Protein AF-D9XQ01-F1 (afdb_monomer)

Organism: NCBI:txid467200

Sequence (404 aa):
MRVVRGYDAGIEAALTDKVTAERDEELRVFLSEMRLVKDDFEIGELQKAVDSTVRGFEDVVKVLDKAEATSERYIEGTFFLRARVEGNDVGYGSICAAGPHACTLHWVRNDGPVRSGELLLLDAGVETHTYYTADVTRTLPIDGTYNALQKKIYDAVYDAQEAGIAAVKPGAKYRDFHDAAQRVLAERLVEWGLVEGPVERVLELGLQRRWTLHGTGHMLGMDVHDCAVARTETYVDGTLEPGMVLTVEPGLYFQTDDLTVPEEYRGIGVRIEDDLLHRGRQPEPVRRAAPPVRRGRGVDGRPEGLTRRTRAGYARVPGPRYTATSGASSRHLRILSKLTTAPPRPGLLPMWTWSASSRMSHRPRPCSASDGTTRAGGRERFPAVPGKPGPASATSMRHFSPSR

pLDDT: mean 75.19, std 30.61, range [21.0, 98.88]

Radius of gyration: 29.05 Å; Cα contacts (8 Å, |Δi|>4): 610; chains: 1; bounding box: 97×79×76 Å

Structure (mmCIF, N/CA/C/O backbone):
data_AF-D9XQ01-F1
#
_entry.id   AF-D9XQ01-F1
#
loop_
_atom_site.group_PDB
_atom_site.id
_atom_site.type_symbol
_atom_site.label_atom_id
_atom_site.label_alt_id
_atom_site.label_comp_id
_atom_site.label_asym_id
_atom_site.label_entity_id
_atom_site.label_seq_id
_atom_site.pdbx_PDB_ins_code
_atom_site.Cartn_x
_atom_site.Cartn_y
_atom_site.Cartn_z
_atom_site.occupancy
_atom_site.B_iso_or_equiv
_atom_site.auth_seq_id
_atom_site.auth_comp_id
_atom_site.auth_asym_id
_atom_site.auth_atom_id
_atom_site.pdbx_PDB_model_num
ATOM 1 N N . MET A 1 1 ? 27.319 1.134 -27.369 1.00 86.62 1 MET A N 1
ATOM 2 C CA . MET A 1 1 ? 26.898 0.081 -26.421 1.00 86.62 1 MET A CA 1
ATOM 3 C C . MET A 1 1 ? 25.980 0.719 -25.382 1.00 86.62 1 MET A C 1
ATOM 5 O O . MET A 1 1 ? 25.816 1.935 -25.446 1.00 86.62 1 MET A O 1
ATOM 9 N N . ARG A 1 2 ? 25.366 -0.065 -24.491 1.00 89.81 2 ARG A N 1
ATOM 10 C CA . ARG A 1 2 ? 24.601 0.405 -23.321 1.00 89.81 2 ARG A CA 1
ATOM 11 C C . ARG A 1 2 ? 24.914 -0.521 -22.143 1.00 89.81 2 ARG A C 1
ATOM 13 O O . ARG A 1 2 ? 25.125 -1.708 -22.396 1.00 89.81 2 ARG A O 1
ATOM 20 N N . VAL A 1 3 ? 24.960 -0.015 -20.915 1.00 90.62 3 VAL A N 1
ATOM 21 C 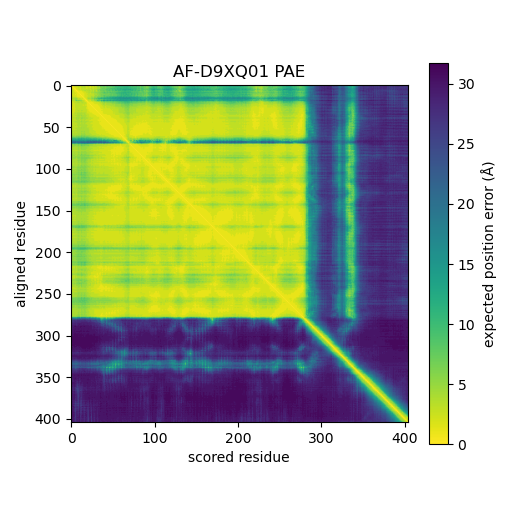CA . VAL A 1 3 ? 25.212 -0.828 -19.712 1.00 90.62 3 VAL A CA 1
ATOM 22 C C . VAL A 1 3 ? 24.429 -0.300 -18.509 1.00 90.62 3 VAL A C 1
ATOM 24 O O . VAL A 1 3 ? 24.205 0.900 -18.386 1.00 90.62 3 VAL A O 1
ATOM 27 N N . VAL A 1 4 ? 24.034 -1.190 -17.596 1.00 87.88 4 VAL A N 1
ATOM 28 C CA . VAL A 1 4 ? 23.539 -0.798 -16.270 1.00 87.88 4 VAL A CA 1
ATOM 29 C C . VAL A 1 4 ? 24.723 -0.792 -15.302 1.00 87.88 4 VAL A C 1
ATOM 31 O O . VAL A 1 4 ? 25.324 -1.834 -15.047 1.00 87.88 4 VAL A O 1
ATOM 34 N N . ARG A 1 5 ? 25.083 0.391 -14.796 1.00 87.50 5 ARG A N 1
ATOM 35 C CA . ARG A 1 5 ? 26.244 0.590 -13.911 1.00 87.50 5 ARG A CA 1
ATOM 36 C C . ARG A 1 5 ? 25.957 0.167 -12.470 1.00 87.50 5 ARG A C 1
ATOM 38 O O . ARG A 1 5 ? 24.811 0.208 -12.033 1.00 87.50 5 ARG A O 1
ATOM 45 N N . GLY A 1 6 ? 27.011 -0.153 -11.726 1.00 88.12 6 GLY A N 1
ATOM 46 C CA . GLY A 1 6 ? 26.992 -0.547 -10.318 1.00 88.12 6 GLY A CA 1
ATOM 47 C C . GLY A 1 6 ? 26.885 -2.054 -10.074 1.00 88.12 6 GLY A C 1
ATOM 48 O O . GLY A 1 6 ? 26.846 -2.457 -8.915 1.00 88.12 6 GLY A O 1
ATOM 49 N N . TYR A 1 7 ? 26.848 -2.877 -11.128 1.00 87.88 7 TYR A N 1
ATOM 50 C CA . TYR A 1 7 ? 26.586 -4.320 -11.014 1.00 87.88 7 TYR A CA 1
ATOM 51 C C . TYR A 1 7 ? 27.768 -5.199 -11.441 1.00 87.88 7 TYR A C 1
ATOM 53 O O . TYR A 1 7 ? 28.010 -6.224 -10.809 1.00 87.88 7 TYR A O 1
ATOM 61 N N . ASP A 1 8 ? 28.526 -4.809 -12.473 1.00 92.19 8 ASP A N 1
ATOM 62 C CA . ASP A 1 8 ? 29.678 -5.581 -12.957 1.00 92.19 8 ASP A CA 1
ATOM 63 C C . ASP A 1 8 ? 30.840 -4.658 -13.351 1.00 92.19 8 ASP A C 1
ATOM 65 O O . ASP A 1 8 ? 30.854 -4.030 -14.414 1.00 92.19 8 ASP A O 1
ATOM 69 N N . ALA A 1 9 ? 31.857 -4.613 -12.489 1.00 92.81 9 ALA A N 1
ATOM 70 C CA . ALA A 1 9 ? 33.037 -3.778 -12.687 1.00 92.81 9 ALA A CA 1
ATOM 71 C C . ALA A 1 9 ? 33.864 -4.171 -13.928 1.00 92.81 9 ALA A C 1
ATOM 73 O O . ALA A 1 9 ? 34.543 -3.323 -14.507 1.00 92.81 9 ALA A O 1
ATOM 74 N N . GLY A 1 10 ? 33.824 -5.441 -14.348 1.00 94.06 10 GLY A N 1
ATOM 75 C CA . GLY A 1 10 ? 34.546 -5.928 -15.522 1.00 94.06 10 GLY A CA 1
ATOM 76 C C . GLY A 1 10 ? 33.895 -5.465 -16.823 1.00 94.06 10 GLY A C 1
ATOM 77 O O . GLY A 1 10 ? 34.588 -4.980 -17.723 1.00 94.06 10 GLY A O 1
ATOM 78 N N . ILE A 1 11 ? 32.565 -5.557 -16.906 1.00 91.12 11 ILE A N 1
ATOM 79 C CA . ILE A 1 11 ? 31.788 -5.036 -18.038 1.00 91.12 11 ILE A CA 1
ATOM 80 C C . ILE A 1 11 ? 31.943 -3.517 -18.125 1.00 91.12 11 ILE A C 1
ATOM 82 O O . ILE A 1 11 ? 32.201 -2.994 -19.211 1.00 91.12 11 ILE A O 1
ATOM 86 N N . GLU A 1 12 ? 31.836 -2.808 -17.000 1.00 90.94 12 GLU A N 1
ATOM 87 C CA . GLU A 1 12 ? 32.005 -1.353 -16.968 1.00 90.94 12 GLU A CA 1
ATOM 88 C C . GLU A 1 12 ? 33.391 -0.932 -17.462 1.00 90.94 12 GLU A C 1
ATOM 90 O O . GLU A 1 12 ? 33.483 -0.100 -18.365 1.00 90.94 12 GLU A O 1
ATOM 95 N N . ALA A 1 13 ? 34.459 -1.571 -16.971 1.00 91.62 13 ALA A N 1
ATOM 96 C CA . ALA A 1 13 ? 35.822 -1.286 -17.413 1.00 91.62 13 ALA A CA 1
ATOM 97 C C . ALA A 1 13 ? 36.022 -1.542 -18.919 1.00 91.62 13 ALA A C 1
ATOM 99 O O . ALA A 1 13 ? 36.682 -0.755 -19.601 1.00 91.62 13 ALA A O 1
ATOM 100 N N . ALA A 1 14 ? 35.427 -2.609 -19.464 1.00 91.50 14 ALA A N 1
ATOM 101 C CA . ALA A 1 14 ? 35.513 -2.945 -20.888 1.00 91.50 14 ALA A CA 1
ATOM 102 C C . ALA A 1 14 ? 34.749 -1.964 -21.805 1.00 91.50 14 ALA A C 1
ATOM 104 O O . ALA A 1 14 ? 35.000 -1.914 -23.024 1.00 91.50 14 ALA A O 1
ATOM 105 N N . LEU A 1 15 ? 33.809 -1.206 -21.231 1.00 89.75 15 LEU A N 1
ATOM 106 C CA . LEU A 1 15 ? 32.890 -0.314 -21.930 1.00 89.75 15 LEU A CA 1
ATOM 107 C C . LEU A 1 15 ? 33.098 1.177 -21.633 1.00 89.75 15 LEU A C 1
ATOM 109 O O . LEU A 1 15 ? 32.425 1.968 -22.287 1.00 89.75 15 LEU A O 1
ATOM 113 N N . THR A 1 16 ? 34.022 1.565 -20.745 1.00 84.94 16 THR A N 1
ATOM 114 C CA . THR A 1 16 ? 34.241 2.946 -20.255 1.00 84.94 16 THR A CA 1
ATOM 115 C C . THR A 1 16 ? 34.106 4.035 -21.327 1.00 84.94 16 THR A C 1
ATOM 117 O O . THR A 1 16 ? 33.336 4.971 -21.137 1.00 84.94 16 THR A O 1
ATOM 120 N N . ASP A 1 17 ? 34.756 3.875 -22.486 1.00 87.19 17 ASP A N 1
ATOM 121 C CA . ASP A 1 17 ? 34.752 4.870 -23.578 1.00 87.19 17 ASP A CA 1
ATOM 122 C C . ASP A 1 17 ? 33.804 4.513 -24.744 1.00 87.19 17 ASP A C 1
ATOM 124 O O . ASP A 1 17 ? 33.862 5.089 -25.830 1.00 87.19 17 ASP A O 1
ATOM 128 N N . LYS A 1 18 ? 32.947 3.501 -24.561 1.00 88.56 18 LYS A N 1
ATOM 129 C CA . LYS A 1 18 ? 32.047 2.931 -25.587 1.00 88.56 18 LYS A CA 1
ATOM 130 C C . LYS A 1 18 ? 30.559 3.127 -25.269 1.00 88.56 18 LYS A C 1
ATOM 132 O O . LYS A 1 18 ? 29.693 2.680 -26.044 1.00 88.56 18 LYS A O 1
ATOM 137 N N . VAL A 1 19 ? 30.258 3.753 -24.134 1.00 88.69 19 VAL A N 1
ATOM 138 C CA . VAL A 1 19 ? 28.911 4.065 -23.636 1.00 88.69 19 VAL A CA 1
ATOM 139 C C . VAL A 1 19 ? 28.821 5.540 -23.248 1.00 88.69 19 VAL A C 1
ATOM 141 O O . VAL A 1 19 ? 29.833 6.194 -23.018 1.00 88.69 19 VAL A O 1
ATOM 144 N N . THR A 1 20 ? 27.603 6.064 -23.169 1.00 88.94 20 THR A N 1
ATOM 145 C CA . THR A 1 20 ? 27.324 7.403 -22.638 1.00 88.94 20 THR A CA 1
ATOM 146 C C . THR A 1 20 ? 26.259 7.279 -21.558 1.00 88.94 20 THR A C 1
ATOM 148 O O . THR A 1 20 ? 25.431 6.372 -21.623 1.00 88.94 20 THR A O 1
ATOM 151 N N . ALA A 1 21 ? 26.256 8.192 -20.583 1.00 88.31 21 ALA A N 1
ATOM 152 C CA . ALA A 1 21 ? 25.255 8.188 -19.513 1.00 88.31 21 ALA A CA 1
ATOM 153 C C . ALA A 1 21 ? 23.818 8.247 -20.063 1.00 88.31 21 ALA A C 1
ATOM 155 O O . ALA A 1 21 ? 22.953 7.526 -19.591 1.00 88.31 21 ALA A O 1
ATOM 156 N N . GLU A 1 22 ? 23.594 9.036 -21.117 1.00 92.19 22 GLU A N 1
ATOM 157 C CA . GLU A 1 22 ? 22.311 9.115 -21.826 1.00 92.19 22 GLU A CA 1
ATOM 158 C C . GLU A 1 22 ? 21.863 7.752 -22.370 1.00 92.19 22 GLU A C 1
ATOM 160 O O . GLU A 1 22 ? 20.730 7.335 -22.163 1.00 92.19 22 GLU A O 1
ATOM 165 N N . ARG A 1 23 ? 22.766 7.005 -23.012 1.00 92.06 23 ARG A N 1
ATOM 166 C CA . ARG A 1 23 ? 22.448 5.688 -23.578 1.00 92.06 23 ARG A CA 1
ATOM 167 C C . ARG A 1 23 ? 22.279 4.604 -22.515 1.00 92.06 23 ARG A C 1
ATOM 169 O O . ARG A 1 23 ? 21.552 3.641 -22.752 1.00 92.06 23 ARG A O 1
ATOM 176 N N . ASP A 1 24 ? 22.972 4.728 -21.389 1.00 92.75 24 ASP A N 1
ATOM 177 C CA . ASP A 1 24 ? 22.779 3.855 -20.229 1.00 92.75 24 ASP A CA 1
ATOM 178 C C . ASP A 1 24 ? 21.395 4.112 -19.609 1.00 92.75 24 ASP A C 1
ATOM 180 O O . ASP A 1 24 ? 20.674 3.164 -19.308 1.00 92.75 24 ASP A O 1
ATOM 184 N N . GLU A 1 25 ? 20.976 5.377 -19.518 1.00 92.12 25 GLU A N 1
ATOM 185 C CA . GLU A 1 25 ? 19.639 5.752 -19.049 1.00 92.12 25 GLU A CA 1
ATOM 186 C C . GLU A 1 25 ? 18.534 5.281 -20.004 1.00 92.12 25 GLU A C 1
ATOM 188 O O . GLU A 1 25 ? 17.566 4.671 -19.556 1.00 92.12 25 GLU A O 1
ATOM 193 N N . GLU A 1 26 ? 18.715 5.429 -21.323 1.00 93.75 26 GLU A N 1
ATOM 194 C CA . GLU A 1 26 ? 17.806 4.839 -22.320 1.00 93.75 26 GLU A CA 1
ATOM 195 C C . GLU A 1 26 ? 17.595 3.335 -22.088 1.00 93.75 26 GLU A C 1
ATOM 197 O O . GLU A 1 26 ? 16.481 2.839 -22.246 1.00 93.75 26 GLU A O 1
ATOM 202 N N . LEU A 1 27 ? 18.654 2.593 -21.728 1.00 94.19 27 LEU A N 1
ATOM 203 C CA . LEU A 1 27 ? 18.539 1.166 -21.422 1.00 94.19 27 LEU A CA 1
ATOM 204 C C . LEU A 1 27 ? 17.732 0.930 -20.144 1.00 94.19 27 LEU A C 1
ATOM 206 O O . LEU A 1 27 ? 16.910 0.019 -20.131 1.00 94.19 27 LEU A O 1
ATOM 210 N N . ARG A 1 28 ? 17.946 1.720 -19.084 1.00 93.31 28 ARG A N 1
ATOM 211 C CA . ARG A 1 28 ? 17.190 1.581 -17.827 1.00 93.31 28 ARG A CA 1
ATOM 212 C C . ARG A 1 28 ? 15.701 1.831 -18.046 1.00 93.31 28 ARG A C 1
ATOM 214 O O . ARG A 1 28 ? 14.896 0.998 -17.638 1.00 93.31 28 ARG A O 1
ATOM 221 N N . VAL A 1 29 ? 15.357 2.911 -18.748 1.00 95.69 29 VAL A N 1
ATOM 222 C CA . VAL A 1 29 ? 13.975 3.238 -19.132 1.00 95.69 29 VAL A CA 1
ATOM 223 C C . VAL A 1 29 ? 13.369 2.106 -19.963 1.00 95.69 29 VAL A C 1
ATOM 225 O O . VAL A 1 29 ? 12.290 1.614 -19.645 1.00 95.69 29 VAL A O 1
ATOM 228 N N . PHE A 1 30 ? 14.090 1.628 -20.981 1.00 95.56 30 PHE A N 1
ATOM 229 C CA . PHE A 1 30 ? 13.620 0.541 -21.839 1.00 95.56 30 PHE A CA 1
ATOM 230 C C . PHE A 1 30 ? 13.359 -0.758 -21.061 1.00 95.56 30 PHE A C 1
ATOM 232 O O . PHE A 1 30 ? 12.313 -1.377 -21.237 1.00 95.56 30 PHE A O 1
ATOM 239 N N . LEU A 1 31 ? 14.275 -1.164 -20.174 1.00 94.56 31 LEU A N 1
ATOM 240 C CA . LEU A 1 31 ? 14.104 -2.359 -19.338 1.00 94.56 31 LEU A CA 1
ATOM 241 C C . LEU A 1 31 ? 12.934 -2.216 -18.357 1.00 94.56 31 LEU A C 1
ATOM 243 O O . LEU A 1 31 ? 12.211 -3.178 -18.122 1.00 94.56 31 LEU A O 1
ATOM 247 N N . SER A 1 32 ? 12.739 -1.020 -17.806 1.00 95.56 32 SER A N 1
ATOM 248 C CA . SER A 1 32 ? 11.611 -0.705 -16.929 1.00 95.56 32 SER A CA 1
ATOM 249 C C . SER A 1 32 ? 10.275 -0.817 -17.659 1.00 95.56 32 SER A C 1
ATOM 251 O O . SER A 1 32 ? 9.331 -1.391 -17.134 1.00 95.56 32 SER A O 1
ATOM 253 N N . GLU A 1 33 ? 10.189 -0.326 -18.894 1.00 96.50 33 GLU A N 1
ATOM 254 C CA . GLU A 1 33 ? 8.972 -0.433 -19.705 1.00 96.50 33 GLU A CA 1
ATOM 255 C C . GLU A 1 33 ? 8.699 -1.863 -20.171 1.00 96.50 33 GLU A C 1
ATOM 257 O O . GLU A 1 33 ? 7.548 -2.292 -20.185 1.00 96.50 33 GLU A O 1
ATOM 262 N N . MET A 1 34 ? 9.744 -2.631 -20.497 1.00 96.12 34 MET A N 1
ATOM 263 C CA . MET A 1 34 ? 9.601 -4.045 -20.859 1.00 96.12 34 MET A CA 1
ATOM 264 C C . MET A 1 34 ? 8.963 -4.889 -19.748 1.00 96.12 34 MET A C 1
ATOM 266 O O . MET A 1 34 ? 8.290 -5.864 -20.060 1.00 96.12 34 MET A O 1
ATOM 270 N N . ARG A 1 35 ? 9.169 -4.522 -18.477 1.00 96.69 35 ARG A N 1
ATOM 271 C CA . ARG A 1 35 ? 8.652 -5.235 -17.294 1.00 96.69 35 ARG A CA 1
ATOM 272 C C . ARG A 1 35 ? 7.214 -4.859 -16.915 1.00 96.69 35 ARG A C 1
ATOM 274 O O . ARG A 1 35 ? 6.633 -5.477 -16.023 1.00 96.69 35 ARG A O 1
ATOM 281 N N . LEU A 1 36 ? 6.618 -3.849 -17.561 1.00 95.62 36 LEU A N 1
ATOM 282 C CA . LEU A 1 36 ? 5.274 -3.372 -17.211 1.00 95.62 36 LEU A CA 1
ATOM 283 C C . LEU A 1 36 ? 4.215 -4.465 -17.380 1.00 95.62 36 LEU A C 1
ATOM 285 O O . LEU A 1 36 ? 3.367 -4.639 -16.498 1.00 95.62 36 LEU A O 1
ATOM 289 N N . VAL A 1 37 ? 4.277 -5.184 -18.504 1.00 95.75 37 VAL A N 1
ATOM 290 C CA . VAL A 1 37 ? 3.341 -6.245 -18.889 1.00 95.75 37 VAL A CA 1
ATOM 291 C C . VAL A 1 37 ? 3.981 -7.597 -18.607 1.00 95.75 37 VAL A C 1
ATOM 293 O O . VAL A 1 37 ? 4.939 -7.976 -19.273 1.00 95.75 37 VAL A O 1
ATOM 296 N N . LYS A 1 38 ? 3.426 -8.312 -17.629 1.00 94.62 38 LYS A N 1
ATOM 297 C CA . LYS A 1 38 ? 3.970 -9.570 -17.129 1.00 94.62 38 LYS A CA 1
ATOM 298 C C . LYS A 1 38 ? 3.531 -10.721 -18.020 1.00 94.62 38 LYS A C 1
ATOM 300 O O . LYS A 1 38 ? 2.360 -10.787 -18.415 1.00 94.62 38 LYS A O 1
ATOM 305 N N . ASP A 1 39 ? 4.449 -11.633 -18.308 1.00 95.12 39 ASP A N 1
ATOM 306 C CA . ASP A 1 39 ? 4.117 -12.891 -18.972 1.00 95.12 39 ASP A CA 1
ATOM 307 C C . ASP A 1 39 ? 3.506 -13.931 -18.002 1.00 95.12 39 ASP A C 1
ATOM 309 O O . ASP A 1 39 ? 3.356 -13.701 -16.798 1.00 95.12 39 ASP A O 1
ATOM 313 N N . ASP A 1 40 ? 3.110 -15.094 -18.530 1.00 94.44 40 ASP A N 1
ATOM 314 C CA . ASP A 1 40 ? 2.473 -16.156 -17.738 1.00 94.44 40 ASP A CA 1
ATOM 315 C C . ASP A 1 40 ? 3.390 -16.737 -16.645 1.00 94.44 40 ASP A C 1
ATOM 317 O O . ASP A 1 40 ? 2.899 -17.177 -15.600 1.00 94.44 40 ASP A O 1
ATOM 321 N N . PHE A 1 41 ? 4.707 -16.768 -16.874 1.00 95.94 41 PHE A N 1
ATOM 322 C CA . PHE A 1 41 ? 5.677 -17.222 -15.880 1.00 95.94 41 PHE A CA 1
ATOM 323 C C . PHE A 1 41 ? 5.779 -16.204 -14.743 1.00 95.94 41 PHE A C 1
ATOM 325 O O . PHE A 1 41 ? 5.641 -16.580 -13.580 1.00 95.94 41 PHE A O 1
ATOM 332 N N . GLU A 1 42 ? 5.928 -14.922 -15.074 1.00 97.25 42 GLU A N 1
ATOM 333 C CA . GLU A 1 42 ? 6.024 -13.830 -14.100 1.00 97.25 42 GLU A CA 1
ATOM 334 C C . GLU A 1 42 ? 4.767 -13.730 -13.225 1.00 97.25 42 GLU A C 1
ATOM 336 O O . GLU A 1 42 ? 4.853 -13.626 -12.001 1.00 97.25 42 GLU A O 1
ATOM 341 N N . ILE A 1 43 ? 3.581 -13.849 -13.833 1.00 95.19 43 ILE A N 1
ATOM 342 C CA . ILE A 1 43 ? 2.302 -13.910 -13.107 1.00 95.19 43 ILE A CA 1
ATOM 343 C C . ILE A 1 43 ? 2.263 -15.125 -12.168 1.00 95.19 43 ILE A C 1
ATOM 345 O O . ILE A 1 43 ? 1.748 -15.035 -11.051 1.00 95.19 43 ILE A O 1
ATOM 349 N N . GLY A 1 44 ? 2.802 -16.265 -12.608 1.00 93.69 44 GLY A N 1
ATOM 350 C CA . GLY A 1 44 ? 2.923 -17.468 -11.792 1.00 93.69 44 GLY A CA 1
ATOM 351 C C . GLY A 1 44 ? 3.812 -17.268 -10.563 1.00 93.69 44 GLY A C 1
ATOM 352 O O . GLY A 1 44 ? 3.442 -17.712 -9.475 1.00 93.69 44 GLY A O 1
ATOM 353 N N . GLU A 1 45 ? 4.950 -16.584 -10.704 1.00 97.06 45 GLU A N 1
ATOM 354 C CA . GLU A 1 45 ? 5.830 -16.259 -9.573 1.00 97.06 45 GLU A CA 1
ATOM 355 C C . GLU A 1 45 ? 5.188 -15.240 -8.621 1.00 97.06 45 GLU A C 1
ATOM 357 O O . GLU A 1 45 ? 5.213 -15.446 -7.407 1.00 97.06 45 GLU A O 1
ATOM 362 N N . LEU A 1 46 ? 4.508 -14.213 -9.141 1.00 95.88 46 LEU A N 1
ATOM 363 C CA . LEU A 1 46 ? 3.748 -13.263 -8.318 1.00 95.88 46 LEU A CA 1
ATOM 364 C C . LEU A 1 46 ? 2.629 -13.946 -7.522 1.00 95.88 46 LEU A C 1
ATOM 366 O O . LEU A 1 46 ? 2.460 -13.678 -6.335 1.00 95.88 46 LEU A O 1
ATOM 370 N N . GLN A 1 47 ? 1.901 -14.897 -8.119 1.00 96.06 47 GLN A N 1
ATOM 371 C CA . GLN A 1 47 ? 0.897 -15.671 -7.380 1.00 96.06 47 GLN A CA 1
ATOM 372 C C . GLN A 1 47 ? 1.527 -16.467 -6.227 1.00 96.06 47 GLN A C 1
ATOM 374 O O . GLN A 1 47 ? 0.949 -16.511 -5.143 1.00 96.06 47 GLN A O 1
ATOM 379 N N . LYS A 1 48 ? 2.715 -17.060 -6.415 1.00 96.00 48 LYS A N 1
ATOM 380 C CA . LYS A 1 48 ? 3.424 -17.751 -5.323 1.00 96.00 48 LYS A CA 1
ATOM 381 C C . LYS A 1 48 ? 3.841 -16.783 -4.218 1.00 96.00 48 LYS A C 1
ATOM 383 O O . LYS A 1 48 ? 3.690 -17.125 -3.046 1.00 96.00 48 LYS A O 1
ATOM 388 N N . ALA A 1 49 ? 4.339 -15.597 -4.582 1.00 97.06 49 ALA A N 1
ATOM 389 C CA . ALA A 1 49 ? 4.697 -14.541 -3.635 1.00 97.06 49 ALA A CA 1
ATOM 390 C C . ALA A 1 49 ? 3.495 -14.177 -2.755 1.00 97.06 49 ALA A C 1
ATOM 392 O O . ALA A 1 49 ? 3.585 -14.162 -1.523 1.00 97.06 49 ALA A O 1
ATOM 393 N N . VAL A 1 50 ? 2.333 -13.990 -3.385 1.00 96.69 50 VAL A N 1
ATOM 394 C CA . VAL A 1 50 ? 1.086 -13.688 -2.685 1.00 96.69 50 VAL A CA 1
ATOM 395 C C . VAL A 1 50 ? 0.631 -14.852 -1.814 1.00 96.69 50 VAL A C 1
ATOM 397 O O . VAL A 1 50 ? 0.299 -14.642 -0.651 1.00 96.69 50 VAL A O 1
ATOM 400 N N . ASP A 1 51 ? 0.661 -16.086 -2.313 1.00 95.44 51 ASP A N 1
ATOM 401 C CA . ASP A 1 51 ? 0.248 -17.258 -1.539 1.00 95.44 51 ASP A CA 1
ATOM 402 C C . ASP A 1 51 ? 1.089 -17.421 -0.258 1.00 95.44 51 ASP A C 1
ATOM 404 O O . ASP A 1 51 ? 0.548 -17.730 0.809 1.00 95.44 51 ASP A O 1
ATOM 408 N N . SER A 1 52 ? 2.407 -17.207 -0.343 1.00 96.88 52 SER A N 1
ATOM 409 C CA . SER A 1 52 ? 3.313 -17.216 0.816 1.00 96.88 52 SER A CA 1
ATOM 410 C C . SER A 1 52 ? 3.048 -16.045 1.762 1.00 96.88 52 SER A C 1
ATOM 412 O O . SER A 1 52 ? 2.997 -16.235 2.978 1.00 96.88 52 SER A O 1
ATOM 414 N N . THR A 1 53 ? 2.796 -14.856 1.215 1.00 97.50 53 THR A N 1
ATOM 415 C CA . THR A 1 53 ? 2.439 -13.651 1.979 1.00 97.50 53 THR A CA 1
ATOM 416 C C . THR A 1 53 ? 1.153 -13.859 2.771 1.00 97.50 53 THR A C 1
ATOM 418 O O . THR A 1 53 ? 1.141 -13.650 3.982 1.00 97.50 53 THR A O 1
ATOM 421 N N . VAL A 1 54 ? 0.101 -14.400 2.147 1.00 95.50 54 VAL A N 1
ATOM 422 C CA . VAL A 1 54 ? -1.165 -14.759 2.810 1.00 95.50 54 VAL A CA 1
ATOM 423 C C . VAL A 1 54 ? -0.920 -15.679 4.002 1.00 95.50 54 VAL A C 1
ATOM 425 O O . VAL A 1 54 ? -1.399 -15.409 5.104 1.00 95.50 54 VAL A O 1
ATOM 428 N N . ARG A 1 55 ? -0.122 -16.737 3.818 1.00 97.12 55 ARG A N 1
ATOM 429 C CA . ARG A 1 55 ? 0.243 -17.651 4.910 1.00 97.12 55 ARG A CA 1
ATOM 430 C C . ARG A 1 55 ? 1.062 -16.969 6.011 1.00 97.12 55 ARG A C 1
ATOM 432 O O . ARG A 1 55 ? 0.996 -17.413 7.158 1.00 97.12 55 ARG A O 1
ATOM 439 N N . GLY A 1 56 ? 1.831 -15.930 5.686 1.00 97.25 56 GLY A N 1
ATOM 440 C CA . GLY A 1 56 ? 2.551 -15.085 6.645 1.00 97.25 56 GLY A CA 1
ATOM 441 C C . GLY A 1 56 ? 1.607 -14.224 7.483 1.00 97.25 56 GLY A C 1
ATOM 442 O O . GLY A 1 56 ? 1.699 -14.229 8.710 1.00 97.25 56 GLY A O 1
ATOM 443 N N . PHE A 1 57 ? 0.627 -13.575 6.850 1.00 97.19 57 PHE A N 1
ATOM 444 C CA . PHE A 1 57 ? -0.449 -12.864 7.552 1.00 97.19 57 PHE A CA 1
ATOM 445 C C . PHE A 1 57 ? -1.245 -13.801 8.469 1.00 97.19 57 PHE A C 1
ATOM 447 O O . PHE A 1 57 ? -1.519 -13.462 9.621 1.00 97.19 57 PHE A O 1
ATOM 454 N N . GLU A 1 58 ? -1.581 -15.007 8.001 1.00 95.88 58 GLU A N 1
ATOM 455 C CA . GLU A 1 58 ? -2.253 -16.016 8.827 1.00 95.88 58 GLU A CA 1
ATOM 456 C C . GLU A 1 58 ? -1.427 -16.431 10.050 1.00 95.88 58 GLU A C 1
ATOM 458 O O . GLU A 1 58 ? -1.999 -16.708 11.106 1.00 95.88 58 GLU A O 1
ATOM 463 N N . ASP A 1 59 ? -0.100 -16.502 9.935 1.00 95.88 59 ASP A N 1
ATOM 464 C CA . ASP A 1 59 ? 0.773 -16.802 11.073 1.00 95.88 59 ASP A CA 1
ATOM 465 C C . ASP A 1 59 ? 0.789 -15.679 12.091 1.00 95.88 59 ASP A C 1
ATOM 467 O O . ASP A 1 59 ? 0.635 -15.947 13.283 1.00 95.88 59 ASP A O 1
ATOM 471 N N . VAL A 1 60 ? 0.909 -14.436 11.623 1.00 94.94 60 VAL A N 1
ATOM 472 C CA . VAL A 1 60 ? 0.839 -13.255 12.482 1.00 94.94 60 VAL A CA 1
ATOM 473 C C . VAL A 1 60 ? -0.474 -13.247 13.264 1.00 94.94 60 VAL A C 1
ATOM 475 O O . VAL A 1 60 ? -0.463 -13.142 14.489 1.00 94.94 60 VAL A O 1
ATOM 478 N N . VAL A 1 61 ? -1.611 -13.451 12.593 1.00 92.38 61 VAL A N 1
ATOM 479 C CA . VAL A 1 61 ? -2.937 -13.456 13.238 1.00 92.38 61 VAL A CA 1
ATOM 480 C C . VAL A 1 61 ? -3.044 -14.510 14.344 1.00 92.38 61 VAL A C 1
ATOM 482 O O . VAL A 1 61 ? -3.657 -14.251 15.377 1.00 92.38 61 VAL A O 1
ATOM 485 N N . LYS A 1 62 ? -2.415 -15.683 14.185 1.00 91.38 62 LYS A N 1
ATOM 486 C CA . LYS A 1 62 ? -2.411 -16.749 15.209 1.00 91.38 62 LYS A CA 1
ATOM 487 C C . LYS A 1 62 ? -1.592 -16.403 16.457 1.00 91.38 62 LYS A C 1
ATOM 489 O O . LYS A 1 62 ? -1.673 -17.144 17.439 1.00 91.38 62 LYS A O 1
ATOM 494 N N . VAL A 1 63 ? -0.763 -15.360 16.407 1.00 89.31 63 VAL A N 1
ATOM 495 C CA . VAL A 1 63 ? 0.122 -14.962 17.511 1.00 89.31 63 VAL A CA 1
ATOM 496 C C . VAL A 1 63 ? -0.136 -13.542 18.017 1.00 89.31 63 VAL A C 1
ATOM 498 O O . VAL A 1 63 ? 0.581 -13.086 18.907 1.00 89.31 63 VAL A O 1
ATOM 501 N N . LEU A 1 64 ? -1.149 -12.846 17.488 1.00 85.62 64 LEU A N 1
ATOM 502 C CA . LEU A 1 64 ? -1.444 -11.456 17.846 1.00 85.62 64 LEU A CA 1
ATOM 503 C C . LEU A 1 64 ? -1.781 -11.283 19.341 1.00 85.62 64 LEU A C 1
ATOM 505 O O . LEU A 1 64 ? -1.336 -10.312 19.944 1.00 85.62 64 LEU A O 1
ATOM 509 N N . ASP A 1 65 ? -2.460 -12.253 19.973 1.00 80.50 65 ASP A N 1
ATOM 510 C CA . ASP A 1 65 ? -2.677 -12.275 21.437 1.00 80.50 65 ASP A CA 1
ATOM 511 C C . ASP A 1 65 ? -1.374 -12.308 22.241 1.00 80.50 65 ASP A C 1
ATOM 513 O O . ASP A 1 65 ? -1.303 -11.783 23.350 1.00 80.50 65 ASP A O 1
ATOM 517 N N . LYS A 1 66 ? -0.338 -12.960 21.712 1.00 78.50 66 LYS A N 1
ATOM 518 C CA . LYS A 1 66 ? 0.964 -13.081 22.380 1.00 78.50 66 LYS A CA 1
ATOM 519 C C . LYS A 1 66 ? 1.830 -11.842 22.170 1.00 78.50 66 LYS A C 1
ATOM 521 O O . LYS A 1 66 ? 2.723 -11.596 22.979 1.00 78.50 66 LYS A O 1
ATOM 526 N N . ALA A 1 67 ? 1.571 -11.075 21.110 1.00 75.12 67 ALA A N 1
ATOM 527 C CA . ALA A 1 67 ? 2.338 -9.884 20.768 1.00 75.12 67 ALA A CA 1
ATOM 528 C C . ALA A 1 67 ? 2.152 -8.747 21.788 1.00 75.12 67 ALA A C 1
ATOM 530 O O . ALA A 1 67 ? 3.106 -8.010 22.034 1.00 75.12 67 ALA A O 1
ATOM 531 N N . GLU A 1 68 ? 0.983 -8.657 22.435 1.00 69.31 68 GLU A N 1
ATOM 532 C CA . GLU A 1 68 ? 0.618 -7.611 23.410 1.00 69.31 68 GLU A CA 1
ATOM 533 C C . GLU A 1 68 ? 1.620 -7.467 24.577 1.00 69.31 68 GLU A C 1
ATOM 535 O O . GLU A 1 68 ? 1.805 -6.391 25.138 1.00 69.31 68 GLU A O 1
ATOM 540 N N . ALA A 1 69 ? 2.327 -8.544 24.933 1.00 62.88 69 ALA A N 1
ATOM 541 C CA . ALA A 1 69 ? 3.328 -8.537 26.002 1.00 62.88 69 ALA A CA 1
ATOM 542 C C . ALA A 1 69 ? 4.768 -8.287 25.511 1.00 62.88 69 ALA A C 1
ATOM 544 O O . ALA A 1 69 ? 5.717 -8.438 26.285 1.00 62.88 69 ALA A O 1
ATOM 545 N N . THR A 1 70 ? 4.951 -7.969 24.228 1.00 79.75 70 THR A N 1
ATOM 546 C CA . THR A 1 70 ? 6.267 -7.872 23.586 1.00 79.75 70 THR A CA 1
ATOM 547 C C . THR A 1 70 ? 6.445 -6.530 22.869 1.00 79.75 70 THR A C 1
ATOM 549 O O . THR A 1 70 ? 6.411 -5.478 23.501 1.00 79.75 70 THR A O 1
ATOM 552 N N . SER A 1 71 ? 6.677 -6.563 21.562 1.00 90.75 71 SER A N 1
ATOM 553 C CA . SER A 1 71 ? 6.909 -5.417 20.694 1.00 90.75 71 SER A CA 1
ATOM 554 C C . SER A 1 71 ? 6.482 -5.777 19.280 1.00 90.75 71 SER A C 1
ATOM 556 O O . SER A 1 71 ? 6.400 -6.960 18.941 1.00 90.75 71 SER A O 1
ATOM 558 N N . GLU A 1 72 ? 6.345 -4.774 18.430 1.00 96.88 72 GLU A N 1
ATOM 559 C CA . GLU A 1 72 ? 6.124 -4.933 16.992 1.00 96.88 72 GLU A CA 1
ATOM 560 C C . GLU A 1 72 ? 7.134 -5.904 16.333 1.00 96.88 72 GLU A C 1
ATOM 562 O O . GLU A 1 72 ? 6.745 -6.691 15.472 1.00 96.88 72 GLU A O 1
ATOM 567 N N . ARG A 1 73 ? 8.385 -5.990 16.824 1.00 95.75 73 ARG A N 1
ATOM 568 C CA . ARG A 1 73 ? 9.392 -6.980 16.365 1.00 95.75 73 ARG A CA 1
ATOM 569 C C . ARG A 1 73 ? 8.961 -8.442 16.477 1.00 95.75 73 ARG A C 1
ATOM 571 O O . ARG A 1 73 ? 9.472 -9.295 15.758 1.00 95.75 73 ARG A O 1
ATOM 578 N N . TYR A 1 74 ? 8.065 -8.775 17.406 1.00 95.88 74 TYR A N 1
ATOM 579 C CA . TYR A 1 74 ? 7.553 -10.143 17.525 1.00 95.88 74 TYR A CA 1
ATOM 580 C C . TYR A 1 74 ? 6.651 -10.500 16.335 1.00 95.88 74 TYR A C 1
ATOM 582 O O . TYR A 1 74 ? 6.688 -11.625 15.833 1.00 95.88 74 TYR A O 1
ATOM 590 N N . ILE A 1 75 ? 5.881 -9.521 15.855 1.00 96.69 75 ILE A N 1
ATOM 591 C CA . ILE A 1 75 ? 5.046 -9.636 14.658 1.00 96.69 75 ILE A CA 1
ATOM 592 C C . ILE A 1 75 ? 5.941 -9.710 13.417 1.00 96.69 75 ILE A C 1
ATOM 594 O O . ILE A 1 75 ? 5.814 -10.656 12.640 1.00 96.69 75 ILE A O 1
ATOM 598 N N . GLU A 1 76 ? 6.902 -8.788 13.302 1.00 97.81 76 GLU A N 1
ATOM 599 C CA . GLU A 1 76 ? 7.913 -8.768 12.235 1.00 97.81 76 GLU A CA 1
ATOM 600 C C . GLU A 1 76 ? 8.628 -10.119 12.123 1.00 97.81 76 GLU A C 1
ATOM 602 O O . GLU A 1 76 ? 8.625 -10.737 11.064 1.00 97.81 76 GLU A O 1
ATOM 607 N N . GLY A 1 77 ? 9.170 -10.640 13.230 1.00 97.88 77 GLY A N 1
ATOM 608 C CA . GLY A 1 77 ? 9.872 -11.923 13.252 1.00 97.88 77 GLY A CA 1
ATOM 609 C C . GLY A 1 77 ? 8.986 -13.119 12.884 1.00 97.88 77 GLY A C 1
ATOM 610 O O . GLY A 1 77 ? 9.472 -14.086 12.295 1.00 97.88 77 GLY A O 1
ATOM 611 N N . THR A 1 78 ? 7.687 -13.055 13.192 1.00 97.38 78 THR A N 1
ATOM 612 C CA . THR A 1 78 ? 6.724 -14.099 12.813 1.00 97.38 78 THR A CA 1
ATOM 613 C C . THR A 1 78 ? 6.505 -14.120 11.303 1.00 97.38 78 THR A C 1
ATOM 615 O O . THR A 1 78 ? 6.587 -15.188 10.694 1.00 97.38 78 THR A O 1
ATOM 618 N N . PHE A 1 79 ? 6.278 -12.956 10.686 1.00 98.31 79 PHE A N 1
ATOM 619 C CA . PHE A 1 79 ? 6.155 -12.860 9.231 1.00 98.31 79 PHE A CA 1
ATOM 620 C C . PHE A 1 79 ? 7.481 -13.205 8.536 1.00 98.31 79 PHE A C 1
ATOM 622 O O . PHE A 1 79 ? 7.510 -13.989 7.588 1.00 98.31 79 PHE A O 1
ATOM 629 N N . PHE A 1 80 ? 8.600 -12.696 9.053 1.00 98.50 80 PHE A N 1
ATOM 630 C CA . PHE A 1 80 ? 9.935 -12.940 8.512 1.00 98.50 80 PHE A CA 1
ATOM 631 C C . PHE A 1 80 ? 10.295 -14.429 8.480 1.00 98.50 80 PHE A C 1
ATOM 633 O O . PHE A 1 80 ? 10.879 -14.902 7.508 1.00 98.50 80 PHE A O 1
ATOM 640 N N . LEU A 1 81 ? 9.899 -15.208 9.495 1.00 98.38 81 LEU A N 1
ATOM 641 C CA . LEU A 1 81 ? 10.087 -16.660 9.475 1.00 98.38 81 LEU A CA 1
ATOM 642 C C . LEU A 1 81 ? 9.424 -17.301 8.246 1.00 98.38 81 LEU A C 1
ATOM 644 O O . LEU A 1 81 ? 10.053 -18.131 7.590 1.00 98.38 81 LEU A O 1
ATOM 648 N N . ARG A 1 82 ? 8.186 -16.907 7.912 1.00 97.44 82 ARG A N 1
ATOM 649 C CA . ARG A 1 82 ? 7.495 -17.372 6.697 1.00 97.44 82 ARG A CA 1
ATOM 650 C C . ARG A 1 82 ? 8.295 -16.994 5.454 1.00 97.44 82 ARG A C 1
ATOM 652 O O . ARG A 1 82 ? 8.578 -17.868 4.636 1.00 97.44 82 ARG A O 1
ATOM 659 N N . ALA A 1 83 ? 8.685 -15.725 5.353 1.00 98.06 83 ALA A N 1
ATOM 660 C CA . ALA A 1 83 ? 9.424 -15.194 4.213 1.00 98.06 83 ALA A CA 1
ATOM 661 C C . ALA A 1 83 ? 10.741 -15.951 3.971 1.00 98.06 83 ALA A C 1
ATOM 663 O O . ALA A 1 83 ? 11.031 -16.351 2.851 1.00 98.06 83 ALA A O 1
ATOM 664 N N . ARG A 1 84 ? 11.495 -16.252 5.035 1.00 98.12 84 ARG A N 1
ATOM 665 C CA . ARG A 1 84 ? 12.772 -16.981 4.951 1.00 98.12 84 ARG A CA 1
ATOM 666 C C . ARG A 1 84 ? 12.638 -18.477 4.669 1.00 98.12 84 ARG A C 1
ATOM 668 O O . ARG A 1 84 ? 13.605 -19.083 4.213 1.00 98.12 84 ARG A O 1
ATOM 675 N N . VAL A 1 85 ? 11.504 -19.090 5.011 1.00 97.88 85 VAL A N 1
ATOM 676 C CA . VAL A 1 85 ? 11.273 -20.533 4.817 1.00 97.88 85 VAL A CA 1
ATOM 677 C C . VAL A 1 85 ? 10.682 -20.830 3.441 1.00 97.88 85 VAL A C 1
ATOM 679 O O . VAL A 1 85 ? 10.996 -21.867 2.861 1.00 97.88 85 VAL A O 1
ATOM 682 N N . GLU A 1 86 ? 9.827 -19.948 2.924 1.00 97.44 86 GLU A N 1
ATOM 683 C CA . GLU A 1 86 ? 9.105 -20.155 1.660 1.00 97.44 86 GLU A CA 1
ATOM 684 C C . GLU A 1 86 ? 9.608 -19.279 0.502 1.00 97.44 86 GLU A C 1
ATOM 686 O O . GLU A 1 86 ? 9.157 -19.451 -0.631 1.00 97.44 86 GLU A O 1
ATOM 691 N N . GLY A 1 87 ? 10.524 -18.351 0.778 1.00 96.75 87 GLY A N 1
ATOM 692 C CA . GLY A 1 87 ? 11.091 -17.412 -0.182 1.00 96.75 87 GLY A CA 1
ATOM 693 C C . GLY A 1 87 ? 12.557 -17.086 0.107 1.00 96.75 87 GLY A C 1
ATOM 694 O O . GLY A 1 87 ? 13.225 -17.750 0.906 1.00 96.75 87 GLY A O 1
ATOM 695 N N . ASN A 1 88 ? 13.080 -16.080 -0.590 1.00 96.94 88 ASN A N 1
ATOM 696 C CA . ASN A 1 88 ? 14.430 -15.574 -0.361 1.00 96.94 88 ASN A CA 1
ATOM 697 C C . ASN A 1 88 ? 14.483 -14.709 0.894 1.00 96.94 88 ASN A C 1
ATOM 699 O O . ASN A 1 88 ? 15.348 -14.928 1.739 1.00 96.94 88 ASN A O 1
ATOM 703 N N . ASP A 1 89 ? 13.581 -13.736 0.993 1.00 98.06 89 ASP A N 1
ATOM 704 C CA . ASP A 1 89 ? 13.491 -12.746 2.061 1.00 98.06 89 ASP A CA 1
ATOM 705 C C . ASP A 1 89 ? 12.094 -12.088 2.050 1.00 98.06 89 ASP A C 1
ATOM 707 O O . ASP A 1 89 ? 11.190 -12.540 1.344 1.00 98.06 89 ASP A O 1
ATOM 711 N N . VAL A 1 90 ? 11.889 -11.041 2.843 1.00 98.25 90 VAL A N 1
ATOM 712 C CA . VAL A 1 90 ? 10.820 -10.065 2.600 1.00 98.25 90 VAL A CA 1
ATOM 713 C C . VAL A 1 90 ? 11.189 -9.197 1.391 1.00 98.25 90 VAL A C 1
ATOM 715 O O . VAL A 1 90 ? 12.359 -8.864 1.215 1.00 98.25 90 VAL A O 1
ATOM 718 N N . GLY A 1 91 ? 10.218 -8.808 0.560 1.00 97.25 91 GLY A N 1
ATOM 719 C CA . GLY A 1 91 ? 10.492 -7.949 -0.608 1.00 97.25 91 GLY A CA 1
ATOM 720 C C . GLY A 1 91 ? 10.856 -6.509 -0.254 1.00 97.25 91 GLY A C 1
ATOM 721 O O . GLY A 1 91 ? 11.444 -5.782 -1.050 1.00 97.25 91 GLY A O 1
ATOM 722 N N . TYR A 1 92 ? 10.511 -6.095 0.960 1.00 98.31 92 TYR A N 1
ATOM 723 C CA . TYR A 1 92 ? 10.805 -4.798 1.550 1.00 98.31 92 TYR A CA 1
ATOM 724 C C . TYR A 1 92 ? 10.719 -4.926 3.073 1.00 98.31 92 TYR A C 1
ATOM 726 O O . TYR A 1 92 ? 10.163 -5.893 3.600 1.00 98.31 92 TYR A O 1
ATOM 734 N N . GLY A 1 93 ? 11.303 -3.974 3.805 1.00 97.75 93 GLY A N 1
ATOM 735 C CA . GLY A 1 93 ? 11.271 -4.003 5.268 1.00 97.75 93 GLY A CA 1
ATOM 736 C C . GLY A 1 93 ? 9.832 -3.976 5.777 1.00 97.75 93 GLY A C 1
ATOM 737 O O . GLY A 1 93 ? 9.136 -2.988 5.553 1.00 97.75 93 GLY A O 1
ATOM 738 N N . SER A 1 94 ? 9.400 -5.043 6.456 1.00 98.31 94 SER A N 1
ATOM 739 C CA . SER A 1 94 ? 8.033 -5.154 6.967 1.00 98.31 94 SER A CA 1
ATOM 740 C C . SER A 1 94 ? 7.702 -3.992 7.899 1.00 98.31 94 SER A C 1
ATOM 742 O O . SER A 1 94 ? 8.498 -3.628 8.764 1.00 98.31 94 SER A O 1
ATOM 744 N N . ILE A 1 95 ? 6.506 -3.437 7.763 1.00 98.81 95 ILE A N 1
ATOM 745 C CA . ILE A 1 95 ? 5.985 -2.382 8.628 1.00 98.81 95 ILE A CA 1
ATOM 746 C C . ILE A 1 95 ? 4.997 -3.042 9.577 1.00 98.81 95 ILE A C 1
ATOM 748 O O . ILE A 1 95 ? 3.940 -3.512 9.165 1.00 98.81 95 ILE A O 1
ATOM 752 N N . CYS A 1 96 ? 5.346 -3.100 10.857 1.00 98.12 96 CYS A N 1
ATOM 753 C CA . CYS A 1 96 ? 4.500 -3.651 11.910 1.00 98.12 96 CYS A CA 1
ATOM 754 C C . CYS A 1 96 ? 4.110 -2.506 12.842 1.00 98.12 96 CYS A C 1
ATOM 756 O O . CYS A 1 96 ? 4.689 -2.359 13.907 1.00 98.12 96 CYS A O 1
ATOM 758 N N . ALA A 1 97 ? 3.183 -1.650 12.428 1.00 98.25 97 ALA A N 1
ATOM 759 C CA . ALA A 1 97 ? 2.933 -0.377 13.092 1.00 98.25 97 ALA A CA 1
ATOM 760 C C . ALA A 1 97 ? 1.713 -0.446 14.028 1.00 98.25 97 ALA A C 1
ATOM 762 O O . ALA A 1 97 ? 0.566 -0.467 13.576 1.00 98.25 97 ALA A O 1
ATOM 763 N N . ALA A 1 98 ? 1.955 -0.485 15.338 1.00 97.12 98 ALA A N 1
ATOM 764 C CA . ALA A 1 98 ? 0.924 -0.491 16.370 1.00 97.12 98 ALA A CA 1
ATOM 765 C C . ALA A 1 98 ? 0.530 0.934 16.794 1.00 97.12 98 ALA A C 1
ATOM 767 O O . ALA A 1 98 ? 1.368 1.825 16.963 1.00 97.12 98 ALA A O 1
ATOM 768 N N . GLY A 1 99 ? -0.774 1.149 16.975 1.00 97.06 99 GLY A N 1
ATOM 769 C CA . GLY A 1 99 ? -1.342 2.408 17.444 1.00 97.06 99 GLY A CA 1
ATOM 770 C C . GLY A 1 99 ? -0.892 3.606 16.589 1.00 97.06 99 GLY A C 1
ATOM 771 O O . GLY A 1 99 ? -0.948 3.534 15.358 1.00 97.06 99 GLY A O 1
ATOM 772 N N . PRO A 1 100 ? -0.407 4.698 17.212 1.00 97.62 100 PRO A N 1
ATOM 773 C CA . PRO A 1 100 ? 0.073 5.890 16.511 1.00 97.62 100 PRO A CA 1
ATOM 774 C C . PRO A 1 100 ? 1.166 5.672 15.464 1.00 97.62 100 PRO A C 1
ATOM 776 O O . PRO A 1 100 ? 1.310 6.503 14.566 1.00 97.62 100 PRO A O 1
ATOM 779 N N . HIS A 1 101 ? 1.943 4.587 15.547 1.00 98.25 101 HIS A N 1
ATOM 780 C CA . HIS A 1 101 ? 2.978 4.310 14.550 1.00 98.25 101 HIS A CA 1
ATOM 781 C C . HIS A 1 101 ? 2.384 4.075 13.161 1.00 98.25 101 HIS A C 1
ATOM 783 O O . HIS A 1 101 ? 3.046 4.373 12.169 1.00 98.25 101 HIS A O 1
ATOM 789 N N . ALA A 1 102 ? 1.120 3.639 13.074 1.00 97.88 102 ALA A N 1
ATOM 790 C CA . ALA A 1 102 ? 0.411 3.476 11.808 1.00 97.88 102 ALA A CA 1
ATOM 791 C C . ALA A 1 102 ? 0.289 4.793 11.016 1.00 97.88 102 ALA A C 1
ATOM 793 O O . ALA A 1 102 ? 0.070 4.759 9.810 1.00 97.88 102 ALA A O 1
ATOM 794 N N . CYS A 1 103 ? 0.465 5.956 11.660 1.00 97.94 103 CYS A N 1
ATOM 795 C CA . CYS A 1 103 ? 0.493 7.268 11.005 1.00 97.94 103 CYS A CA 1
ATOM 796 C C . CYS A 1 103 ? 1.865 7.639 10.401 1.00 97.94 103 CYS A C 1
ATOM 798 O O . CYS A 1 103 ? 1.997 8.702 9.790 1.00 97.94 103 CYS A O 1
ATOM 800 N N . THR A 1 104 ? 2.882 6.782 10.546 1.00 97.69 104 THR A N 1
ATOM 801 C CA . THR A 1 104 ? 4.181 6.887 9.864 1.00 97.69 104 THR A CA 1
ATOM 802 C C . THR A 1 104 ? 4.242 5.862 8.736 1.00 97.69 104 THR A C 1
ATOM 804 O O . THR A 1 104 ? 4.336 4.668 8.998 1.00 97.69 104 THR A O 1
ATOM 807 N N . LEU A 1 105 ? 4.223 6.327 7.480 1.00 96.25 105 LEU A N 1
ATOM 808 C CA . LEU A 1 105 ? 4.019 5.458 6.309 1.00 96.25 105 LEU A CA 1
ATOM 809 C C . LEU A 1 105 ? 4.975 4.259 6.242 1.00 96.25 105 LEU A C 1
ATOM 811 O O . LEU A 1 105 ? 4.509 3.146 6.037 1.00 96.25 105 LEU A O 1
ATOM 815 N N . HIS A 1 106 ? 6.276 4.481 6.468 1.00 97.31 106 HIS A N 1
ATOM 816 C CA . HIS A 1 106 ? 7.312 3.438 6.466 1.00 97.31 106 HIS A CA 1
ATOM 817 C C . HIS A 1 106 ? 7.919 3.248 7.863 1.00 97.31 106 HIS A C 1
ATOM 819 O O . HIS A 1 106 ? 9.115 3.466 8.090 1.00 97.31 106 HIS A O 1
ATOM 825 N N . TRP A 1 107 ? 7.083 2.882 8.834 1.00 97.75 107 TRP A N 1
ATOM 826 C CA . TRP A 1 107 ? 7.539 2.513 10.173 1.00 97.75 107 TRP A CA 1
ATOM 827 C C . TRP A 1 107 ? 8.216 1.132 10.167 1.00 97.75 107 TRP A C 1
ATOM 829 O O . TRP A 1 107 ? 7.600 0.122 10.471 1.00 97.75 107 TRP A O 1
ATOM 839 N N . VAL A 1 108 ? 9.505 1.093 9.824 1.00 97.25 108 VAL A N 1
ATOM 840 C CA . VAL A 1 108 ? 10.309 -0.151 9.764 1.00 97.25 108 VAL A CA 1
ATOM 841 C C . VAL A 1 108 ? 11.183 -0.374 11.002 1.00 97.25 108 VAL A C 1
ATOM 843 O O . VAL A 1 108 ? 11.942 -1.332 11.085 1.00 97.25 108 VAL A O 1
ATOM 846 N N . ARG A 1 109 ? 11.137 0.545 11.976 1.00 96.38 109 ARG A N 1
ATOM 847 C CA . ARG A 1 109 ? 11.877 0.384 13.241 1.00 96.38 109 ARG A CA 1
ATOM 848 C C . ARG A 1 109 ? 11.296 -0.737 14.094 1.00 96.38 109 ARG A C 1
ATOM 850 O O . ARG A 1 109 ? 12.057 -1.403 14.807 1.00 96.38 109 ARG A O 1
ATOM 857 N N . ASN A 1 110 ? 9.971 -0.898 14.007 1.00 97.25 110 ASN A N 1
ATOM 858 C CA . ASN A 1 110 ? 9.190 -1.960 14.630 1.00 97.25 110 ASN A CA 1
ATOM 859 C C . ASN A 1 110 ? 9.521 -2.154 16.115 1.00 97.25 110 ASN A C 1
ATOM 861 O O . ASN A 1 110 ? 9.513 -3.273 16.613 1.00 97.25 110 ASN A O 1
ATOM 865 N N . ASP A 1 111 ? 9.885 -1.096 16.838 1.00 95.38 111 ASP A N 1
ATOM 866 C CA . ASP A 1 111 ? 10.329 -1.170 18.233 1.00 95.38 111 ASP A CA 1
ATOM 867 C C . ASP A 1 111 ? 9.279 -0.678 19.233 1.00 95.38 111 ASP A C 1
ATOM 869 O O . ASP A 1 111 ? 9.549 -0.593 20.435 1.00 95.38 111 ASP A O 1
ATOM 873 N N . GLY A 1 112 ? 8.070 -0.412 18.743 1.00 94.56 112 GLY A N 1
ATOM 874 C CA . GLY A 1 112 ? 6.933 0.031 19.519 1.00 94.56 112 GLY A CA 1
ATOM 875 C C . GLY A 1 112 ? 6.303 -1.056 20.388 1.00 94.56 112 GLY A C 1
ATOM 876 O O . GLY A 1 112 ? 6.384 -2.251 20.076 1.00 94.56 112 GLY A O 1
ATOM 877 N N . PRO A 1 113 ? 5.643 -0.656 21.490 1.00 94.88 113 PRO A N 1
ATOM 878 C CA . PRO A 1 113 ? 4.801 -1.554 22.263 1.00 94.88 113 PRO A CA 1
ATOM 879 C C . PRO A 1 113 ? 3.528 -1.898 21.480 1.00 94.88 113 PRO A C 1
ATOM 881 O O . PRO A 1 113 ? 2.945 -1.041 20.827 1.00 94.88 113 PRO A O 1
ATOM 884 N N . VAL A 1 114 ? 3.058 -3.133 21.621 1.00 95.06 114 VAL A N 1
ATOM 885 C CA . VAL A 1 114 ? 1.774 -3.596 21.075 1.00 95.06 114 VAL A CA 1
ATOM 886 C C . VAL A 1 114 ? 0.767 -3.609 22.222 1.00 95.06 114 VAL A C 1
ATOM 888 O O . VAL A 1 114 ? 1.042 -4.234 23.243 1.00 95.06 114 VAL A O 1
ATOM 891 N N . ARG A 1 115 ? -0.372 -2.915 22.110 1.00 93.25 115 ARG A N 1
ATOM 892 C CA . ARG A 1 115 ? -1.332 -2.776 23.223 1.00 93.25 115 ARG A CA 1
ATOM 893 C C . ARG A 1 115 ? -2.745 -3.197 22.821 1.00 93.25 115 ARG A C 1
ATOM 895 O O . ARG A 1 115 ? -3.200 -2.889 21.722 1.00 93.25 115 ARG A O 1
ATOM 902 N N . SER A 1 116 ? -3.472 -3.852 23.729 1.00 93.00 116 SER A N 1
ATOM 903 C CA . SER A 1 116 ? -4.912 -4.096 23.555 1.00 93.00 116 SER A CA 1
ATOM 904 C C . SER A 1 116 ? -5.664 -2.778 23.348 1.00 93.00 116 SER A C 1
ATOM 906 O O . SER A 1 116 ? -5.346 -1.758 23.960 1.00 93.00 116 SER A O 1
ATOM 908 N N . GLY A 1 117 ? -6.694 -2.815 22.501 1.00 92.38 117 GLY A N 1
ATOM 909 C CA . GLY A 1 117 ? -7.502 -1.655 22.128 1.00 92.38 117 GLY A CA 1
ATOM 910 C C . GLY A 1 117 ? -6.927 -0.809 20.989 1.00 92.38 117 GLY A C 1
ATOM 911 O O . GLY A 1 117 ? -7.663 0.004 20.428 1.00 92.38 117 GLY A O 1
ATOM 912 N N . GLU A 1 118 ? -5.662 -0.998 20.604 1.00 95.25 118 GLU A N 1
ATOM 913 C CA . GLU A 1 118 ? -5.041 -0.324 19.458 1.00 95.25 118 GLU A CA 1
ATOM 914 C C . GLU A 1 118 ? -5.196 -1.135 18.157 1.00 95.25 118 GLU A C 1
ATOM 916 O O . GLU A 1 118 ? -5.531 -2.325 18.161 1.00 95.25 118 GLU A O 1
ATOM 921 N N . LEU A 1 119 ? -4.958 -0.472 17.023 1.00 97.31 119 LEU A N 1
ATOM 922 C CA . LEU A 1 119 ? -4.832 -1.129 15.723 1.00 97.31 119 LEU A CA 1
ATOM 923 C C . LEU A 1 119 ? -3.370 -1.495 15.452 1.00 97.31 119 LEU A C 1
ATOM 925 O O . LEU A 1 119 ? -2.462 -0.793 15.880 1.00 97.31 119 LEU A O 1
ATOM 929 N N . LEU A 1 120 ? -3.163 -2.561 14.693 1.00 97.81 120 LEU A N 1
ATOM 930 C CA . LEU A 1 120 ? -1.920 -2.922 14.028 1.00 97.81 120 LEU A CA 1
ATOM 931 C C . LEU A 1 120 ? -2.116 -2.708 12.530 1.00 97.81 120 LEU A C 1
ATOM 933 O O . LEU A 1 120 ? -2.950 -3.388 11.934 1.00 97.81 120 LEU A O 1
ATOM 937 N N . LEU A 1 121 ? -1.336 -1.824 11.920 1.00 98.69 121 LEU A N 1
ATOM 938 C CA . LEU A 1 121 ? -1.146 -1.781 10.474 1.00 98.69 121 LEU A CA 1
ATOM 939 C C . LEU A 1 121 ? 0.068 -2.654 10.147 1.00 98.69 121 LEU A C 1
ATOM 941 O O . LEU A 1 121 ? 1.192 -2.314 10.510 1.00 98.69 121 LEU A O 1
ATOM 945 N N . LEU A 1 122 ? -0.178 -3.800 9.514 1.00 98.56 122 LEU A N 1
ATOM 946 C CA . LEU A 1 122 ? 0.855 -4.702 9.018 1.00 98.56 122 LEU A CA 1
ATOM 947 C C . LEU A 1 122 ? 0.927 -4.594 7.501 1.00 98.56 122 LEU A C 1
ATOM 949 O O . LEU A 1 122 ? -0.038 -4.958 6.832 1.00 98.56 122 LEU A O 1
ATOM 953 N N . ASP A 1 123 ? 2.068 -4.149 7.001 1.00 98.81 123 ASP A N 1
ATOM 954 C CA . ASP A 1 123 ? 2.403 -4.095 5.583 1.00 98.81 123 ASP A CA 1
ATOM 955 C C . ASP A 1 123 ? 3.676 -4.915 5.346 1.00 98.81 123 ASP A C 1
ATOM 957 O O . ASP A 1 123 ? 4.732 -4.641 5.930 1.00 98.81 123 ASP A O 1
ATOM 961 N N . ALA A 1 124 ? 3.527 -6.010 4.600 1.00 98.38 124 ALA A N 1
ATOM 962 C CA . ALA A 1 124 ? 4.596 -6.966 4.368 1.00 98.38 124 ALA A CA 1
ATOM 963 C C . ALA A 1 124 ? 4.333 -7.865 3.151 1.00 98.38 124 ALA A C 1
ATOM 965 O O . ALA A 1 124 ? 3.221 -8.346 2.934 1.00 98.38 124 ALA A O 1
ATOM 966 N N . GLY A 1 125 ? 5.408 -8.213 2.446 1.00 98.00 125 GLY A N 1
ATOM 967 C CA . GLY A 1 125 ? 5.385 -9.120 1.305 1.00 98.00 125 GLY A CA 1
ATOM 968 C C . GLY A 1 125 ? 6.563 -10.087 1.309 1.00 98.00 125 GLY A C 1
ATOM 969 O O . GLY A 1 125 ? 7.672 -9.744 1.722 1.00 98.00 125 GLY A O 1
ATOM 970 N N . VAL A 1 126 ? 6.323 -11.325 0.877 1.00 98.50 126 VAL A N 1
ATOM 971 C CA . VAL A 1 126 ? 7.368 -12.340 0.681 1.00 98.50 126 VAL A CA 1
ATOM 972 C C . VAL A 1 126 ? 7.988 -12.180 -0.705 1.00 98.50 126 VAL A C 1
ATOM 974 O O . VAL A 1 126 ? 7.269 -12.206 -1.703 1.00 98.50 126 VAL A O 1
ATOM 977 N N . GLU A 1 127 ? 9.319 -12.117 -0.766 1.00 98.38 127 GLU A N 1
ATOM 978 C CA . GLU A 1 127 ? 10.087 -12.252 -2.003 1.00 98.38 127 GLU A CA 1
ATOM 979 C C . GLU A 1 127 ? 10.336 -13.736 -2.300 1.00 98.38 127 GLU A C 1
ATOM 981 O O . GLU A 1 127 ? 10.899 -14.486 -1.497 1.00 98.38 127 GLU A O 1
ATOM 986 N N . THR A 1 128 ? 9.927 -14.181 -3.480 1.00 97.44 128 THR A N 1
ATOM 987 C CA . THR A 1 128 ? 10.151 -15.548 -3.964 1.00 97.44 128 THR A CA 1
ATOM 988 C C . THR A 1 128 ? 11.616 -15.807 -4.317 1.00 97.44 128 THR A C 1
ATOM 990 O O . THR A 1 128 ? 12.419 -14.895 -4.483 1.00 97.44 128 THR A O 1
ATOM 993 N N . HIS A 1 129 ? 11.974 -17.079 -4.520 1.00 97.12 129 HIS A N 1
ATOM 994 C CA . HIS A 1 129 ? 13.325 -17.463 -4.953 1.00 97.12 129 HIS A CA 1
ATOM 995 C C . HIS A 1 129 ? 13.741 -16.914 -6.326 1.00 97.12 129 HIS A C 1
ATOM 997 O O . HIS A 1 129 ? 14.926 -16.907 -6.654 1.00 97.12 129 HIS A O 1
ATOM 1003 N N . THR A 1 130 ? 12.774 -16.460 -7.118 1.00 97.12 130 THR A N 1
ATOM 1004 C CA . THR A 1 130 ? 12.954 -15.822 -8.426 1.00 97.12 130 THR A CA 1
ATOM 1005 C C . THR A 1 130 ? 12.861 -14.296 -8.354 1.00 97.12 130 THR A C 1
ATOM 1007 O O . THR A 1 130 ? 12.747 -13.660 -9.396 1.00 97.12 130 THR A O 1
ATOM 1010 N N . TYR A 1 131 ? 12.930 -13.718 -7.149 1.00 97.19 131 TYR A N 1
ATOM 1011 C CA . TYR A 1 131 ? 12.936 -12.277 -6.874 1.00 97.19 131 TYR A CA 1
ATOM 1012 C C . TYR A 1 131 ? 11.625 -11.530 -7.155 1.00 97.19 131 TYR A C 1
ATOM 1014 O O . TYR A 1 131 ? 11.619 -10.313 -7.112 1.00 97.19 131 TYR A O 1
ATOM 1022 N N . TYR A 1 132 ? 10.504 -12.213 -7.411 1.00 98.06 132 TYR A N 1
ATOM 1023 C CA . TYR A 1 132 ? 9.188 -11.554 -7.454 1.00 98.06 132 TYR A CA 1
ATOM 1024 C C . TYR A 1 132 ? 8.628 -11.417 -6.043 1.00 98.06 132 TYR A C 1
ATOM 1026 O O . TYR A 1 132 ? 8.698 -12.382 -5.274 1.00 98.06 132 TYR A O 1
ATOM 1034 N N . THR A 1 133 ? 8.037 -10.266 -5.728 1.00 98.06 133 THR A N 1
ATOM 1035 C CA . THR A 1 133 ? 7.451 -9.984 -4.413 1.00 98.06 133 THR A CA 1
ATOM 1036 C C . THR A 1 133 ? 5.962 -9.668 -4.496 1.00 98.06 133 THR A C 1
ATOM 1038 O O . THR A 1 133 ? 5.468 -9.187 -5.512 1.00 98.06 133 THR A O 1
ATOM 1041 N N . ALA A 1 134 ? 5.254 -9.960 -3.409 1.00 97.00 134 ALA A N 1
ATOM 1042 C CA . ALA A 1 134 ? 3.921 -9.428 -3.142 1.00 97.00 134 ALA A CA 1
ATOM 1043 C C . ALA A 1 134 ? 4.020 -8.114 -2.359 1.00 97.00 134 ALA A C 1
ATOM 1045 O O . ALA A 1 134 ? 5.081 -7.831 -1.794 1.00 97.00 134 ALA A O 1
ATOM 1046 N N . ASP A 1 135 ? 2.915 -7.381 -2.283 1.00 98.25 135 ASP A N 1
ATOM 1047 C CA . ASP A 1 135 ? 2.778 -6.189 -1.450 1.00 98.25 135 ASP A CA 1
ATOM 1048 C C . ASP A 1 135 ? 1.367 -6.140 -0.850 1.00 98.25 135 ASP A C 1
ATOM 1050 O O . ASP A 1 135 ? 0.351 -6.052 -1.539 1.00 98.25 135 ASP A O 1
ATOM 1054 N N . VAL A 1 136 ? 1.271 -6.362 0.457 1.00 97.94 136 VAL A N 1
ATOM 1055 C CA . VAL A 1 136 ? -0.024 -6.518 1.117 1.00 97.94 136 VAL A CA 1
ATOM 1056 C C . VAL A 1 136 ? 0.004 -5.788 2.439 1.00 97.94 136 VAL A C 1
ATOM 1058 O O . VAL A 1 136 ? 0.782 -6.115 3.330 1.00 97.94 136 VAL A O 1
ATOM 1061 N N . THR A 1 137 ? -0.977 -4.912 2.619 1.00 98.62 137 THR A N 1
ATOM 1062 C CA . THR A 1 137 ? -1.268 -4.240 3.882 1.00 98.62 137 THR A CA 1
ATOM 1063 C C . THR A 1 137 ? -2.614 -4.672 4.462 1.00 98.62 137 THR A C 1
ATOM 1065 O O . THR A 1 137 ? -3.653 -4.662 3.789 1.00 98.62 137 THR A O 1
ATOM 1068 N N . ARG A 1 138 ? -2.652 -4.987 5.761 1.00 98.25 138 ARG A N 1
ATOM 1069 C CA . ARG A 1 138 ? -3.886 -5.123 6.549 1.00 98.25 138 ARG A CA 1
ATOM 1070 C C . ARG A 1 138 ? -3.795 -4.341 7.849 1.00 98.25 138 ARG A C 1
ATOM 1072 O O . ARG A 1 138 ? -2.813 -4.435 8.574 1.00 98.25 138 ARG A O 1
ATOM 1079 N N . THR A 1 139 ? -4.886 -3.656 8.189 1.00 98.44 139 THR A N 1
ATOM 1080 C CA . THR A 1 139 ? -5.041 -3.014 9.499 1.00 98.44 139 THR A CA 1
ATOM 1081 C C . THR A 1 139 ? -6.015 -3.799 10.378 1.00 98.44 139 THR A C 1
ATOM 1083 O O . THR A 1 139 ? -7.191 -3.925 10.036 1.00 98.44 139 THR A O 1
ATOM 1086 N N . LEU A 1 140 ? -5.546 -4.327 11.508 1.00 96.12 140 LEU A N 1
ATOM 1087 C CA . LEU A 1 140 ? -6.259 -5.268 12.380 1.00 96.12 140 LEU A CA 1
ATOM 1088 C C . LEU A 1 140 ? -6.345 -4.735 13.821 1.00 96.12 140 LEU A C 1
ATOM 1090 O O . LEU A 1 140 ? -5.391 -4.123 14.287 1.00 96.12 140 LEU A O 1
ATOM 1094 N N . PRO A 1 141 ? -7.433 -4.976 14.568 1.00 95.44 141 PRO A N 1
ATOM 1095 C CA . PRO A 1 141 ? -7.485 -4.666 15.993 1.00 95.44 141 PRO A CA 1
ATOM 1096 C C . PRO A 1 141 ? -6.647 -5.681 16.773 1.00 95.44 141 PRO A C 1
ATOM 1098 O O . PRO A 1 141 ? -6.812 -6.889 16.590 1.00 95.44 141 PRO A O 1
ATOM 1101 N N . ILE A 1 142 ? -5.765 -5.205 17.655 1.00 93.12 142 ILE A N 1
ATOM 1102 C CA . ILE A 1 142 ? -4.828 -6.072 18.387 1.00 93.12 142 ILE A CA 1
ATOM 1103 C C . ILE A 1 142 ? -5.561 -7.064 19.303 1.00 93.12 142 ILE A C 1
ATOM 1105 O O . ILE A 1 142 ? -5.183 -8.230 19.402 1.00 93.12 142 ILE A O 1
ATOM 1109 N N . ASP A 1 143 ? -6.661 -6.627 19.916 1.00 90.81 143 ASP A N 1
ATOM 1110 C CA . ASP A 1 143 ? -7.524 -7.450 20.773 1.00 90.81 143 ASP A CA 1
ATOM 1111 C C . ASP A 1 143 ? -8.610 -8.230 20.000 1.00 90.81 143 ASP A C 1
ATOM 1113 O O . ASP A 1 143 ? -9.482 -8.874 20.591 1.00 90.81 143 ASP A O 1
ATOM 1117 N N . GLY A 1 144 ? -8.562 -8.183 18.666 1.00 90.06 144 GLY A N 1
ATOM 1118 C CA . GLY A 1 144 ? -9.455 -8.914 17.775 1.00 90.06 144 GLY A CA 1
ATOM 1119 C C . GLY A 1 144 ? -10.810 -8.250 17.509 1.00 90.06 144 GLY A C 1
ATOM 1120 O O . GLY A 1 144 ? -11.583 -8.803 16.723 1.00 90.06 144 GLY A O 1
ATOM 1121 N N . THR A 1 145 ? -11.123 -7.084 18.094 1.00 92.62 145 THR A N 1
ATOM 1122 C CA . THR A 1 145 ? -12.400 -6.386 17.842 1.00 92.62 145 THR A CA 1
ATOM 1123 C C . THR A 1 145 ? -12.213 -4.895 17.578 1.00 92.62 145 THR A C 1
ATOM 1125 O O . THR A 1 145 ? -11.740 -4.157 18.429 1.00 92.62 145 THR A O 1
ATOM 1128 N N . TYR A 1 146 ? -12.679 -4.410 16.423 1.00 96.88 146 TYR A N 1
ATOM 1129 C CA . TYR A 1 146 ? -12.715 -2.970 16.164 1.00 96.88 146 TYR A CA 1
ATOM 1130 C C . TYR A 1 146 ? -13.692 -2.274 17.115 1.00 96.88 146 TYR A C 1
ATOM 1132 O O . TYR A 1 146 ? -14.862 -2.665 17.213 1.00 96.88 146 TYR A O 1
ATOM 1140 N N . ASN A 1 147 ? -13.258 -1.178 17.731 1.00 97.19 147 ASN A N 1
ATOM 1141 C CA . ASN A 1 147 ? -14.192 -0.232 18.327 1.00 97.19 147 ASN A CA 1
ATOM 1142 C C . ASN A 1 147 ? -14.978 0.524 17.230 1.00 97.19 147 ASN A C 1
ATOM 1144 O O . ASN A 1 147 ? -14.683 0.422 16.036 1.00 97.19 147 ASN A O 1
ATOM 1148 N N . ALA A 1 148 ? -16.004 1.284 17.623 1.00 98.25 148 ALA A N 1
ATOM 1149 C CA . ALA A 1 148 ? -16.891 1.952 16.667 1.00 98.25 148 ALA A CA 1
ATOM 1150 C C . ALA A 1 148 ? -16.155 2.934 15.736 1.00 98.25 148 ALA A C 1
ATOM 1152 O O . ALA A 1 148 ? -16.454 2.983 14.543 1.00 98.25 148 ALA A O 1
ATOM 1153 N N . LEU A 1 149 ? -15.185 3.686 16.262 1.00 98.38 149 LEU A N 1
ATOM 1154 C CA . LEU A 1 149 ? -14.427 4.668 15.492 1.00 98.38 149 LEU A CA 1
ATOM 1155 C C . LEU A 1 149 ? -13.404 4.002 14.566 1.00 98.38 149 LEU A C 1
ATOM 1157 O O . LEU A 1 149 ? -13.347 4.323 13.381 1.00 98.38 149 LEU A O 1
ATOM 1161 N N . GLN A 1 150 ? -12.658 3.019 15.070 1.00 98.50 150 GLN A N 1
ATOM 1162 C CA . GLN A 1 150 ? -11.744 2.210 14.265 1.00 98.50 150 GLN A CA 1
ATOM 1163 C C . GLN A 1 150 ? -12.487 1.537 13.112 1.00 98.50 150 GLN A C 1
ATOM 1165 O O . GLN A 1 150 ? -12.037 1.599 11.972 1.00 98.50 150 GLN A O 1
ATOM 1170 N N . LYS A 1 151 ? -13.661 0.951 13.388 1.00 98.38 151 LYS A N 1
ATOM 1171 C CA . LYS A 1 151 ? -14.501 0.340 12.358 1.00 98.38 151 LYS A CA 1
ATOM 1172 C C . LYS A 1 151 ? -14.982 1.365 11.332 1.00 98.38 151 LYS A C 1
ATOM 1174 O O . LYS A 1 151 ? -14.952 1.078 10.143 1.00 98.38 151 LYS A O 1
ATOM 1179 N N . LYS A 1 152 ? -15.409 2.549 11.777 1.00 98.62 152 LYS A N 1
ATOM 1180 C CA . LYS A 1 152 ? -15.844 3.641 10.895 1.00 98.62 152 LYS A CA 1
ATOM 1181 C C . LYS A 1 152 ? -14.740 4.046 9.910 1.00 98.62 152 LYS A C 1
ATOM 1183 O O . LYS A 1 152 ? -15.017 4.190 8.723 1.00 98.62 152 LYS A O 1
ATOM 1188 N N . ILE A 1 153 ? -13.507 4.208 10.395 1.00 98.81 153 ILE A N 1
ATOM 1189 C CA . ILE A 1 153 ? -12.352 4.572 9.560 1.00 98.81 153 ILE A CA 1
ATOM 1190 C C . ILE A 1 153 ? -11.963 3.406 8.645 1.00 98.81 153 ILE A C 1
ATOM 1192 O O . ILE A 1 153 ? -11.763 3.608 7.450 1.00 98.81 153 ILE A O 1
ATOM 1196 N N . TYR A 1 154 ? -11.929 2.183 9.177 1.00 98.75 154 TYR A N 1
ATOM 1197 C CA . TYR A 1 154 ? -11.637 0.980 8.402 1.00 98.75 154 TYR A CA 1
ATOM 1198 C C . TYR A 1 154 ? -12.616 0.773 7.247 1.00 98.75 154 TYR A C 1
ATOM 1200 O O . TYR A 1 154 ? -12.186 0.576 6.116 1.00 98.75 154 TYR A O 1
ATOM 1208 N N . ASP A 1 155 ? -13.920 0.868 7.508 1.00 98.62 155 ASP A N 1
ATOM 1209 C CA . ASP A 1 155 ? -14.950 0.685 6.484 1.00 98.62 155 ASP A CA 1
ATOM 1210 C C . ASP A 1 155 ? -14.832 1.750 5.376 1.00 98.62 155 ASP A C 1
ATOM 1212 O O . ASP A 1 155 ? -15.027 1.434 4.208 1.00 98.62 155 ASP A O 1
ATOM 1216 N N . ALA A 1 156 ? -14.447 2.991 5.705 1.00 98.75 156 ALA A N 1
ATOM 1217 C CA . ALA A 1 156 ? -14.197 4.030 4.703 1.00 98.75 156 ALA A CA 1
ATOM 1218 C C . ALA A 1 156 ? -12.998 3.717 3.797 1.00 98.75 156 ALA A C 1
ATOM 1220 O O . ALA A 1 156 ? -13.082 3.912 2.585 1.00 98.75 156 ALA A O 1
ATOM 1221 N N . VAL A 1 157 ? -11.897 3.224 4.372 1.00 98.88 157 VAL A N 1
ATOM 1222 C CA . VAL A 1 157 ? -10.719 2.806 3.596 1.00 98.88 157 VAL A CA 1
ATOM 1223 C C . VAL A 1 157 ? -11.039 1.571 2.752 1.00 98.88 157 VAL A C 1
ATOM 1225 O O . VAL A 1 157 ? -10.659 1.517 1.586 1.00 98.88 157 VAL A O 1
ATOM 1228 N N . TYR A 1 158 ? -11.805 0.624 3.294 1.00 98.44 158 TYR A N 1
ATOM 1229 C CA . TYR A 1 158 ? -12.269 -0.555 2.563 1.00 98.44 158 TYR A CA 1
ATOM 1230 C C . TYR A 1 158 ? -13.161 -0.174 1.372 1.00 98.44 158 TYR A C 1
ATOM 1232 O O . TYR A 1 158 ? -12.947 -0.650 0.260 1.00 98.44 158 TYR A O 1
ATOM 1240 N N . ASP A 1 159 ? -14.123 0.731 1.569 1.00 98.31 159 ASP A N 1
ATOM 1241 C CA . ASP A 1 159 ? -14.971 1.234 0.483 1.00 98.31 159 ASP A CA 1
ATOM 1242 C C . ASP A 1 159 ? -14.138 1.939 -0.606 1.00 98.31 159 ASP A C 1
ATOM 1244 O O . ASP A 1 159 ? -14.411 1.782 -1.799 1.00 98.31 159 ASP A O 1
ATOM 1248 N N . ALA A 1 160 ? -13.103 2.691 -0.214 1.00 98.69 160 ALA A N 1
ATOM 1249 C CA . ALA A 1 160 ? -12.185 3.331 -1.152 1.00 98.69 160 ALA A CA 1
ATOM 1250 C C . ALA A 1 160 ? -11.351 2.307 -1.937 1.00 98.69 160 ALA A C 1
ATOM 1252 O O . ALA A 1 160 ? -11.148 2.480 -3.140 1.00 98.69 160 ALA A O 1
ATOM 1253 N N . GLN A 1 161 ? -10.915 1.227 -1.284 1.00 98.12 161 GLN A N 1
ATOM 1254 C CA . GLN A 1 161 ? -10.181 0.136 -1.927 1.00 98.12 161 GLN A CA 1
ATOM 1255 C C . GLN A 1 161 ? -11.060 -0.557 -2.969 1.00 98.12 161 GLN A C 1
ATOM 1257 O O . GLN A 1 161 ? -10.649 -0.712 -4.117 1.00 98.12 161 GLN A O 1
ATOM 1262 N N . GLU A 1 162 ? -12.301 -0.894 -2.613 1.00 97.56 162 GLU A N 1
ATOM 1263 C CA . GLU A 1 162 ? -13.259 -1.517 -3.531 1.00 97.56 162 GLU A CA 1
ATOM 1264 C C . GLU A 1 162 ? -13.563 -0.612 -4.737 1.00 97.56 162 GLU A C 1
ATOM 1266 O O . GLU A 1 162 ? -13.667 -1.099 -5.867 1.00 97.56 162 GLU A O 1
ATOM 1271 N N . ALA A 1 163 ? -13.666 0.707 -4.529 1.00 98.06 163 ALA A N 1
ATOM 1272 C CA . ALA A 1 163 ? -13.828 1.674 -5.613 1.00 98.06 163 ALA A CA 1
ATOM 1273 C C . ALA A 1 163 ? -12.595 1.733 -6.532 1.00 98.06 163 ALA A C 1
ATOM 1275 O O . ALA A 1 163 ? -12.750 1.721 -7.756 1.00 98.06 163 ALA A O 1
ATOM 1276 N N . GLY A 1 164 ? -11.387 1.734 -5.960 1.00 97.19 164 GLY A N 1
ATOM 1277 C CA . GLY A 1 164 ? -10.131 1.657 -6.709 1.00 97.19 164 GLY A CA 1
ATOM 1278 C C . GLY A 1 164 ? -10.031 0.370 -7.534 1.00 97.19 164 GLY A C 1
ATOM 1279 O O . GLY A 1 164 ? -9.861 0.425 -8.751 1.00 97.19 164 GLY A O 1
ATOM 1280 N N . ILE A 1 165 ? -10.256 -0.792 -6.912 1.00 95.12 165 ILE A N 1
ATOM 1281 C CA . ILE A 1 165 ? -10.261 -2.104 -7.580 1.00 95.12 165 ILE A CA 1
ATOM 1282 C C . ILE A 1 165 ? -11.270 -2.125 -8.738 1.00 95.12 165 ILE A C 1
ATOM 1284 O O . ILE A 1 165 ? -10.971 -2.638 -9.817 1.00 95.12 165 ILE A O 1
ATOM 1288 N N . ALA A 1 166 ? -12.469 -1.566 -8.550 1.00 94.38 166 ALA A N 1
ATOM 1289 C CA . ALA A 1 166 ? -13.496 -1.521 -9.592 1.00 94.38 166 ALA A CA 1
ATOM 1290 C C . ALA A 1 166 ? -13.123 -0.622 -10.788 1.00 94.38 166 ALA A C 1
ATOM 1292 O O . ALA A 1 166 ? -13.623 -0.834 -11.900 1.00 94.38 166 ALA A O 1
ATOM 1293 N N . ALA A 1 167 ? -12.263 0.376 -10.578 1.00 96.06 167 ALA A N 1
ATOM 1294 C CA . ALA A 1 167 ? -11.758 1.252 -11.630 1.00 96.06 167 ALA A CA 1
ATOM 1295 C C . ALA A 1 167 ? -10.621 0.613 -12.450 1.00 96.06 167 ALA A C 1
ATOM 1297 O O . ALA A 1 167 ? -10.419 1.006 -13.599 1.00 96.06 167 ALA A O 1
ATOM 1298 N N . VAL A 1 168 ? -9.953 -0.428 -11.935 1.00 92.50 168 VAL A N 1
ATOM 1299 C CA . VAL A 1 168 ? -8.979 -1.244 -12.683 1.00 92.50 168 VAL A CA 1
ATOM 1300 C C . VAL A 1 168 ? -9.718 -2.150 -13.678 1.00 92.50 168 VAL A C 1
ATOM 1302 O O . VAL A 1 168 ? -10.023 -3.316 -13.419 1.00 92.50 168 VAL A O 1
ATOM 1305 N N . LYS A 1 169 ? -10.041 -1.607 -14.855 1.00 90.19 169 LYS A N 1
ATOM 1306 C CA . LYS A 1 169 ? -10.846 -2.272 -15.896 1.00 90.19 169 LYS A CA 1
ATOM 1307 C C . LYS A 1 169 ? -10.323 -1.970 -17.305 1.00 90.19 169 LYS A C 1
ATOM 1309 O O . LYS A 1 169 ? -9.505 -1.069 -17.466 1.00 90.19 169 LYS A O 1
ATOM 1314 N N . PRO A 1 170 ? -10.721 -2.740 -18.335 1.00 88.75 170 PRO A N 1
ATOM 1315 C CA . PRO A 1 170 ? -10.142 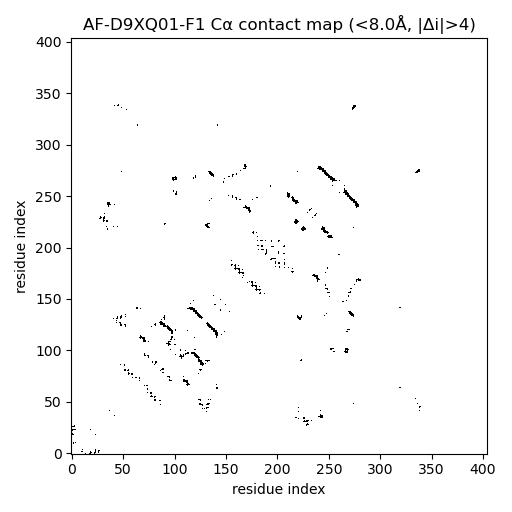-2.589 -19.670 1.00 88.75 170 PRO A CA 1
ATOM 1316 C C . PRO A 1 170 ? -10.327 -1.172 -20.214 1.00 88.75 170 PRO A C 1
ATOM 1318 O O . PRO A 1 170 ? -11.432 -0.630 -20.150 1.00 88.75 170 PRO A O 1
ATOM 1321 N N . GLY A 1 171 ? -9.251 -0.592 -20.748 1.00 91.25 171 GLY A N 1
ATOM 1322 C CA . GLY A 1 171 ? -9.239 0.772 -21.282 1.00 91.25 171 GLY A CA 1
ATOM 1323 C C . GLY A 1 171 ? -9.194 1.884 -20.228 1.00 91.25 171 GLY A C 1
ATOM 1324 O O . GLY A 1 171 ? -9.210 3.052 -20.610 1.00 91.25 171 GLY A O 1
ATOM 1325 N N . ALA A 1 172 ? -9.139 1.551 -18.933 1.00 94.50 172 ALA A N 1
ATOM 1326 C CA . ALA A 1 172 ? -8.925 2.534 -17.875 1.00 94.50 172 ALA A CA 1
ATOM 1327 C C . ALA A 1 172 ? -7.507 3.116 -17.936 1.00 94.50 172 ALA A C 1
ATOM 1329 O O . ALA A 1 172 ? -6.550 2.436 -18.323 1.00 94.50 172 ALA A O 1
ATOM 1330 N N . LYS A 1 173 ? -7.371 4.378 -17.535 1.00 97.06 173 LYS A N 1
ATOM 1331 C CA . LYS A 1 173 ? -6.069 5.007 -17.305 1.00 97.06 173 LYS A CA 1
ATOM 1332 C C . LYS A 1 173 ? -5.476 4.511 -15.999 1.00 97.06 173 LYS A C 1
ATOM 1334 O O . LYS A 1 173 ? -6.211 4.163 -15.078 1.00 97.06 173 LYS A O 1
ATOM 1339 N N . TYR A 1 174 ? -4.148 4.538 -15.901 1.00 96.06 174 TYR A N 1
ATOM 1340 C CA . TYR A 1 174 ? -3.464 4.197 -14.656 1.00 96.06 174 TYR A CA 1
ATOM 1341 C C . TYR A 1 174 ? -4.001 5.027 -13.480 1.00 96.06 174 TYR A C 1
ATOM 1343 O O . TYR A 1 174 ? -4.269 4.491 -12.420 1.00 96.06 174 TYR A O 1
ATOM 1351 N N . ARG A 1 175 ? -4.274 6.321 -13.668 1.00 97.00 175 ARG A N 1
ATOM 1352 C CA . ARG A 1 175 ? -4.753 7.194 -12.580 1.00 97.00 175 ARG A CA 1
ATOM 1353 C C . ARG A 1 175 ? -6.183 6.918 -12.105 1.00 97.00 175 ARG A C 1
ATOM 1355 O O . ARG A 1 175 ? -6.524 7.323 -10.996 1.00 97.00 175 ARG A O 1
ATOM 1362 N N . ASP A 1 176 ? -7.004 6.222 -12.892 1.00 97.62 176 ASP A N 1
ATOM 1363 C CA . ASP A 1 176 ? -8.445 6.105 -12.627 1.00 97.62 176 ASP A CA 1
ATOM 1364 C C . ASP A 1 176 ? -8.742 5.445 -11.269 1.00 97.62 176 ASP A C 1
ATOM 1366 O O . ASP A 1 176 ? -9.699 5.827 -10.593 1.00 97.62 176 ASP A O 1
ATOM 1370 N N . PHE A 1 177 ? -7.926 4.474 -10.838 1.00 96.81 177 PHE A N 1
ATOM 1371 C CA . PHE A 1 177 ? -8.123 3.807 -9.545 1.00 96.81 177 PHE A CA 1
ATOM 1372 C C . PHE A 1 177 ? -7.765 4.701 -8.357 1.00 96.81 177 PHE A C 1
ATOM 1374 O O . PHE A 1 177 ? -8.466 4.679 -7.343 1.00 96.81 177 PHE A O 1
ATOM 1381 N N . HIS A 1 178 ? -6.721 5.523 -8.497 1.00 98.06 178 HIS A N 1
ATOM 1382 C CA . HIS A 1 178 ? -6.364 6.517 -7.494 1.00 98.06 178 HIS A CA 1
ATOM 1383 C C . HIS A 1 178 ? -7.487 7.540 -7.344 1.00 98.06 178 HIS A C 1
ATOM 1385 O O . HIS A 1 178 ? -7.960 7.775 -6.234 1.00 98.06 178 HIS A O 1
ATOM 1391 N N . ASP A 1 179 ? -7.972 8.091 -8.456 1.00 98.19 179 ASP A N 1
ATOM 1392 C CA . ASP A 1 179 ? -9.015 9.114 -8.435 1.00 98.19 179 ASP A CA 1
ATOM 1393 C C . ASP A 1 179 ? -10.341 8.561 -7.871 1.00 98.19 179 ASP A C 1
ATOM 1395 O O . ASP A 1 179 ? -11.020 9.239 -7.093 1.00 98.19 179 ASP A O 1
ATOM 1399 N N . ALA A 1 180 ? -10.686 7.304 -8.184 1.00 98.62 180 ALA A N 1
ATOM 1400 C CA . ALA A 1 180 ? -11.856 6.625 -7.627 1.00 98.62 180 ALA A CA 1
ATOM 1401 C C . ALA A 1 180 ? -11.764 6.439 -6.102 1.00 98.62 180 ALA A C 1
ATOM 1403 O O . ALA A 1 180 ? -12.718 6.750 -5.384 1.00 98.62 180 ALA A O 1
ATOM 1404 N N . ALA A 1 181 ? -10.619 5.979 -5.595 1.00 98.62 181 ALA A N 1
ATOM 1405 C CA . ALA A 1 181 ? -10.408 5.810 -4.161 1.00 98.62 181 ALA A CA 1
ATOM 1406 C C . ALA A 1 181 ? -10.389 7.158 -3.420 1.00 98.62 181 ALA A C 1
ATOM 1408 O O . ALA A 1 181 ? -11.047 7.316 -2.390 1.00 98.62 181 ALA A O 1
ATOM 1409 N N . GLN A 1 182 ? -9.693 8.160 -3.967 1.00 98.69 182 GLN A N 1
ATOM 1410 C CA . GLN A 1 182 ? -9.618 9.510 -3.397 1.00 98.69 182 GLN A CA 1
ATOM 1411 C C . GLN A 1 182 ? -10.991 10.171 -3.289 1.00 98.69 182 GLN A C 1
ATOM 1413 O O . GLN A 1 182 ? -11.273 10.833 -2.289 1.00 98.69 182 GLN A O 1
ATOM 1418 N N . ARG A 1 183 ? -11.863 9.963 -4.282 1.00 98.81 183 ARG A N 1
ATOM 1419 C CA . ARG A 1 183 ? -13.249 10.437 -4.245 1.00 98.81 183 ARG A CA 1
ATOM 1420 C C . ARG A 1 183 ? -14.020 9.864 -3.062 1.00 98.81 183 ARG A C 1
ATOM 1422 O O . ARG A 1 183 ? -14.603 10.641 -2.312 1.00 98.81 183 ARG A O 1
ATOM 1429 N N . VAL A 1 184 ? -13.970 8.547 -2.851 1.00 98.81 184 VAL A N 1
ATOM 1430 C CA . VAL A 1 184 ? -14.645 7.909 -1.707 1.00 98.81 184 VAL A CA 1
ATOM 1431 C C . VAL A 1 184 ? -14.111 8.452 -0.382 1.00 98.81 184 VAL A C 1
ATOM 1433 O O . VAL A 1 184 ? -14.892 8.803 0.500 1.00 98.81 184 VAL A O 1
ATOM 1436 N N . LEU A 1 185 ? -12.790 8.588 -0.237 1.00 98.81 185 LEU A N 1
ATOM 1437 C CA . LEU A 1 185 ? -12.200 9.135 0.989 1.00 98.81 185 LEU A CA 1
ATOM 1438 C C . LEU A 1 185 ? -12.621 10.593 1.225 1.00 98.81 185 LEU A C 1
ATOM 1440 O O . LEU A 1 185 ? -12.974 10.949 2.349 1.00 98.81 185 LEU A O 1
ATOM 1444 N N . ALA A 1 186 ? -12.653 11.424 0.181 1.00 98.75 186 ALA A N 1
ATOM 1445 C CA . ALA A 1 186 ? -13.134 12.800 0.273 1.00 98.75 186 ALA A CA 1
ATOM 1446 C C . ALA A 1 186 ? -14.617 12.869 0.679 1.00 98.75 186 ALA A C 1
ATOM 1448 O O . ALA A 1 186 ? -14.966 13.646 1.566 1.00 98.75 186 ALA A O 1
ATOM 1449 N N . GLU A 1 187 ? -15.476 12.031 0.092 1.00 98.81 187 GLU A N 1
ATOM 1450 C CA . GLU A 1 187 ? -16.894 11.923 0.462 1.00 98.81 187 GLU A CA 1
ATOM 1451 C C . GLU A 1 187 ? -17.063 11.582 1.946 1.00 98.81 187 GLU A C 1
ATOM 1453 O O . GLU A 1 187 ? -17.833 12.244 2.642 1.00 98.81 187 GLU A O 1
ATOM 1458 N N . ARG A 1 188 ? -16.295 10.611 2.456 1.00 98.69 188 ARG A N 1
ATOM 1459 C CA . ARG A 1 188 ? -16.327 10.212 3.871 1.00 98.69 188 ARG A CA 1
ATOM 1460 C C . ARG A 1 188 ? -15.843 11.318 4.803 1.00 98.69 188 ARG A C 1
ATOM 1462 O O . ARG A 1 188 ? -16.479 11.578 5.820 1.00 98.69 188 ARG A O 1
ATOM 1469 N N . LEU A 1 189 ? -14.754 12.000 4.458 1.00 98.62 189 LEU A N 1
ATOM 1470 C CA . LEU A 1 189 ? -14.221 13.104 5.262 1.00 98.62 189 LEU A CA 1
ATOM 1471 C C . LEU A 1 189 ? -15.195 14.293 5.332 1.00 98.62 189 LEU A C 1
ATOM 1473 O O . LEU A 1 189 ? -15.343 14.892 6.399 1.00 98.62 189 LEU A O 1
ATOM 1477 N N . VAL A 1 190 ? -15.896 14.595 4.233 1.00 98.56 190 VAL A N 1
ATOM 1478 C CA . VAL A 1 190 ? -16.964 15.610 4.202 1.00 98.56 190 VAL A CA 1
ATOM 1479 C C . VAL A 1 190 ? -18.182 15.155 5.007 1.00 98.56 190 VAL A C 1
ATOM 1481 O O . VAL A 1 190 ? -18.693 15.915 5.826 1.00 98.56 190 VAL A O 1
ATOM 1484 N N . GLU A 1 191 ? -18.623 13.905 4.839 1.00 98.44 191 GLU A N 1
ATOM 1485 C CA . GLU A 1 191 ? -19.737 13.315 5.598 1.00 98.44 191 GLU A CA 1
ATOM 1486 C C . GLU A 1 191 ? -19.498 13.390 7.115 1.00 98.44 191 GLU A C 1
ATOM 1488 O O . GLU A 1 191 ? -20.425 13.623 7.890 1.00 98.44 191 GLU A O 1
ATOM 1493 N N . TRP A 1 192 ? -18.252 13.212 7.557 1.00 98.31 192 TRP A N 1
ATOM 1494 C CA . TRP A 1 192 ? -17.881 13.274 8.973 1.00 98.31 192 TRP A CA 1
ATOM 1495 C C . TRP A 1 192 ? -17.662 14.696 9.493 1.00 98.31 192 TRP A C 1
ATOM 1497 O O . TRP A 1 192 ? -17.399 14.856 10.684 1.00 98.31 192 TRP A O 1
ATOM 1507 N N . GLY A 1 193 ? -17.761 15.707 8.627 1.00 97.94 193 GLY A N 1
ATOM 1508 C CA . GLY A 1 193 ? -17.516 17.103 8.975 1.00 97.94 193 GLY A CA 1
ATOM 1509 C C . GLY A 1 193 ? -16.047 17.422 9.260 1.00 97.94 193 GLY A C 1
ATOM 1510 O O . GLY A 1 193 ? -15.772 18.417 9.921 1.00 97.94 193 GLY A O 1
ATOM 1511 N N . LEU A 1 194 ? -15.104 16.589 8.796 1.00 97.62 194 LEU A N 1
ATOM 1512 C CA . LEU A 1 194 ? -13.663 16.860 8.920 1.00 97.62 194 LEU A CA 1
ATOM 1513 C C . LEU A 1 194 ? -13.157 17.788 7.806 1.00 97.62 194 LEU A C 1
ATOM 1515 O O . LEU A 1 194 ? -12.132 18.447 7.965 1.00 97.62 194 LEU A O 1
ATOM 1519 N N . VAL A 1 195 ? -13.882 17.858 6.686 1.00 96.38 195 VAL A N 1
ATOM 1520 C CA . VAL A 1 195 ? -13.653 18.821 5.604 1.00 96.38 195 VAL A CA 1
ATOM 1521 C C . VAL A 1 195 ? -14.968 19.497 5.253 1.00 96.38 195 VAL A C 1
ATOM 1523 O O . VAL A 1 195 ? -15.983 18.832 5.059 1.00 96.38 195 VAL A O 1
ATOM 1526 N N . GLU A 1 196 ? -14.950 20.820 5.143 1.00 94.75 196 GLU A N 1
ATOM 1527 C CA . GLU A 1 196 ? -16.121 21.596 4.746 1.00 94.75 196 GLU A CA 1
ATOM 1528 C C . GLU A 1 196 ? -16.184 21.803 3.227 1.00 94.75 196 GLU A C 1
ATOM 1530 O O . GLU A 1 196 ? -15.167 21.964 2.549 1.00 94.75 196 GLU A O 1
ATOM 1535 N N . GLY A 1 197 ? -17.408 21.873 2.700 1.00 96.38 197 GLY A N 1
ATOM 1536 C CA . GLY A 1 197 ? -17.682 22.206 1.303 1.00 96.38 197 GLY A CA 1
ATOM 1537 C C . GLY A 1 197 ? -18.061 21.008 0.424 1.00 96.38 197 GLY A C 1
ATOM 1538 O O . GLY A 1 197 ? -18.123 19.869 0.886 1.00 96.38 197 GLY A O 1
ATOM 1539 N N . PRO A 1 198 ? -18.382 21.260 -0.858 1.00 98.00 198 PRO A N 1
ATOM 1540 C CA . PRO A 1 198 ? -18.759 20.205 -1.791 1.00 98.00 198 PRO A CA 1
ATOM 1541 C C . PRO A 1 198 ? -17.549 19.341 -2.173 1.00 98.00 198 PRO A C 1
ATOM 1543 O O . PRO A 1 198 ? -16.456 19.859 -2.402 1.00 98.00 198 PRO A O 1
ATOM 1546 N N . VAL A 1 199 ? -17.773 18.032 -2.324 1.00 98.38 199 VAL A N 1
ATOM 1547 C CA . VAL A 1 199 ? -16.735 17.020 -2.616 1.00 98.38 199 VAL A CA 1
ATOM 1548 C C . VAL A 1 199 ? -15.881 17.379 -3.834 1.00 98.38 199 VAL A C 1
ATOM 1550 O O . VAL A 1 199 ? -14.663 17.248 -3.780 1.00 98.38 199 VAL A O 1
ATOM 1553 N N . GLU A 1 200 ? -16.478 17.902 -4.909 1.00 98.25 200 GLU A N 1
ATOM 1554 C CA . GLU A 1 200 ? -15.708 18.305 -6.097 1.00 98.25 200 GLU A CA 1
ATOM 1555 C C . GLU A 1 200 ? -14.677 19.391 -5.780 1.00 98.25 200 GLU A C 1
ATOM 1557 O O . GLU A 1 200 ? -13.546 19.328 -6.251 1.00 98.25 200 GLU A O 1
ATOM 1562 N N . ARG A 1 201 ? -15.036 20.362 -4.929 1.00 98.19 201 ARG A N 1
ATOM 1563 C CA . ARG A 1 201 ? -14.113 21.430 -4.531 1.00 98.19 201 ARG A CA 1
ATOM 1564 C C . ARG A 1 201 ? -13.021 20.907 -3.604 1.00 98.19 201 ARG A C 1
ATOM 1566 O O . ARG A 1 201 ? -11.884 21.364 -3.692 1.00 98.19 201 ARG A O 1
ATOM 1573 N N . VAL A 1 202 ? -13.360 19.952 -2.736 1.00 98.25 202 VAL A N 1
ATOM 1574 C CA . VAL A 1 202 ? -12.398 19.249 -1.876 1.00 98.25 202 VAL A CA 1
ATOM 1575 C C . VAL A 1 202 ? -11.343 18.544 -2.724 1.00 98.25 202 VAL A C 1
ATOM 1577 O O . VAL A 1 202 ? -10.156 18.750 -2.484 1.00 98.25 202 VAL A O 1
ATOM 1580 N N . LEU A 1 203 ? -11.768 17.786 -3.740 1.00 98.00 203 LEU A N 1
ATOM 1581 C CA . LEU A 1 203 ? -10.880 17.058 -4.647 1.00 98.00 203 LEU A CA 1
ATOM 1582 C C . LEU A 1 203 ? -10.036 17.994 -5.520 1.00 98.00 203 LEU A C 1
ATOM 1584 O O . LEU A 1 203 ? -8.830 17.785 -5.629 1.00 98.00 203 LEU A O 1
ATOM 1588 N N . GLU A 1 204 ? -10.642 19.039 -6.093 1.00 97.75 204 GLU A N 1
ATOM 1589 C CA . GLU A 1 204 ? -9.951 20.044 -6.917 1.00 97.75 204 GLU A CA 1
ATOM 1590 C C . GLU A 1 204 ? -8.813 20.729 -6.146 1.00 97.75 204 GLU A C 1
ATOM 1592 O O . GLU A 1 204 ? -7.714 20.909 -6.667 1.00 97.75 204 GLU A O 1
ATOM 1597 N N . LEU A 1 205 ? -9.067 21.090 -4.885 1.00 97.75 205 LEU A N 1
ATOM 1598 C CA . LEU A 1 205 ? -8.078 21.713 -4.004 1.00 97.75 205 LEU A CA 1
ATOM 1599 C C . LEU A 1 205 ? -7.158 20.701 -3.305 1.00 97.75 205 LEU A C 1
ATOM 1601 O O . LEU A 1 205 ? -6.184 21.102 -2.669 1.00 97.75 205 LEU A O 1
ATOM 1605 N N . GLY A 1 206 ? -7.468 19.406 -3.384 1.00 97.06 206 GLY A N 1
ATOM 1606 C CA . GLY A 1 206 ? -6.736 18.344 -2.704 1.00 97.06 206 GLY A CA 1
ATOM 1607 C C . GLY A 1 206 ? -6.800 18.415 -1.175 1.00 97.06 206 GLY A C 1
ATOM 1608 O O . GLY A 1 206 ? -5.843 18.006 -0.521 1.00 97.06 206 GLY A O 1
ATOM 1609 N N . LEU A 1 207 ? -7.881 18.932 -0.576 1.00 97.38 207 LEU A N 1
ATOM 1610 C CA . LEU A 1 207 ? -7.960 19.133 0.883 1.00 97.38 207 LEU A CA 1
ATOM 1611 C C . LEU A 1 207 ? -7.917 17.810 1.668 1.00 97.38 207 LEU A C 1
ATOM 1613 O O . LEU A 1 207 ? -7.383 17.760 2.775 1.00 97.38 207 LEU A O 1
ATOM 1617 N N . GLN A 1 208 ? -8.407 16.717 1.077 1.00 97.06 208 GLN A N 1
ATOM 1618 C CA . GLN A 1 208 ? -8.344 15.370 1.652 1.00 97.06 208 GLN A CA 1
ATOM 1619 C C . GLN A 1 208 ? -6.910 14.828 1.781 1.00 97.06 208 GLN A C 1
ATOM 1621 O O . GLN A 1 208 ? -6.664 13.911 2.570 1.00 97.06 208 GLN A O 1
ATOM 1626 N N . ARG A 1 209 ? -5.944 15.391 1.037 1.00 96.56 209 ARG A N 1
ATOM 1627 C CA . ARG A 1 209 ? -4.526 14.976 1.074 1.00 96.56 209 ARG A CA 1
ATOM 1628 C C . ARG A 1 209 ? -3.867 15.212 2.425 1.00 96.56 209 ARG A C 1
ATOM 1630 O O . ARG A 1 209 ? -2.825 14.630 2.695 1.00 96.56 209 ARG A O 1
ATOM 1637 N N . ARG A 1 210 ? -4.503 15.990 3.308 1.00 96.19 210 ARG A N 1
ATOM 1638 C CA . ARG A 1 210 ? -4.095 16.109 4.712 1.00 96.19 210 ARG A CA 1
ATOM 1639 C C . ARG A 1 210 ? -4.045 14.756 5.434 1.00 96.19 210 ARG A C 1
ATOM 1641 O O . ARG A 1 210 ? -3.168 14.571 6.268 1.00 96.19 210 ARG A O 1
ATOM 1648 N N . TRP A 1 211 ? -4.950 13.831 5.104 1.00 98.12 211 TRP A N 1
ATOM 1649 C CA . TRP A 1 211 ? -5.023 12.503 5.734 1.00 98.12 211 TRP A CA 1
ATOM 1650 C C . TRP A 1 211 ? -4.763 11.350 4.760 1.00 98.12 211 TRP A C 1
ATOM 1652 O O . TRP A 1 211 ? -4.654 10.210 5.197 1.00 98.12 211 TRP A O 1
ATOM 1662 N N . THR A 1 212 ? -4.632 11.630 3.461 1.00 96.88 212 THR A N 1
ATOM 1663 C CA . THR A 1 212 ? -4.301 10.652 2.409 1.00 96.88 212 THR A CA 1
ATOM 1664 C C . THR A 1 212 ? -2.892 10.939 1.877 1.00 96.88 212 THR A C 1
ATOM 1666 O O . THR A 1 212 ? -2.697 11.635 0.885 1.00 96.88 212 THR A O 1
ATOM 1669 N N . LEU A 1 213 ? -1.883 10.471 2.614 1.00 92.44 213 LEU A N 1
ATOM 1670 C CA . LEU A 1 213 ? -0.502 10.973 2.522 1.00 92.44 213 LEU A CA 1
ATOM 1671 C C . LEU A 1 213 ? 0.325 10.419 1.344 1.00 92.44 213 LEU A C 1
ATOM 1673 O O . LEU A 1 213 ? 1.468 10.834 1.166 1.00 92.44 213 LEU A O 1
ATOM 1677 N N . HIS A 1 214 ? -0.216 9.488 0.558 1.00 96.06 214 HIS A N 1
ATOM 1678 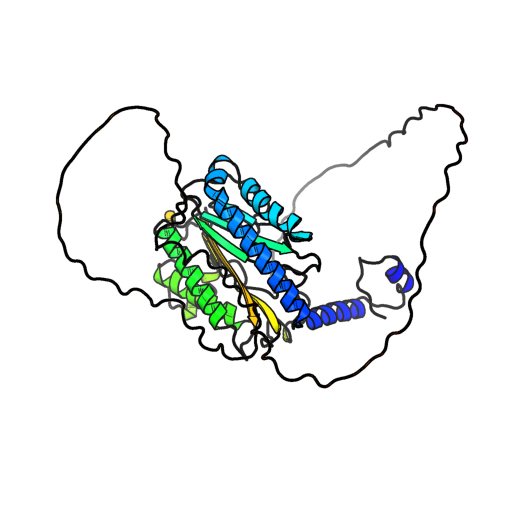C CA . HIS A 1 214 ? 0.493 8.812 -0.532 1.00 96.06 214 HIS A CA 1
ATOM 1679 C C . HIS A 1 214 ? -0.423 8.530 -1.735 1.00 96.06 214 HIS A C 1
ATOM 1681 O O . HIS A 1 214 ? -1.638 8.750 -1.687 1.00 96.06 214 HIS A O 1
ATOM 1687 N N . GLY A 1 215 ? 0.183 8.088 -2.843 1.00 94.56 215 GLY A N 1
ATOM 1688 C CA . GLY A 1 215 ? -0.548 7.536 -3.984 1.00 94.56 215 GLY A CA 1
ATOM 1689 C C . GLY A 1 215 ? -1.286 6.257 -3.589 1.00 94.56 215 GLY A C 1
ATOM 1690 O O . GLY A 1 215 ? -0.958 5.636 -2.594 1.00 94.56 215 GLY A O 1
ATOM 1691 N N . THR A 1 216 ? -2.302 5.863 -4.350 1.00 95.50 216 THR A N 1
ATOM 1692 C CA . THR A 1 216 ? -3.136 4.699 -3.989 1.00 95.50 216 THR A CA 1
ATOM 1693 C C . THR A 1 216 ? -2.590 3.380 -4.542 1.00 95.50 216 THR A C 1
ATOM 1695 O O . THR A 1 216 ? -3.294 2.381 -4.495 1.00 95.50 216 THR A O 1
ATOM 1698 N N . GLY A 1 217 ? -1.387 3.377 -5.116 1.00 95.69 217 GLY A N 1
ATOM 1699 C CA . GLY A 1 217 ? -0.746 2.177 -5.645 1.00 95.69 217 GLY A CA 1
ATOM 1700 C C . GLY A 1 217 ? 0.396 2.461 -6.614 1.00 95.69 217 GLY A C 1
ATOM 1701 O O . GLY A 1 217 ? 0.589 3.600 -7.070 1.00 95.69 217 GLY A O 1
ATOM 1702 N N . HIS A 1 218 ? 1.119 1.397 -6.947 1.00 97.75 218 HIS A N 1
ATOM 1703 C CA . HIS A 1 218 ? 2.256 1.345 -7.868 1.00 97.75 218 HIS A CA 1
ATOM 1704 C C . HIS A 1 218 ? 2.266 0.021 -8.646 1.00 97.75 218 HIS A C 1
ATOM 1706 O O . HIS A 1 218 ? 1.584 -0.937 -8.289 1.00 97.75 218 HIS A O 1
ATOM 1712 N N . MET A 1 219 ? 3.037 -0.051 -9.735 1.00 97.69 219 MET A N 1
ATOM 1713 C CA . MET A 1 219 ? 3.329 -1.328 -10.394 1.00 97.69 219 MET A CA 1
ATOM 1714 C C . MET A 1 219 ? 4.125 -2.238 -9.458 1.00 97.69 219 MET A C 1
ATOM 1716 O O . MET A 1 219 ? 4.944 -1.768 -8.671 1.00 97.69 219 MET A O 1
ATOM 1720 N N . LEU A 1 220 ? 3.892 -3.541 -9.592 1.00 97.94 220 LEU A N 1
ATOM 1721 C CA . LEU A 1 220 ? 4.499 -4.584 -8.771 1.00 97.94 220 LEU A CA 1
ATOM 1722 C C . LEU A 1 220 ? 5.110 -5.679 -9.651 1.00 97.94 220 LEU A C 1
ATOM 1724 O O . LEU A 1 220 ? 4.541 -6.027 -10.694 1.00 97.94 220 LEU A O 1
ATOM 1728 N N . GLY A 1 221 ? 6.246 -6.228 -9.228 1.00 97.12 221 GLY A N 1
ATOM 1729 C CA . GLY A 1 221 ? 6.940 -7.306 -9.927 1.00 97.12 221 GLY A CA 1
ATOM 1730 C C . GLY A 1 221 ? 8.179 -7.782 -9.172 1.00 97.12 221 GLY A C 1
ATOM 1731 O O . GLY A 1 221 ? 8.063 -8.285 -8.054 1.00 97.12 221 GLY A O 1
ATOM 1732 N N . MET A 1 222 ? 9.355 -7.667 -9.797 1.00 96.00 222 MET A N 1
ATOM 1733 C CA . MET A 1 222 ? 10.619 -8.034 -9.134 1.00 96.00 222 MET A CA 1
ATOM 1734 C C . MET A 1 222 ? 11.059 -6.995 -8.097 1.00 96.00 222 MET A C 1
ATOM 1736 O O . MET A 1 222 ? 11.672 -7.326 -7.093 1.00 96.00 222 MET A O 1
ATOM 1740 N N . ASP A 1 223 ? 10.732 -5.728 -8.343 1.00 95.62 223 ASP A N 1
ATOM 1741 C CA . ASP A 1 223 ? 10.868 -4.664 -7.354 1.00 95.62 223 ASP A CA 1
ATOM 1742 C C . ASP A 1 223 ? 9.476 -4.389 -6.766 1.00 95.62 223 ASP A C 1
ATOM 1744 O O . ASP A 1 223 ? 8.484 -4.450 -7.498 1.00 95.62 223 ASP A O 1
ATOM 1748 N N . VAL A 1 224 ? 9.388 -4.063 -5.470 1.00 96.69 224 VAL A N 1
ATOM 1749 C CA . VAL A 1 224 ? 8.103 -3.706 -4.836 1.00 96.69 224 VAL A CA 1
ATOM 1750 C C . VAL A 1 224 ? 7.462 -2.504 -5.539 1.00 96.69 224 VAL A C 1
ATOM 1752 O O . VAL A 1 224 ? 6.341 -2.582 -6.028 1.00 96.69 224 VAL A O 1
ATOM 1755 N N . HIS A 1 225 ? 8.235 -1.432 -5.727 1.00 97.00 225 HIS A N 1
ATOM 1756 C CA . HIS A 1 225 ? 7.895 -0.311 -6.599 1.00 97.00 225 HIS A CA 1
ATOM 1757 C C . HIS A 1 225 ? 8.464 -0.568 -8.000 1.00 97.00 225 HIS A C 1
ATOM 1759 O O . HIS A 1 225 ? 9.469 0.031 -8.400 1.00 97.00 225 HIS A O 1
ATOM 1765 N N . ASP A 1 226 ? 7.846 -1.491 -8.734 1.00 95.56 226 ASP A N 1
ATOM 1766 C CA . ASP A 1 226 ? 8.307 -1.869 -10.065 1.00 95.56 226 ASP A CA 1
ATOM 1767 C C . ASP A 1 226 ? 8.133 -0.720 -11.069 1.00 95.56 226 ASP A C 1
ATOM 1769 O O . ASP A 1 226 ? 7.301 0.178 -10.929 1.00 95.56 226 ASP A O 1
ATOM 1773 N N . CYS A 1 227 ? 8.935 -0.767 -12.126 1.00 95.56 227 CYS A N 1
ATOM 1774 C CA . CYS A 1 227 ? 8.821 0.062 -13.311 1.00 95.56 227 CYS A CA 1
ATOM 1775 C C . CYS A 1 227 ? 8.944 1.575 -13.033 1.00 95.56 227 CYS A C 1
ATOM 1777 O O . CYS A 1 227 ? 8.527 2.392 -13.853 1.00 95.56 227 CYS A O 1
ATOM 1779 N N . ALA A 1 228 ? 9.541 1.964 -11.901 1.00 91.38 228 ALA A N 1
ATOM 1780 C CA . ALA A 1 228 ? 9.590 3.349 -11.426 1.00 91.38 228 ALA A CA 1
ATOM 1781 C C . ALA A 1 228 ? 10.352 4.325 -12.346 1.00 91.38 228 ALA A C 1
ATOM 1783 O O . ALA A 1 228 ? 10.209 5.536 -12.194 1.00 91.38 228 ALA A O 1
ATOM 1784 N N . VAL A 1 229 ? 11.152 3.816 -13.291 1.00 93.62 229 VAL A N 1
ATOM 1785 C CA . VAL A 1 229 ? 11.889 4.627 -14.280 1.00 93.62 229 VAL A CA 1
ATOM 1786 C C . VAL A 1 229 ? 11.262 4.576 -15.679 1.00 93.62 229 VAL A C 1
ATOM 1788 O O . VAL A 1 229 ? 11.843 5.086 -16.633 1.00 93.62 229 VAL A O 1
ATOM 1791 N N . ALA A 1 230 ? 10.083 3.964 -15.827 1.00 95.44 230 ALA A N 1
ATOM 1792 C CA . ALA A 1 230 ? 9.326 4.000 -17.073 1.00 95.44 230 ALA A CA 1
ATOM 1793 C C . ALA A 1 230 ? 8.873 5.433 -17.387 1.00 95.44 230 ALA A C 1
ATOM 1795 O O . ALA A 1 230 ? 8.632 6.240 -16.483 1.00 95.44 230 ALA A O 1
ATOM 1796 N N . ARG A 1 231 ? 8.718 5.756 -18.675 1.00 95.94 231 ARG A N 1
ATOM 1797 C CA . ARG A 1 231 ? 8.247 7.083 -19.083 1.00 95.94 231 ARG A CA 1
ATOM 1798 C C . ARG A 1 231 ? 6.829 7.339 -18.588 1.00 95.94 231 ARG A C 1
ATOM 1800 O O . ARG A 1 231 ? 5.973 6.451 -18.642 1.00 95.94 231 ARG A O 1
ATOM 1807 N N . THR A 1 232 ? 6.556 8.578 -18.189 1.00 93.94 232 THR A N 1
ATOM 1808 C CA . THR A 1 232 ? 5.247 9.018 -17.686 1.00 93.94 232 THR A CA 1
ATOM 1809 C C . THR A 1 232 ? 4.112 8.640 -18.636 1.00 93.94 232 THR A C 1
ATOM 1811 O O . THR A 1 232 ? 3.093 8.125 -18.187 1.00 93.94 232 THR A O 1
ATOM 1814 N N . GLU A 1 233 ? 4.303 8.803 -19.946 1.00 93.94 233 GLU A N 1
ATOM 1815 C CA . GLU A 1 233 ? 3.285 8.533 -20.967 1.00 93.94 233 GLU A CA 1
ATOM 1816 C C . GLU A 1 233 ? 2.946 7.040 -21.090 1.00 93.94 233 GLU A C 1
ATOM 1818 O O . GLU A 1 233 ? 1.840 6.684 -21.496 1.00 93.94 233 GLU A O 1
ATOM 1823 N N . THR A 1 234 ? 3.896 6.168 -20.742 1.00 91.00 234 THR A N 1
ATOM 1824 C CA . THR A 1 234 ? 3.708 4.708 -20.720 1.00 91.00 234 THR A CA 1
ATOM 1825 C C . THR A 1 234 ? 3.204 4.200 -19.373 1.00 91.00 234 THR A C 1
ATOM 1827 O O . THR A 1 234 ? 2.583 3.142 -19.318 1.00 91.00 234 THR A O 1
ATOM 1830 N N . TYR A 1 235 ? 3.443 4.961 -18.301 1.00 92.25 235 TYR A N 1
ATOM 1831 C CA . TYR A 1 235 ? 3.119 4.577 -16.935 1.00 92.25 235 TYR A CA 1
ATOM 1832 C C . TYR A 1 235 ? 2.020 5.462 -16.335 1.00 92.25 235 TYR A C 1
ATOM 1834 O O . TYR A 1 235 ? 0.840 5.160 -16.501 1.00 92.25 235 TYR A O 1
ATOM 1842 N N . VAL A 1 236 ? 2.380 6.551 -15.647 1.00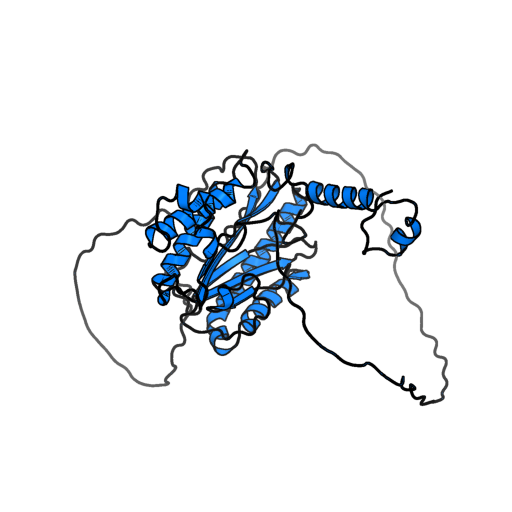 92.38 236 VAL A N 1
ATOM 1843 C CA . VAL A 1 236 ? 1.441 7.353 -14.841 1.00 92.38 236 VAL A CA 1
ATOM 1844 C C . VAL A 1 236 ? 0.304 7.954 -15.673 1.00 92.38 236 VAL A C 1
ATOM 1846 O O . VAL A 1 236 ? -0.833 7.960 -15.210 1.00 92.38 236 VAL A O 1
ATOM 1849 N N . ASP A 1 237 ? 0.575 8.395 -16.900 1.00 94.38 237 ASP A N 1
ATOM 1850 C CA . ASP A 1 237 ? -0.428 8.925 -17.839 1.00 94.38 237 ASP A CA 1
ATOM 1851 C C . ASP A 1 237 ? -0.907 7.860 -18.850 1.00 94.38 237 ASP A C 1
ATOM 1853 O O . ASP A 1 237 ? -1.719 8.124 -19.748 1.00 94.38 237 ASP A O 1
ATOM 1857 N N . GLY A 1 238 ? -0.411 6.632 -18.685 1.00 94.56 238 GLY A N 1
ATOM 1858 C CA . GLY A 1 238 ? -0.667 5.489 -19.541 1.00 94.56 238 GLY A CA 1
ATOM 1859 C C . GLY A 1 238 ? -2.065 4.892 -19.385 1.00 94.56 238 GLY A C 1
ATOM 1860 O O . GLY A 1 238 ? -2.858 5.223 -18.496 1.00 94.56 238 GLY A O 1
ATOM 1861 N N . THR A 1 239 ? -2.378 3.976 -20.298 1.00 96.06 239 THR A N 1
ATOM 1862 C CA . THR A 1 239 ? -3.584 3.137 -20.236 1.00 96.06 239 THR A CA 1
ATOM 1863 C C . THR A 1 239 ? -3.182 1.775 -19.694 1.00 96.06 239 THR A C 1
ATOM 1865 O O . THR A 1 239 ? -2.144 1.256 -20.085 1.00 96.06 239 THR A O 1
ATOM 1868 N N . LEU A 1 240 ? -3.993 1.194 -18.814 1.00 94.56 240 LEU A N 1
ATOM 1869 C CA . LEU A 1 240 ? -3.727 -0.141 -18.291 1.00 94.56 240 LEU A CA 1
ATOM 1870 C C . LEU A 1 240 ? -3.840 -1.188 -19.405 1.00 94.56 240 LEU A C 1
ATOM 1872 O O . LEU A 1 240 ? -4.842 -1.238 -20.127 1.00 94.56 240 LEU A O 1
ATOM 1876 N N . GLU A 1 241 ? -2.829 -2.049 -19.504 1.00 93.25 241 GLU A N 1
ATOM 1877 C CA . GLU A 1 241 ? -2.758 -3.140 -20.475 1.00 93.25 241 GLU A CA 1
ATOM 1878 C C . GLU A 1 241 ? -2.841 -4.511 -19.794 1.00 93.25 241 GLU A C 1
ATOM 1880 O O . GLU A 1 241 ? -2.345 -4.682 -18.673 1.00 93.25 241 GLU A O 1
ATOM 1885 N N . PRO A 1 242 ? -3.515 -5.505 -20.412 1.00 93.56 242 PRO A N 1
ATOM 1886 C CA . PRO A 1 242 ? -3.575 -6.855 -19.861 1.00 93.56 242 PRO A CA 1
ATOM 1887 C C . PRO A 1 242 ? -2.178 -7.414 -19.591 1.00 93.56 242 PRO A C 1
ATOM 1889 O O . PRO A 1 242 ? -1.330 -7.373 -20.471 1.00 93.56 242 PRO A O 1
ATOM 1892 N N . GLY A 1 243 ? -1.972 -7.959 -18.392 1.00 91.31 243 GLY A N 1
ATOM 1893 C CA . GLY A 1 243 ? -0.670 -8.426 -17.910 1.00 91.31 243 GLY A CA 1
ATOM 1894 C C . GLY A 1 243 ? 0.009 -7.451 -16.947 1.00 91.31 243 GLY A C 1
ATOM 1895 O O . GLY A 1 243 ? 0.902 -7.859 -16.215 1.00 91.31 243 GLY A O 1
ATOM 1896 N N . MET A 1 244 ? -0.427 -6.188 -16.862 1.00 95.75 244 MET A N 1
ATOM 1897 C CA . MET A 1 244 ? 0.052 -5.289 -15.808 1.00 95.75 244 MET A CA 1
ATOM 1898 C C . MET A 1 244 ? -0.410 -5.772 -14.428 1.00 95.75 244 MET A C 1
ATOM 1900 O O . MET A 1 244 ? -1.575 -6.132 -14.240 1.00 95.75 244 MET A O 1
ATOM 1904 N N . VAL A 1 245 ? 0.507 -5.747 -13.462 1.00 96.38 245 VAL A N 1
ATOM 1905 C CA . VAL A 1 245 ? 0.250 -6.035 -12.043 1.00 96.38 245 VAL A CA 1
ATOM 1906 C C . VAL A 1 245 ? 0.598 -4.800 -11.222 1.00 96.38 245 VAL A C 1
ATOM 1908 O O . VAL A 1 245 ? 1.679 -4.241 -11.425 1.00 96.38 245 VAL A O 1
ATOM 1911 N N . LEU A 1 246 ? -0.321 -4.383 -10.352 1.00 96.38 246 LEU A N 1
ATOM 1912 C CA . LEU A 1 246 ? -0.244 -3.176 -9.529 1.00 96.38 246 LEU A CA 1
ATOM 1913 C C . LEU A 1 246 ? -0.903 -3.381 -8.158 1.00 96.38 246 LEU A C 1
ATOM 1915 O O . LEU A 1 246 ? -1.792 -4.226 -8.032 1.00 96.38 246 LEU A O 1
ATOM 1919 N N . THR A 1 247 ? -0.515 -2.571 -7.178 1.00 97.81 247 THR A N 1
ATOM 1920 C CA . THR A 1 247 ? -1.157 -2.487 -5.860 1.00 97.81 247 THR A CA 1
ATOM 1921 C C . THR A 1 247 ? -2.361 -1.539 -5.886 1.00 97.81 247 THR A C 1
ATOM 1923 O O . THR A 1 247 ? -2.451 -0.629 -6.718 1.00 97.81 247 THR A O 1
ATOM 1926 N N . VAL A 1 248 ? -3.324 -1.758 -4.985 1.00 97.62 248 VAL A N 1
ATOM 1927 C CA . VAL A 1 248 ? -4.379 -0.784 -4.646 1.00 97.62 248 VAL A CA 1
ATOM 1928 C C . VAL A 1 248 ? -4.475 -0.656 -3.134 1.00 97.62 248 VAL A C 1
ATOM 1930 O O . VAL A 1 248 ? -5.051 -1.524 -2.482 1.00 97.62 248 VAL A O 1
ATOM 1933 N N . GLU A 1 249 ? -3.958 0.452 -2.611 1.00 98.25 249 GLU A N 1
ATOM 1934 C CA . GLU A 1 249 ? -3.584 0.670 -1.208 1.00 98.25 249 GLU A CA 1
ATOM 1935 C C . GLU A 1 249 ? -4.067 2.018 -0.630 1.00 98.25 249 GLU A C 1
ATOM 1937 O O . GLU A 1 249 ? -3.276 2.841 -0.166 1.00 98.25 249 GLU A O 1
ATOM 1942 N N . PRO A 1 250 ? -5.370 2.348 -0.648 1.00 98.69 250 PRO A N 1
ATOM 1943 C CA . PRO A 1 250 ? -5.824 3.577 -0.009 1.00 98.69 250 PRO A CA 1
ATOM 1944 C C . PRO A 1 250 ? -5.569 3.548 1.503 1.00 98.69 250 PRO A C 1
ATOM 1946 O O . PRO A 1 250 ? -5.611 2.497 2.148 1.00 98.69 250 PRO A O 1
ATOM 1949 N N . GLY A 1 251 ? -5.389 4.733 2.089 1.00 98.62 251 GLY A N 1
ATOM 1950 C CA . GLY A 1 251 ? -5.237 4.871 3.530 1.00 98.62 251 GLY A CA 1
ATOM 1951 C C . GLY A 1 251 ? -5.664 6.229 4.080 1.00 98.62 251 GLY A C 1
ATOM 1952 O O . GLY A 1 251 ? -5.681 7.233 3.365 1.00 98.62 251 GLY A O 1
ATOM 1953 N N . LEU A 1 252 ? -6.019 6.235 5.365 1.00 98.81 252 LEU A N 1
ATOM 1954 C CA . LEU A 1 252 ? -6.315 7.421 6.169 1.00 98.81 252 LEU A CA 1
ATOM 1955 C C . LEU A 1 252 ? -5.417 7.437 7.404 1.00 98.81 252 LEU A C 1
ATOM 1957 O O . LEU A 1 252 ? -5.353 6.449 8.135 1.00 98.81 252 LEU A O 1
ATOM 1961 N N . TYR A 1 253 ? -4.773 8.575 7.654 1.00 98.69 253 TYR A N 1
ATOM 1962 C CA . TYR A 1 253 ? -3.798 8.733 8.733 1.00 98.69 253 TYR A CA 1
ATOM 1963 C C . TYR A 1 253 ? -4.061 10.016 9.512 1.00 98.69 253 TYR A C 1
ATOM 1965 O O . TYR A 1 253 ? -3.814 11.116 9.020 1.00 98.69 253 TYR A O 1
ATOM 1973 N N . PHE A 1 254 ? -4.545 9.879 10.741 1.00 98.50 254 PHE A N 1
ATOM 1974 C CA . PHE A 1 254 ? -4.814 10.997 11.638 1.00 98.50 254 PHE A CA 1
ATOM 1975 C C . PHE A 1 254 ? -3.642 11.149 12.610 1.00 98.50 254 PHE A C 1
ATOM 1977 O O . PHE A 1 254 ? -3.494 10.362 13.544 1.00 98.50 254 PHE A O 1
ATOM 1984 N N . GLN A 1 255 ? -2.774 12.139 12.384 1.00 97.81 255 GLN A N 1
ATOM 1985 C CA . GLN A 1 255 ? -1.581 12.346 13.217 1.00 97.81 255 GLN A CA 1
ATOM 1986 C C . GLN A 1 255 ? -1.958 12.613 14.682 1.00 97.81 255 GLN A C 1
ATOM 1988 O O . GLN A 1 255 ? -3.008 13.188 14.977 1.00 97.81 255 GLN A O 1
ATOM 1993 N N . THR A 1 256 ? -1.102 12.195 15.617 1.00 97.19 256 THR A N 1
ATOM 1994 C CA . THR A 1 256 ? -1.358 12.336 17.064 1.00 97.19 256 THR A CA 1
ATOM 1995 C C . THR A 1 256 ? -1.537 13.782 17.513 1.00 97.19 256 THR A C 1
ATOM 1997 O O . THR A 1 256 ? -2.232 14.049 18.490 1.00 97.19 256 THR A O 1
ATOM 2000 N N . ASP A 1 257 ? -0.910 14.714 16.805 1.00 96.81 257 ASP A N 1
ATOM 2001 C CA . ASP A 1 257 ? -0.913 16.150 17.067 1.00 96.81 257 ASP A CA 1
ATOM 2002 C C . ASP A 1 257 ? -1.836 16.931 16.115 1.00 96.81 257 ASP A C 1
ATOM 2004 O O . ASP A 1 257 ? -1.833 18.164 16.125 1.00 96.81 257 ASP A O 1
ATOM 2008 N N . ASP A 1 258 ? -2.674 16.248 15.323 1.00 96.94 258 ASP A N 1
ATOM 2009 C CA . ASP A 1 258 ? -3.602 16.920 14.417 1.00 96.94 258 ASP A CA 1
ATOM 2010 C C . ASP A 1 258 ? -4.780 17.550 15.177 1.00 96.94 258 ASP A C 1
ATOM 2012 O O . ASP A 1 258 ? -5.821 16.937 15.429 1.00 96.94 258 ASP A O 1
ATOM 2016 N N . LEU A 1 259 ? -4.624 18.828 15.524 1.00 96.62 259 LEU A N 1
ATOM 2017 C CA . LEU A 1 259 ? -5.649 19.613 16.214 1.00 96.62 259 LEU A CA 1
ATOM 2018 C C . LEU A 1 259 ? -6.880 19.930 15.349 1.00 96.62 259 LEU A C 1
ATOM 2020 O O . LEU A 1 259 ? -7.851 20.469 15.874 1.00 96.62 259 LEU A O 1
ATOM 2024 N N . THR A 1 260 ? -6.859 19.614 14.050 1.00 95.25 260 THR A N 1
ATOM 2025 C CA . THR A 1 260 ? -7.998 19.867 13.147 1.00 95.25 260 THR A CA 1
ATOM 2026 C C . THR A 1 260 ? -9.036 18.751 13.136 1.00 95.25 260 THR A C 1
ATOM 2028 O O . THR A 1 260 ? -10.114 18.936 12.579 1.00 95.25 260 THR A O 1
ATOM 2031 N N . VAL A 1 261 ? -8.750 17.623 13.793 1.00 97.19 261 VAL A N 1
ATOM 2032 C CA . VAL A 1 261 ? -9.708 16.533 14.001 1.00 97.19 261 VAL A CA 1
ATOM 2033 C C . VAL A 1 261 ? -10.051 16.377 15.488 1.00 97.19 261 VAL A C 1
ATOM 2035 O O . VAL A 1 261 ? -9.253 16.771 16.357 1.00 97.19 261 VAL A O 1
ATOM 2038 N N . PRO A 1 262 ? -11.227 15.803 15.816 1.00 97.88 262 PRO A N 1
ATOM 2039 C CA . PRO A 1 262 ? -11.562 15.447 17.189 1.00 97.88 262 PRO A CA 1
ATOM 2040 C C . PRO A 1 262 ? -10.490 14.540 17.800 1.00 97.88 262 PRO A C 1
ATOM 2042 O O . PRO A 1 262 ? -9.913 13.697 17.114 1.00 97.88 262 PRO A O 1
ATOM 2045 N N . GLU A 1 263 ? -10.233 14.710 19.097 1.00 98.06 263 GLU A N 1
ATOM 2046 C CA . GLU A 1 263 ? -9.149 14.019 19.811 1.00 98.06 263 GLU A CA 1
ATOM 2047 C C . GLU A 1 263 ? -9.198 12.494 19.652 1.00 98.06 263 GLU A C 1
ATOM 2049 O O . GLU A 1 263 ? -8.162 11.862 19.486 1.00 98.06 263 GLU A O 1
ATOM 2054 N N . GLU A 1 264 ? -10.399 11.920 19.596 1.00 97.06 264 GLU A N 1
ATOM 2055 C CA . GLU A 1 264 ? -10.631 10.485 19.413 1.00 97.06 264 GLU A CA 1
ATOM 2056 C C . GLU A 1 264 ? -10.094 9.906 18.089 1.00 97.06 264 GLU A C 1
ATOM 2058 O O . GLU A 1 264 ? -9.806 8.714 18.038 1.00 97.06 264 GLU A O 1
ATOM 2063 N N . TYR A 1 265 ? -9.924 10.711 17.029 1.00 98.25 265 TYR A N 1
ATOM 2064 C CA . TYR A 1 265 ? -9.361 10.245 15.748 1.00 98.25 265 TYR A CA 1
ATOM 2065 C C . TYR A 1 265 ? -7.834 10.158 15.783 1.00 98.25 265 TYR A C 1
ATOM 2067 O O . TYR A 1 265 ? -7.240 9.435 14.986 1.00 98.25 265 TYR A O 1
ATOM 2075 N N . ARG A 1 266 ? -7.186 10.929 16.659 1.00 98.31 266 ARG A N 1
ATOM 2076 C CA . ARG A 1 266 ? -5.738 11.148 16.627 1.00 98.31 266 ARG A CA 1
ATOM 2077 C C . ARG A 1 266 ? -4.982 9.859 16.939 1.00 98.31 266 ARG A C 1
ATOM 2079 O O . ARG A 1 266 ? -5.316 9.133 17.870 1.00 98.31 266 ARG A O 1
ATOM 2086 N N . GLY A 1 267 ? -3.933 9.596 16.168 1.00 97.62 267 GLY A N 1
ATOM 2087 C CA . GLY A 1 267 ? -3.135 8.374 16.261 1.00 97.62 267 GLY A CA 1
ATOM 2088 C C . GLY A 1 267 ? -3.761 7.151 15.585 1.00 97.62 267 GLY A C 1
ATOM 2089 O O . GLY A 1 267 ? -3.230 6.056 15.745 1.00 97.62 267 GLY A O 1
ATOM 2090 N N . ILE A 1 268 ? -4.863 7.301 14.839 1.00 98.56 268 ILE A N 1
ATOM 2091 C CA . ILE A 1 268 ? -5.437 6.209 14.045 1.00 98.56 268 ILE A CA 1
ATOM 2092 C C . ILE A 1 268 ? -4.915 6.296 12.608 1.00 98.56 268 ILE A C 1
ATOM 2094 O O . ILE A 1 268 ? -5.219 7.241 11.877 1.00 98.56 268 ILE A O 1
ATOM 2098 N N . GLY A 1 269 ? -4.166 5.272 12.201 1.00 98.62 269 GLY A N 1
ATOM 2099 C CA . GLY A 1 269 ? -3.778 5.020 10.816 1.00 98.62 269 GLY A CA 1
ATOM 2100 C C . GLY A 1 269 ? -4.421 3.734 10.306 1.00 98.62 269 GLY A C 1
ATOM 2101 O O . GLY A 1 269 ? -4.423 2.722 11.006 1.00 98.62 269 GLY A O 1
ATOM 2102 N N . VAL A 1 270 ? -4.980 3.771 9.099 1.00 98.88 270 VAL A N 1
ATOM 2103 C CA . VAL A 1 270 ? -5.531 2.596 8.419 1.00 98.88 270 VAL A CA 1
ATOM 2104 C C . VAL A 1 270 ? -5.093 2.604 6.962 1.00 98.88 270 VAL A C 1
ATOM 2106 O O . VAL A 1 270 ? -5.356 3.574 6.256 1.00 98.88 270 VAL A O 1
ATOM 2109 N N . ARG A 1 271 ? -4.517 1.490 6.508 1.00 98.81 271 ARG A N 1
ATOM 2110 C CA . ARG A 1 271 ? -4.286 1.152 5.096 1.00 98.81 271 ARG A CA 1
ATOM 2111 C C . ARG A 1 271 ? -4.792 -0.261 4.822 1.00 98.81 271 ARG A C 1
ATOM 2113 O O . ARG A 1 271 ? -4.746 -1.129 5.705 1.00 98.81 271 ARG A O 1
ATOM 2120 N N . ILE A 1 272 ? -5.329 -0.476 3.626 1.00 98.38 272 ILE A N 1
ATOM 2121 C CA . ILE A 1 272 ? -5.748 -1.794 3.140 1.00 98.38 272 ILE A CA 1
ATOM 2122 C C . ILE A 1 272 ? -5.288 -1.909 1.698 1.00 98.38 272 ILE A C 1
ATOM 2124 O O . ILE A 1 272 ? -5.602 -1.033 0.899 1.00 98.38 272 ILE A O 1
ATOM 2128 N N . GLU A 1 273 ? -4.570 -2.980 1.385 1.00 98.31 273 GLU A N 1
ATOM 2129 C CA . GLU A 1 273 ? -3.878 -3.120 0.109 1.00 98.31 273 GLU A CA 1
ATOM 2130 C C . GLU A 1 273 ? -3.994 -4.519 -0.480 1.00 98.31 273 GLU A C 1
ATOM 2132 O O . GLU A 1 273 ? -3.903 -5.510 0.241 1.00 98.31 273 GLU A O 1
ATOM 2137 N N . ASP A 1 274 ? -4.204 -4.605 -1.790 1.00 95.00 274 ASP A N 1
ATOM 2138 C CA . ASP A 1 274 ? -4.190 -5.872 -2.519 1.00 95.00 274 ASP A CA 1
ATOM 2139 C C . ASP A 1 274 ? -3.433 -5.748 -3.845 1.00 95.00 274 ASP A C 1
ATOM 2141 O O . ASP A 1 274 ? -3.539 -4.738 -4.545 1.00 95.00 274 ASP A O 1
ATOM 2145 N N . ASP A 1 275 ? -2.788 -6.852 -4.224 1.00 95.00 275 ASP A N 1
ATOM 2146 C CA . ASP A 1 275 ? -2.156 -7.055 -5.525 1.00 95.00 275 ASP A CA 1
ATOM 2147 C C . ASP A 1 275 ? -3.187 -7.417 -6.601 1.00 95.00 275 ASP A C 1
ATOM 2149 O O . ASP A 1 275 ? -3.949 -8.392 -6.490 1.00 95.00 275 ASP A O 1
ATOM 2153 N N . LEU A 1 276 ? -3.188 -6.666 -7.701 1.00 93.31 276 LEU A N 1
ATOM 2154 C CA . LEU A 1 276 ? -4.136 -6.825 -8.798 1.00 93.31 276 LEU A CA 1
ATOM 2155 C C . LEU A 1 276 ? -3.434 -7.107 -10.119 1.00 93.31 276 LEU A C 1
ATOM 2157 O O . LEU A 1 276 ? -2.636 -6.312 -10.595 1.00 93.31 276 LEU A O 1
ATOM 2161 N N . LEU A 1 277 ? -3.845 -8.188 -10.785 1.00 93.31 277 LEU A N 1
ATOM 2162 C CA . LEU A 1 277 ? -3.547 -8.424 -12.197 1.00 93.31 277 LEU A CA 1
ATOM 2163 C C . LEU A 1 277 ? -4.645 -7.816 -13.067 1.00 93.31 277 LEU A C 1
ATOM 2165 O O . LEU A 1 277 ? -5.808 -8.238 -13.023 1.00 93.31 277 LEU A O 1
ATOM 2169 N N . HIS A 1 278 ? -4.263 -6.890 -13.936 1.00 89.69 278 HIS A N 1
ATOM 2170 C CA . HIS A 1 278 ? -5.132 -6.384 -14.978 1.00 89.69 278 HIS A CA 1
ATOM 2171 C C . HIS A 1 278 ? -5.280 -7.426 -16.102 1.00 89.69 278 HIS A C 1
ATOM 2173 O O . HIS A 1 278 ? -4.316 -7.798 -16.762 1.00 89.69 278 HIS A O 1
ATOM 2179 N N . ARG A 1 279 ? -6.504 -7.921 -16.343 1.00 78.25 279 ARG A N 1
ATOM 2180 C CA . ARG A 1 279 ? -6.770 -9.022 -17.299 1.00 78.25 279 ARG A CA 1
ATOM 2181 C C . ARG A 1 279 ? -7.285 -8.585 -18.674 1.00 78.25 279 ARG A C 1
ATOM 2183 O O . ARG A 1 279 ? -7.557 -9.445 -19.510 1.00 78.25 279 ARG A O 1
ATOM 2190 N N . GLY A 1 280 ? -7.505 -7.289 -18.915 1.00 67.19 280 GLY A N 1
ATOM 2191 C CA . GLY A 1 280 ? -7.977 -6.776 -20.214 1.00 67.19 280 GLY A CA 1
ATOM 2192 C C . GLY A 1 280 ? -9.379 -7.227 -20.657 1.00 67.19 280 GLY A C 1
ATOM 2193 O O . GLY A 1 280 ? -9.814 -6.880 -21.751 1.00 67.19 280 GLY A O 1
ATOM 2194 N N . ARG A 1 281 ? -10.132 -7.959 -19.824 1.00 57.94 281 ARG A N 1
ATOM 2195 C CA . ARG A 1 281 ? -11.545 -8.312 -20.057 1.00 57.94 281 ARG A CA 1
ATOM 2196 C C . ARG A 1 281 ? -12.413 -7.742 -18.940 1.00 57.94 281 ARG A C 1
ATOM 2198 O O . ARG A 1 281 ? -11.958 -7.648 -17.802 1.00 57.94 281 ARG A O 1
ATOM 2205 N N . GLN A 1 282 ? -13.655 -7.362 -19.262 1.00 43.28 282 GLN A N 1
ATOM 2206 C CA . GLN A 1 282 ? -14.666 -7.081 -18.237 1.00 43.28 282 GLN A CA 1
ATOM 2207 C C . GLN A 1 282 ? -14.723 -8.303 -17.310 1.00 43.28 282 GLN A C 1
ATOM 2209 O O . GLN A 1 282 ? -14.739 -9.426 -17.828 1.00 43.28 282 GLN A O 1
ATOM 2214 N N . PRO A 1 283 ? -14.704 -8.135 -15.979 1.00 37.66 283 PRO A N 1
ATOM 2215 C CA . PRO A 1 283 ? -14.832 -9.279 -15.097 1.00 37.66 283 PRO A CA 1
ATOM 2216 C C . PRO A 1 283 ? -16.148 -9.995 -15.420 1.00 37.66 283 PRO A C 1
ATOM 2218 O O . PRO A 1 283 ? -17.220 -9.392 -15.383 1.00 37.66 283 PRO A O 1
ATOM 2221 N N . GLU A 1 284 ? -16.072 -11.293 -15.725 1.00 29.19 284 GLU A N 1
ATOM 2222 C CA . GLU A 1 284 ? -17.214 -12.184 -15.517 1.00 29.19 284 GLU A CA 1
ATOM 2223 C C . GLU A 1 284 ? -17.714 -11.926 -14.087 1.00 29.19 284 GLU A C 1
ATOM 2225 O O . GLU A 1 284 ? -16.878 -11.862 -13.175 1.00 29.19 284 GLU A O 1
ATOM 2230 N N . PRO A 1 285 ? -19.026 -11.732 -13.852 1.00 28.31 285 PRO A N 1
ATOM 2231 C CA . PRO A 1 285 ? -19.533 -11.518 -12.509 1.00 28.31 285 PRO A CA 1
ATOM 2232 C C . PRO A 1 285 ? -19.144 -12.720 -11.650 1.00 28.31 285 PRO A C 1
ATOM 2234 O O . PRO A 1 285 ? -19.762 -13.785 -11.717 1.00 28.31 285 PRO A O 1
ATOM 2237 N N . VAL A 1 286 ? -18.108 -12.564 -10.826 1.00 29.30 286 VAL A N 1
ATOM 2238 C CA . VAL A 1 286 ? -17.786 -13.543 -9.797 1.00 29.30 286 VAL A CA 1
ATOM 2239 C C . VAL A 1 286 ? -18.992 -13.541 -8.875 1.00 29.30 286 VAL A C 1
ATOM 2241 O O . VAL A 1 286 ? -19.245 -12.573 -8.154 1.00 29.30 286 VAL A O 1
ATOM 2244 N N . ARG A 1 287 ? -19.795 -14.608 -8.948 1.00 26.06 287 ARG A N 1
ATOM 2245 C CA . ARG A 1 287 ? -20.896 -14.832 -8.017 1.00 26.06 287 ARG A CA 1
ATOM 2246 C C . ARG A 1 287 ? -20.328 -14.661 -6.614 1.00 26.06 287 ARG A C 1
ATOM 2248 O O . ARG A 1 287 ? -19.461 -15.433 -6.209 1.00 26.06 287 ARG A O 1
ATOM 2255 N N . ARG A 1 288 ? -20.822 -13.658 -5.877 1.00 27.42 288 ARG A N 1
ATOM 2256 C CA . ARG A 1 288 ? -20.629 -13.566 -4.426 1.00 27.42 288 ARG A CA 1
ATOM 2257 C C . ARG A 1 288 ? -20.892 -14.952 -3.848 1.00 27.42 288 ARG A C 1
ATOM 2259 O O . ARG A 1 288 ? -22.016 -15.450 -3.928 1.00 27.42 288 ARG A O 1
ATOM 2266 N N . ALA A 1 289 ? -19.871 -15.578 -3.274 1.00 27.56 289 ALA A N 1
ATOM 2267 C CA . ALA A 1 289 ? -20.104 -16.709 -2.400 1.00 27.56 289 ALA A CA 1
ATOM 2268 C C . ALA A 1 289 ? -20.848 -16.164 -1.166 1.00 27.56 289 ALA A C 1
ATOM 2270 O O . ALA A 1 289 ? -20.244 -15.529 -0.306 1.00 27.56 289 ALA A O 1
ATOM 2271 N N . ALA A 1 290 ? -22.162 -16.414 -1.151 1.00 23.72 290 ALA A N 1
ATOM 2272 C CA . ALA A 1 290 ? -23.183 -16.090 -0.149 1.00 23.72 290 ALA A CA 1
ATOM 2273 C C . ALA A 1 290 ? -23.906 -14.720 -0.273 1.00 23.72 290 ALA A C 1
ATOM 2275 O O . ALA A 1 290 ? -23.281 -13.682 -0.514 1.00 23.72 290 ALA A O 1
ATOM 2276 N N . PRO A 1 291 ? -25.246 -14.692 -0.086 1.00 24.98 291 PRO A N 1
ATOM 2277 C CA . PRO A 1 291 ? -26.033 -13.463 -0.120 1.00 24.98 291 PRO A CA 1
ATOM 2278 C C . PRO A 1 291 ? -25.782 -12.590 1.129 1.00 24.98 291 PRO A C 1
ATOM 2280 O O . PRO A 1 291 ? -25.412 -13.102 2.188 1.00 24.98 291 PRO A O 1
ATOM 2283 N N . PRO A 1 292 ? -26.009 -11.264 1.049 1.00 27.84 292 PRO A N 1
ATOM 2284 C CA . PRO A 1 292 ? -26.083 -10.411 2.231 1.00 27.84 292 PRO A CA 1
ATOM 2285 C C . PRO A 1 292 ? -27.296 -10.814 3.081 1.00 27.84 292 PRO A C 1
ATOM 2287 O O . PRO A 1 292 ? -28.422 -10.871 2.585 1.00 27.84 292 PRO A O 1
ATOM 2290 N N . VAL A 1 293 ? -27.082 -11.080 4.371 1.00 27.88 293 VAL A N 1
ATOM 2291 C CA . VAL A 1 293 ? -28.189 -11.268 5.315 1.00 27.88 293 VAL A CA 1
ATOM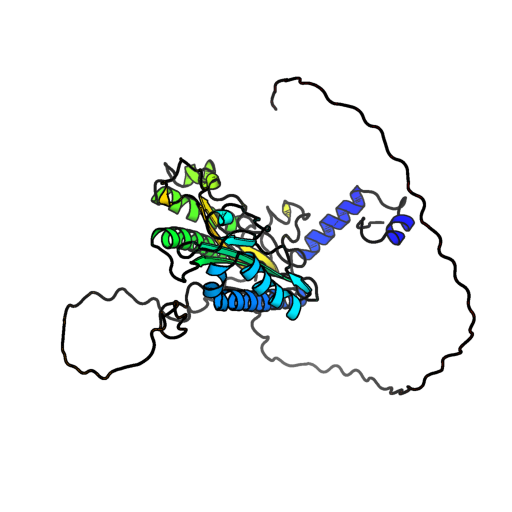 2292 C C . VAL A 1 293 ? -28.866 -9.911 5.519 1.00 27.88 293 VAL A C 1
ATOM 2294 O O . VAL A 1 293 ? -28.245 -8.949 5.967 1.00 27.88 293 VAL A O 1
ATOM 2297 N N . ARG A 1 294 ? -30.146 -9.831 5.138 1.00 28.55 294 ARG A N 1
ATOM 2298 C CA . ARG A 1 294 ? -31.039 -8.701 5.426 1.00 28.55 294 ARG A CA 1
ATOM 2299 C C . ARG A 1 294 ? -31.212 -8.544 6.940 1.00 28.55 294 ARG A C 1
ATOM 2301 O O . ARG A 1 294 ? -31.340 -9.540 7.645 1.00 28.55 294 ARG A O 1
ATOM 2308 N N . ARG A 1 295 ? -31.311 -7.293 7.412 1.00 29.33 295 ARG A N 1
ATOM 2309 C CA . ARG A 1 295 ? -31.790 -6.941 8.762 1.00 29.33 295 ARG A CA 1
ATOM 2310 C C . ARG A 1 295 ? -33.074 -7.719 9.083 1.00 29.33 295 ARG A C 1
ATOM 2312 O O . ARG A 1 295 ? -34.121 -7.450 8.492 1.00 29.33 295 ARG A O 1
ATOM 2319 N N . GLY A 1 296 ? -32.992 -8.652 10.027 1.00 28.22 296 GLY A N 1
ATOM 2320 C CA . GLY A 1 296 ? -34.159 -9.207 10.701 1.00 28.22 296 GLY A CA 1
ATOM 2321 C C . GLY A 1 296 ? -34.690 -8.185 11.701 1.00 28.22 296 GLY A C 1
ATOM 2322 O O . GLY A 1 296 ? -33.941 -7.691 12.540 1.00 28.22 296 GLY A O 1
ATOM 2323 N N . ARG A 1 297 ? -35.970 -7.833 11.563 1.00 29.78 297 ARG A N 1
ATOM 2324 C CA . ARG A 1 297 ? -36.734 -7.054 12.543 1.00 29.78 297 ARG A CA 1
ATOM 2325 C C . ARG A 1 297 ? -36.777 -7.818 13.869 1.00 29.78 297 ARG A C 1
ATOM 2327 O O . ARG A 1 297 ? -36.847 -9.044 13.859 1.00 29.78 297 ARG A O 1
ATOM 2334 N N . GLY A 1 298 ? -36.740 -7.085 14.977 1.00 28.08 298 GLY A N 1
ATOM 2335 C CA . GLY A 1 298 ? -36.876 -7.650 16.314 1.00 28.08 298 GLY A CA 1
ATOM 2336 C C . GLY A 1 298 ? -38.230 -8.321 16.535 1.00 28.08 298 GLY A C 1
ATOM 2337 O O . GLY A 1 298 ? -39.232 -7.906 15.954 1.00 28.08 298 GLY A O 1
ATOM 2338 N N . VAL A 1 299 ? -38.229 -9.328 17.405 1.00 30.97 299 VAL A N 1
ATOM 2339 C CA . VAL A 1 299 ? -39.386 -9.742 18.199 1.00 30.97 299 VAL A CA 1
ATOM 2340 C C . VAL A 1 299 ? -38.858 -10.161 19.573 1.00 30.97 299 VAL A C 1
ATOM 2342 O O . VAL A 1 299 ? -37.922 -10.954 19.669 1.00 30.97 299 VAL A O 1
ATOM 2345 N N . ASP A 1 300 ? -39.436 -9.554 20.605 1.00 32.78 300 ASP A N 1
ATOM 2346 C CA . ASP A 1 300 ? -39.226 -9.806 22.030 1.00 32.78 300 ASP A CA 1
ATOM 2347 C C . ASP A 1 300 ? -39.542 -11.249 22.462 1.00 32.78 300 ASP A C 1
ATOM 2349 O O . ASP A 1 300 ? -40.395 -11.914 21.877 1.00 32.78 300 ASP A O 1
ATOM 2353 N N . GLY A 1 301 ? -38.930 -11.687 23.572 1.00 27.84 301 GLY A N 1
ATOM 2354 C CA . GLY A 1 301 ? -39.411 -12.829 24.362 1.00 27.84 301 GLY A CA 1
ATOM 2355 C C . GLY A 1 301 ? -38.342 -13.512 25.225 1.00 27.84 301 GLY A C 1
ATOM 2356 O O . GLY A 1 301 ? -37.615 -14.376 24.750 1.00 27.84 301 GLY A O 1
ATOM 2357 N N . ARG A 1 302 ? -38.256 -13.145 26.511 1.00 27.17 302 ARG A N 1
ATOM 2358 C CA . ARG A 1 302 ? -37.594 -13.920 27.594 1.00 27.17 302 ARG A CA 1
ATOM 2359 C C . ARG A 1 302 ? -38.570 -15.003 28.161 1.00 27.17 302 ARG A C 1
ATOM 2361 O O . ARG A 1 302 ? -39.734 -14.958 27.776 1.00 27.17 302 ARG A O 1
ATOM 2368 N N . PRO A 1 303 ? -38.258 -15.751 29.253 1.00 45.53 303 PRO A N 1
ATOM 2369 C CA . PRO A 1 303 ? -37.172 -16.731 29.491 1.00 45.53 303 PRO A CA 1
ATOM 2370 C C . PRO A 1 303 ? -37.649 -18.014 30.246 1.00 45.53 303 PRO A C 1
ATOM 2372 O O . PRO A 1 303 ? -38.610 -17.950 30.997 1.00 45.53 303 PRO A O 1
ATOM 2375 N N . GLU A 1 304 ? -36.891 -19.118 30.223 1.00 28.69 304 GLU A N 1
ATOM 2376 C CA . GLU A 1 304 ? -36.900 -20.211 31.238 1.00 28.69 304 GLU A CA 1
ATOM 2377 C C . GLU A 1 304 ? -35.500 -20.877 31.204 1.00 28.69 304 GLU A C 1
ATOM 2379 O O . GLU A 1 304 ? -34.886 -20.900 30.144 1.00 28.69 304 GLU A O 1
ATOM 2384 N N . GLY A 1 305 ? -34.830 -21.416 32.228 1.00 25.80 305 GLY A N 1
ATOM 2385 C CA . GLY A 1 305 ? -35.112 -21.740 33.622 1.00 25.80 305 GLY A CA 1
ATOM 2386 C C . GLY A 1 305 ? -34.244 -22.962 34.025 1.00 25.80 305 GLY A C 1
ATOM 2387 O O . GLY A 1 305 ? -34.210 -23.943 33.297 1.00 25.80 305 GLY A O 1
ATOM 2388 N N . LEU A 1 306 ? -33.600 -22.906 35.206 1.00 27.09 306 LEU A N 1
ATOM 2389 C CA . LEU A 1 306 ? -33.188 -24.028 36.092 1.00 27.09 306 LEU A CA 1
ATOM 2390 C C . LEU A 1 306 ? -31.804 -24.759 35.983 1.00 27.09 306 LEU A C 1
ATOM 2392 O O . LEU A 1 306 ? -31.606 -25.648 35.171 1.00 27.09 306 LEU A O 1
ATOM 2396 N N . THR A 1 307 ? -30.938 -24.465 36.985 1.00 26.75 307 THR A N 1
ATOM 2397 C CA . THR A 1 307 ? -30.078 -25.330 37.873 1.00 26.75 307 THR A CA 1
ATOM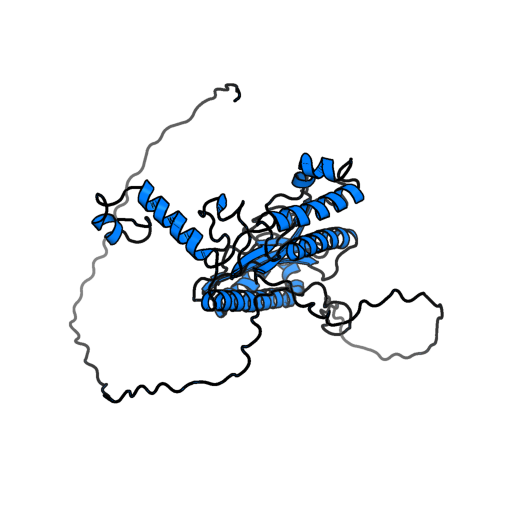 2398 C C . THR A 1 307 ? -29.146 -26.421 37.284 1.00 26.75 307 THR A C 1
ATOM 2400 O O . THR A 1 307 ? -29.527 -27.125 36.372 1.00 26.75 307 THR A O 1
ATOM 2403 N N . ARG A 1 308 ? -27.941 -26.749 37.801 1.00 27.25 308 ARG A N 1
ATOM 2404 C CA . ARG A 1 308 ? -27.487 -26.970 39.198 1.00 27.25 308 ARG A CA 1
ATOM 2405 C C . ARG A 1 308 ? -25.936 -27.089 39.263 1.00 27.25 308 ARG A C 1
ATOM 2407 O O . ARG A 1 308 ? -25.289 -27.385 38.268 1.00 27.25 308 ARG A O 1
ATOM 2414 N N . ARG A 1 309 ? -25.362 -26.874 40.458 1.00 27.55 309 ARG A N 1
ATOM 2415 C CA . ARG A 1 309 ? -23.921 -26.863 40.827 1.00 27.55 309 ARG A CA 1
ATOM 2416 C C . ARG A 1 309 ? -23.263 -28.255 40.934 1.00 27.55 309 ARG A C 1
ATOM 2418 O O . ARG A 1 309 ? -23.911 -29.143 41.472 1.00 27.55 309 ARG A O 1
ATOM 2425 N N . THR A 1 310 ? -21.938 -28.325 40.718 1.00 25.53 310 THR A N 1
ATOM 2426 C CA . THR A 1 310 ? -20.949 -29.021 41.591 1.00 25.53 310 THR A CA 1
ATOM 2427 C C . THR A 1 310 ? -19.549 -28.374 41.503 1.00 25.53 310 THR A C 1
ATOM 2429 O O . THR A 1 310 ? -19.258 -27.630 40.575 1.00 25.53 310 THR A O 1
ATOM 2432 N N . ARG A 1 311 ? -18.739 -28.589 42.552 1.00 23.45 311 ARG A N 1
ATOM 2433 C CA . ARG A 1 311 ? -17.570 -27.825 43.044 1.00 23.45 311 ARG A CA 1
ATOM 2434 C C . ARG A 1 311 ? -16.192 -28.244 42.476 1.00 23.45 311 ARG A C 1
ATOM 2436 O O . ARG A 1 311 ? -15.980 -29.419 42.219 1.00 23.45 311 ARG A O 1
ATOM 2443 N N . ALA A 1 312 ? -15.264 -27.279 42.594 1.00 22.00 312 ALA A N 1
ATOM 2444 C CA . ALA A 1 312 ? -13.823 -27.355 42.923 1.00 22.00 312 ALA A CA 1
ATOM 2445 C C . ALA A 1 312 ? -12.768 -27.499 41.801 1.00 22.00 312 ALA A C 1
ATOM 2447 O O . ALA A 1 312 ? -12.727 -28.495 41.093 1.00 22.00 312 ALA A O 1
ATOM 2448 N N . GLY A 1 313 ? -11.818 -26.546 41.791 1.00 21.66 313 GLY A N 1
ATOM 2449 C CA . GLY A 1 313 ? -10.422 -26.777 41.390 1.00 21.66 313 GLY A CA 1
ATOM 2450 C C . GLY A 1 313 ? -9.869 -25.876 40.279 1.00 21.66 313 GLY A C 1
ATOM 2451 O O . GLY A 1 313 ? -10.106 -26.143 39.112 1.00 21.66 313 GLY A O 1
ATOM 2452 N N . TYR A 1 314 ? -9.035 -24.905 40.671 1.00 21.00 314 TYR A N 1
ATOM 2453 C CA . TYR A 1 314 ? -8.121 -24.071 39.864 1.00 21.00 314 TYR A CA 1
ATOM 2454 C C . TYR A 1 314 ? -8.699 -22.887 39.069 1.00 21.00 314 TYR A C 1
ATOM 2456 O O . TYR A 1 314 ? -9.349 -23.016 38.036 1.00 21.00 314 TYR A O 1
ATOM 2464 N N . ALA A 1 315 ? -8.353 -21.690 39.554 1.00 23.45 315 ALA A N 1
ATOM 2465 C CA . ALA A 1 315 ? -8.489 -20.430 38.845 1.00 23.45 315 ALA A CA 1
ATOM 2466 C C . ALA A 1 315 ? -7.475 -20.371 37.695 1.00 23.45 315 ALA A C 1
ATOM 2468 O O . ALA A 1 315 ? -6.264 -20.348 37.915 1.00 23.45 315 ALA A O 1
ATOM 2469 N N . ARG A 1 316 ? -7.987 -20.320 36.467 1.00 21.89 316 ARG A N 1
ATOM 2470 C CA . ARG A 1 316 ? -7.248 -19.890 35.283 1.00 21.89 316 ARG A CA 1
ATOM 2471 C C . ARG A 1 316 ? -8.001 -18.685 34.739 1.00 21.89 316 ARG A C 1
ATOM 2473 O O . ARG A 1 316 ? -9.156 -18.824 34.343 1.00 21.89 316 ARG A O 1
ATOM 2480 N N . VAL A 1 317 ? -7.377 -17.512 34.783 1.00 23.75 317 VAL A N 1
ATOM 2481 C CA . VAL A 1 317 ? -7.886 -16.327 34.083 1.00 23.75 317 VAL A CA 1
ATOM 2482 C C . VAL A 1 317 ? -7.925 -16.694 32.594 1.00 23.75 317 VAL A C 1
ATOM 2484 O O . VAL A 1 317 ? -6.888 -17.099 32.061 1.00 23.75 317 VAL A O 1
ATOM 2487 N N . PRO A 1 318 ? -9.087 -16.667 31.920 1.00 22.28 318 PRO A N 1
ATOM 2488 C CA . PRO A 1 318 ? -9.129 -16.907 30.490 1.00 22.28 318 PRO A CA 1
ATOM 2489 C C . PRO A 1 318 ? -8.482 -15.705 29.799 1.00 22.28 318 PRO A C 1
ATOM 2491 O O . PRO A 1 318 ? -9.031 -14.609 29.843 1.00 22.28 318 PRO A O 1
ATOM 2494 N N . GLY A 1 319 ? -7.325 -15.910 29.166 1.00 25.05 319 GLY A N 1
ATOM 2495 C CA . GLY A 1 319 ? -6.907 -15.034 28.072 1.00 25.05 319 GLY A CA 1
ATOM 2496 C C . GLY A 1 319 ? -7.939 -15.109 26.936 1.00 25.05 319 GLY A C 1
ATOM 2497 O O . GLY A 1 319 ? -8.661 -16.117 26.846 1.00 25.05 319 GLY A O 1
ATOM 2498 N N . PRO A 1 320 ? -8.058 -14.064 26.101 1.00 25.66 320 PRO A N 1
ATOM 2499 C CA . PRO A 1 320 ? -9.012 -14.045 25.000 1.00 25.66 320 PRO A CA 1
ATOM 2500 C C . PRO A 1 320 ? -8.799 -15.279 24.118 1.00 25.66 320 PRO A C 1
ATOM 2502 O O . PRO A 1 320 ? -7.719 -15.529 23.592 1.00 25.66 320 PRO A O 1
ATOM 2505 N N . ARG A 1 321 ? -9.832 -16.121 24.010 1.00 24.94 321 ARG A N 1
ATOM 2506 C CA . ARG A 1 321 ? -9.801 -17.276 23.115 1.00 24.94 321 ARG A CA 1
ATOM 2507 C C . ARG A 1 321 ? -10.122 -16.791 21.707 1.00 24.94 321 ARG A C 1
ATOM 2509 O O . ARG A 1 321 ? -11.281 -16.489 21.425 1.00 24.94 321 ARG A O 1
ATOM 2516 N N . TYR A 1 322 ? -9.145 -16.852 20.809 1.00 32.09 322 TYR A N 1
ATOM 2517 C CA . TYR A 1 322 ? -9.401 -16.937 19.373 1.00 32.09 322 TYR A CA 1
ATOM 2518 C C . TYR A 1 322 ? -10.115 -18.267 19.079 1.00 32.09 322 TYR A C 1
ATOM 2520 O O . TYR A 1 322 ? -9.502 -19.291 18.783 1.00 32.09 322 TYR A O 1
ATOM 2528 N N . THR A 1 323 ? -11.439 -18.296 19.246 1.00 25.81 323 THR A N 1
ATOM 2529 C CA . THR A 1 323 ? -12.257 -19.435 18.817 1.00 25.81 323 THR A CA 1
ATOM 2530 C C . THR A 1 323 ? -12.568 -19.281 17.337 1.00 25.81 323 THR A C 1
ATOM 2532 O O . THR A 1 323 ? -13.455 -18.532 16.936 1.00 25.81 323 THR A O 1
ATOM 2535 N N . ALA A 1 324 ? -11.859 -20.041 16.508 1.00 30.38 324 ALA A N 1
ATOM 2536 C CA . ALA A 1 324 ? -12.216 -20.268 15.114 1.00 30.38 324 ALA A CA 1
ATOM 2537 C C . ALA A 1 324 ? -13.466 -21.169 15.001 1.00 30.38 324 ALA A C 1
ATOM 2539 O O . ALA A 1 324 ? -13.425 -22.197 14.345 1.00 30.38 324 ALA A O 1
ATOM 2540 N N . THR A 1 325 ? -14.579 -20.823 15.657 1.00 26.91 325 THR A N 1
ATOM 2541 C CA . THR A 1 325 ? -15.885 -21.485 15.484 1.00 26.91 325 THR A CA 1
ATOM 2542 C C . THR A 1 325 ? -17.020 -20.574 15.960 1.00 26.91 325 THR A C 1
ATOM 2544 O O . THR A 1 325 ? -17.440 -20.643 17.112 1.00 26.91 325 THR A O 1
ATOM 2547 N N . SER A 1 326 ? -17.513 -19.704 15.074 1.00 27.75 326 SER A N 1
ATOM 2548 C CA . SER A 1 326 ? -18.946 -19.426 14.834 1.00 27.75 326 SER A CA 1
ATOM 2549 C C . SER A 1 326 ? -19.119 -18.153 13.985 1.00 27.75 326 SER A C 1
ATOM 2551 O O . SER A 1 326 ? -18.995 -17.024 14.440 1.00 27.75 326 SER A O 1
ATOM 2553 N N . GLY A 1 327 ? -19.398 -18.351 12.696 1.00 29.91 327 GLY A N 1
ATOM 2554 C CA . GLY A 1 327 ? -20.346 -17.553 11.906 1.00 29.91 327 GLY A CA 1
ATOM 2555 C C . GLY A 1 327 ? -20.127 -16.065 11.579 1.00 29.91 327 GLY A C 1
ATOM 2556 O O . GLY A 1 327 ? -20.822 -15.612 10.675 1.00 29.91 327 GLY A O 1
ATOM 2557 N N . ALA A 1 328 ? -19.230 -15.294 12.212 1.00 28.50 328 ALA A N 1
ATOM 2558 C CA . ALA A 1 328 ? -19.246 -13.822 12.044 1.00 28.50 328 ALA A CA 1
ATOM 2559 C C . ALA A 1 328 ? -17.911 -13.110 11.724 1.00 28.50 328 ALA A C 1
ATOM 2561 O O . ALA A 1 328 ? -17.932 -11.916 11.440 1.00 28.50 328 ALA A O 1
ATOM 2562 N N . SER A 1 329 ? -16.762 -13.793 11.691 1.00 27.89 329 SER A N 1
ATOM 2563 C CA . SER A 1 329 ? -15.446 -13.123 11.548 1.00 27.89 329 SER A CA 1
ATOM 2564 C C . SER A 1 329 ? -14.830 -13.157 10.127 1.00 27.89 329 SER A C 1
ATOM 2566 O O . SER A 1 329 ? -13.967 -12.348 9.799 1.00 27.89 329 SER A O 1
ATOM 2568 N N . SER A 1 330 ? -15.314 -13.994 9.205 1.00 31.62 330 SER A N 1
ATOM 2569 C CA . SER A 1 330 ? -14.600 -14.329 7.952 1.00 31.62 330 SER A CA 1
ATOM 2570 C C . SER A 1 330 ? -14.697 -13.331 6.778 1.00 31.62 330 SER A C 1
ATOM 2572 O O . SER A 1 330 ? -14.391 -13.698 5.640 1.00 31.62 330 SER A O 1
ATOM 2574 N N . ARG A 1 331 ? -15.123 -12.079 7.006 1.00 31.05 331 ARG A N 1
ATOM 2575 C CA . ARG A 1 331 ? -15.153 -11.046 5.943 1.00 31.05 331 ARG A CA 1
ATOM 2576 C C . ARG A 1 331 ? -13.888 -10.188 5.867 1.00 31.05 331 ARG A C 1
ATOM 2578 O O . ARG A 1 331 ? -13.499 -9.846 4.762 1.00 31.05 331 ARG A O 1
ATOM 2585 N N . HIS A 1 332 ? -13.245 -9.892 6.995 1.00 38.09 332 HIS A N 1
ATOM 2586 C CA . HIS A 1 332 ? -12.227 -8.828 7.091 1.00 38.09 332 HIS A CA 1
ATOM 2587 C C . HIS A 1 332 ? -10.776 -9.326 6.934 1.00 38.09 332 HIS A C 1
ATOM 2589 O O . HIS A 1 332 ? -9.847 -8.533 6.879 1.00 38.09 332 HIS A O 1
ATOM 2595 N N . LEU A 1 333 ? -10.586 -10.646 6.839 1.00 35.16 333 LEU A N 1
ATOM 2596 C CA . LEU A 1 333 ? -9.291 -11.315 6.634 1.00 35.16 333 LEU A CA 1
ATOM 2597 C C . LEU A 1 333 ? -9.149 -11.919 5.229 1.00 35.16 333 LEU A C 1
ATOM 2599 O O . LEU A 1 333 ? -8.240 -12.704 4.979 1.00 35.16 333 LEU A O 1
ATOM 2603 N N . ARG A 1 334 ? -10.051 -11.589 4.293 1.00 38.56 334 ARG A N 1
ATOM 2604 C CA . ARG A 1 334 ? -9.850 -11.992 2.899 1.00 38.56 334 ARG A CA 1
ATOM 2605 C C . ARG A 1 334 ? -8.756 -11.125 2.294 1.00 38.56 334 ARG A C 1
ATOM 2607 O O . ARG A 1 334 ? -8.951 -9.930 2.089 1.00 38.56 334 ARG A O 1
ATOM 2614 N N . ILE A 1 335 ? -7.627 -11.751 1.996 1.00 45.16 335 ILE A N 1
ATOM 2615 C CA . ILE A 1 335 ? -6.678 -11.223 1.024 1.00 45.16 335 ILE A CA 1
ATOM 2616 C C . ILE A 1 335 ? -7.276 -11.507 -0.350 1.00 45.16 335 ILE A C 1
ATOM 2618 O O . ILE A 1 335 ? -7.474 -12.667 -0.723 1.00 45.16 335 ILE A O 1
ATOM 2622 N N . LEU A 1 336 ? -7.706 -10.454 -1.044 1.00 35.81 336 LEU A N 1
ATOM 2623 C CA . LEU A 1 336 ? -8.362 -10.565 -2.342 1.00 35.81 336 LEU A CA 1
ATOM 2624 C C . LEU A 1 336 ? -7.300 -10.507 -3.437 1.00 35.81 336 LEU A C 1
ATOM 2626 O O . LEU A 1 336 ? -7.292 -9.614 -4.271 1.00 35.81 336 LEU A O 1
ATOM 2630 N N . SER A 1 337 ? -6.453 -11.529 -3.490 1.00 42.69 337 SER A N 1
ATOM 2631 C CA . SER A 1 337 ? -5.570 -11.730 -4.633 1.00 42.69 337 SER A CA 1
ATOM 2632 C C . SER A 1 337 ? -6.345 -12.334 -5.797 1.00 42.69 337 SER A C 1
ATOM 2634 O O . SER A 1 337 ? -6.847 -13.461 -5.732 1.00 42.69 337 SER A O 1
ATOM 2636 N N . LYS A 1 338 ? -6.475 -11.573 -6.886 1.00 46.00 338 LYS A N 1
ATOM 2637 C CA . LYS A 1 338 ? -7.088 -12.031 -8.145 1.00 46.00 338 LYS A CA 1
ATOM 2638 C C . LYS A 1 338 ? -6.031 -12.347 -9.208 1.00 46.00 338 LYS A C 1
ATOM 2640 O O . LYS A 1 338 ? -6.263 -12.104 -10.396 1.00 46.00 338 LYS A O 1
ATOM 2645 N N . LEU A 1 339 ? -4.894 -12.925 -8.817 1.00 45.03 339 LEU A N 1
ATOM 2646 C CA . LEU A 1 339 ? -3.839 -13.332 -9.757 1.00 45.03 339 LEU A CA 1
ATOM 2647 C C . LEU A 1 339 ? -4.135 -14.689 -10.455 1.00 45.03 339 LEU A C 1
ATOM 2649 O O . LEU A 1 339 ? -3.627 -14.945 -11.545 1.00 45.03 339 LEU A O 1
ATOM 2653 N N . THR A 1 340 ? -5.098 -15.489 -9.973 1.00 35.97 340 THR A N 1
ATOM 2654 C CA . THR A 1 340 ? -5.390 -16.842 -10.515 1.00 35.97 340 THR A CA 1
ATOM 2655 C C . THR A 1 340 ? -5.879 -16.900 -11.975 1.00 35.97 340 THR A C 1
ATOM 2657 O O . THR A 1 340 ? -6.906 -16.337 -12.356 1.00 35.97 340 THR A O 1
ATOM 2660 N N . THR A 1 341 ? -5.164 -17.638 -12.824 1.00 35.16 341 THR A N 1
ATOM 2661 C CA . THR A 1 341 ? -5.604 -18.012 -14.175 1.00 35.16 341 THR A CA 1
ATOM 2662 C C . THR A 1 341 ? -6.708 -19.074 -14.099 1.00 35.16 341 THR A C 1
ATOM 2664 O O . THR A 1 341 ? -6.634 -20.028 -13.325 1.00 35.16 341 THR A O 1
ATOM 2667 N N . ALA A 1 342 ? -7.768 -18.938 -14.902 1.00 28.62 342 ALA A N 1
ATOM 2668 C CA . ALA A 1 342 ? -8.638 -20.083 -15.161 1.00 28.62 342 ALA A CA 1
ATOM 2669 C C . ALA A 1 342 ? -7.805 -21.157 -15.890 1.00 28.62 342 ALA A C 1
ATOM 2671 O O . ALA A 1 342 ? -7.056 -20.797 -16.803 1.00 28.62 342 ALA A O 1
ATOM 2672 N N . PRO A 1 343 ? -7.910 -22.452 -15.537 1.00 27.70 343 PRO A N 1
ATOM 2673 C CA . PRO A 1 343 ? -7.130 -23.483 -16.207 1.00 27.70 343 PRO A CA 1
ATOM 2674 C C . PRO A 1 343 ? -7.516 -23.563 -17.694 1.00 27.70 343 PRO A C 1
ATOM 2676 O O . PRO A 1 343 ? -8.700 -23.415 -18.028 1.00 27.70 343 PRO A O 1
ATOM 2679 N N . PRO A 1 344 ? -6.562 -23.830 -18.605 1.00 30.08 344 PRO A N 1
ATOM 2680 C CA . PRO A 1 344 ? -6.891 -24.084 -19.998 1.00 30.08 344 PRO A CA 1
ATOM 2681 C C . PRO A 1 344 ? -7.779 -25.332 -20.090 1.00 30.08 344 PRO A C 1
ATOM 2683 O O . PRO A 1 344 ? -7.519 -26.360 -19.461 1.00 30.08 344 PRO A O 1
ATOM 2686 N N . ARG A 1 345 ? -8.860 -25.247 -20.875 1.00 30.11 345 ARG A N 1
ATOM 2687 C CA . ARG A 1 345 ? -9.694 -26.414 -21.200 1.00 30.11 345 ARG A CA 1
ATOM 2688 C C . ARG A 1 345 ? -8.837 -27.459 -21.937 1.00 30.11 345 ARG A C 1
ATOM 2690 O O . ARG A 1 345 ? -8.041 -27.068 -22.789 1.00 30.11 345 ARG A O 1
ATOM 2697 N N . PRO A 1 346 ? -9.017 -28.768 -21.684 1.00 30.28 346 PRO A N 1
ATOM 2698 C CA . PRO A 1 346 ? -8.273 -29.797 -22.399 1.00 30.28 346 PRO A CA 1
ATOM 2699 C C . PRO A 1 346 ? -8.735 -29.842 -23.860 1.00 30.28 346 PRO A C 1
ATOM 2701 O O . PRO A 1 346 ? -9.876 -30.198 -24.152 1.00 30.28 346 PRO A O 1
ATOM 2704 N N . GLY A 1 347 ? -7.849 -29.458 -24.777 1.00 27.50 347 GLY A N 1
ATOM 2705 C CA . GLY A 1 347 ? -8.098 -29.461 -26.214 1.00 27.50 347 GLY A CA 1
ATOM 2706 C C . GLY A 1 347 ? -6.856 -29.887 -26.990 1.00 27.50 347 GLY A C 1
ATOM 2707 O O . GLY A 1 347 ? -5.983 -29.071 -27.238 1.00 27.50 347 GLY A O 1
ATOM 2708 N N . LEU A 1 348 ? -6.818 -31.178 -27.334 1.00 27.09 348 LEU A N 1
ATOM 2709 C CA . LEU A 1 348 ? -6.147 -31.804 -28.486 1.00 27.09 348 LEU A CA 1
ATOM 2710 C C . LEU A 1 348 ? -4.730 -31.306 -28.855 1.00 27.09 348 LEU A C 1
ATOM 2712 O O . LEU A 1 348 ? -4.548 -30.371 -29.628 1.00 27.09 348 LEU A O 1
ATOM 2716 N N . LEU A 1 349 ? -3.729 -32.058 -28.387 1.00 24.80 349 LEU A N 1
ATOM 2717 C CA . LEU A 1 349 ? -2.371 -32.105 -28.946 1.00 24.80 349 LEU A CA 1
ATOM 2718 C C . LEU A 1 349 ? -2.387 -32.509 -30.433 1.00 24.80 349 LEU A C 1
ATOM 2720 O O . LEU A 1 349 ? -3.012 -33.520 -30.766 1.00 24.80 349 LEU A O 1
ATOM 2724 N N . PRO A 1 350 ? -1.568 -31.883 -31.293 1.00 26.81 350 PRO A N 1
ATOM 2725 C CA . PRO A 1 350 ? -0.941 -32.571 -32.403 1.00 26.81 350 PRO A CA 1
ATOM 2726 C C . PRO A 1 350 ? 0.474 -33.016 -32.013 1.00 26.81 350 PRO A C 1
ATOM 2728 O O . PRO A 1 350 ? 1.305 -32.237 -31.546 1.00 26.81 350 PRO A O 1
ATOM 2731 N N . MET A 1 351 ? 0.712 -34.310 -32.218 1.00 24.25 351 MET A N 1
ATOM 2732 C CA . MET A 1 351 ? 2.005 -34.983 -32.156 1.00 24.25 351 MET A CA 1
ATOM 2733 C C . MET A 1 351 ? 3.091 -34.218 -32.918 1.00 24.25 351 MET A C 1
ATOM 2735 O O . MET A 1 351 ? 2.982 -34.039 -34.128 1.00 24.25 351 MET A O 1
ATOM 2739 N N . TRP A 1 352 ? 4.190 -33.916 -32.231 1.00 24.00 352 TRP A N 1
ATOM 2740 C CA . TRP A 1 352 ? 5.505 -33.815 -32.852 1.00 24.00 352 TRP A CA 1
ATOM 2741 C C . TRP A 1 352 ? 6.470 -34.702 -32.072 1.00 24.00 352 TRP A C 1
ATOM 2743 O O . TRP A 1 352 ? 6.766 -34.481 -30.901 1.00 24.00 352 TRP A O 1
ATOM 2753 N N . THR A 1 353 ? 6.902 -35.768 -32.734 1.00 23.14 353 THR A N 1
ATOM 2754 C CA . THR A 1 353 ? 7.941 -36.686 -32.280 1.00 23.14 353 THR A CA 1
ATOM 2755 C C . THR A 1 353 ? 9.301 -36.003 -32.355 1.00 23.14 353 THR A C 1
ATOM 2757 O O . THR A 1 353 ? 9.707 -35.571 -33.434 1.00 23.14 353 THR A O 1
ATOM 2760 N N . TRP A 1 354 ? 10.046 -35.998 -31.251 1.00 22.84 354 TRP A N 1
ATOM 2761 C CA . TRP A 1 354 ? 11.497 -35.848 -31.294 1.00 22.84 354 TRP A CA 1
ATOM 2762 C C . TRP A 1 354 ? 12.153 -36.958 -30.476 1.00 22.84 354 TRP A C 1
ATOM 2764 O O . TRP A 1 354 ? 11.854 -37.173 -29.304 1.00 22.84 354 TRP A O 1
ATOM 2774 N N . SER A 1 355 ? 12.999 -37.717 -31.166 1.00 23.28 355 SER A N 1
ATOM 2775 C CA . SER A 1 355 ? 13.765 -38.850 -30.663 1.00 23.28 355 SER A CA 1
ATOM 2776 C C . SER A 1 355 ? 15.029 -38.329 -29.981 1.00 23.28 355 SER A C 1
ATOM 2778 O O . SER A 1 355 ? 15.866 -37.718 -30.643 1.00 23.28 355 SER A O 1
ATOM 2780 N N . ALA A 1 356 ? 15.206 -38.629 -28.695 1.00 24.55 356 ALA A N 1
ATOM 2781 C CA . ALA A 1 356 ? 16.481 -38.472 -28.006 1.00 24.55 356 ALA A CA 1
ATOM 2782 C C . ALA A 1 356 ? 17.011 -39.851 -27.602 1.00 24.55 356 ALA A C 1
ATOM 2784 O O . ALA A 1 356 ? 16.575 -40.462 -26.627 1.00 24.55 356 ALA A O 1
ATOM 2785 N N . SER A 1 357 ? 17.974 -40.339 -28.375 1.00 24.23 357 SER A N 1
ATOM 2786 C CA . SER A 1 357 ? 18.809 -41.485 -28.044 1.00 24.23 357 SER A CA 1
ATOM 2787 C C . SER A 1 357 ? 20.221 -40.995 -27.755 1.00 24.23 357 SER A C 1
ATOM 2789 O O . SER A 1 357 ? 20.927 -40.573 -28.665 1.00 24.23 357 SER A O 1
ATOM 2791 N N . SER A 1 358 ? 20.647 -41.066 -26.497 1.00 27.45 358 SER A N 1
ATOM 2792 C CA . SER A 1 358 ? 21.961 -41.604 -26.113 1.00 27.45 358 SER A CA 1
ATOM 2793 C C . SER A 1 358 ? 22.121 -41.570 -24.594 1.00 27.45 358 SER A C 1
ATOM 2795 O O . SER A 1 358 ? 22.033 -40.541 -23.934 1.00 27.45 358 SER A O 1
ATOM 2797 N N . ARG A 1 359 ? 22.344 -42.763 -24.041 1.00 25.50 359 ARG A N 1
ATOM 2798 C CA . ARG A 1 359 ? 22.885 -42.979 -22.703 1.00 25.50 359 ARG A CA 1
ATOM 2799 C C . ARG A 1 359 ? 24.377 -42.678 -22.756 1.00 25.50 359 ARG A C 1
ATOM 2801 O O . ARG A 1 359 ? 25.028 -43.161 -23.675 1.00 25.50 359 ARG A O 1
ATOM 2808 N N . MET A 1 360 ? 24.925 -42.060 -21.715 1.00 26.02 360 MET A N 1
ATOM 2809 C CA . MET A 1 360 ? 26.246 -42.444 -21.220 1.00 26.02 360 MET A CA 1
ATOM 2810 C C . MET A 1 360 ? 26.382 -42.113 -19.733 1.00 26.02 360 MET A C 1
ATOM 2812 O O . MET A 1 360 ? 26.349 -40.970 -19.293 1.00 26.02 360 MET A O 1
ATOM 2816 N N . SER A 1 361 ? 26.490 -43.189 -18.964 1.00 26.69 361 SER A N 1
ATOM 2817 C CA . SER A 1 361 ? 26.957 -43.265 -17.587 1.00 26.69 361 SER A CA 1
ATOM 2818 C C . SER A 1 361 ? 28.452 -42.949 -17.503 1.00 26.69 361 SER A C 1
ATOM 2820 O O . SER A 1 361 ? 29.184 -43.470 -18.335 1.00 26.69 361 SER A O 1
ATOM 2822 N N . HIS A 1 362 ? 28.903 -42.221 -16.472 1.00 28.47 362 HIS A N 1
ATOM 2823 C CA . HIS A 1 362 ? 30.059 -42.594 -15.631 1.00 28.47 362 HIS A CA 1
ATOM 2824 C C . HIS A 1 362 ? 30.367 -41.552 -14.530 1.00 28.47 362 HIS A C 1
ATOM 2826 O O . HIS A 1 362 ? 30.757 -40.419 -14.781 1.00 28.47 362 HIS A O 1
ATOM 2832 N N . ARG A 1 363 ? 30.268 -42.006 -13.280 1.00 26.77 363 ARG A N 1
ATOM 2833 C CA . ARG A 1 363 ? 31.161 -41.736 -12.130 1.00 26.77 363 ARG A CA 1
ATOM 2834 C C . ARG A 1 363 ? 31.378 -43.118 -11.474 1.00 26.77 363 ARG A C 1
ATOM 2836 O O . ARG A 1 363 ? 30.478 -43.944 -11.660 1.00 26.77 363 ARG A O 1
ATOM 2843 N N . PRO A 1 364 ? 32.460 -43.425 -10.714 1.00 37.25 364 PRO A N 1
ATOM 2844 C CA . PRO A 1 364 ? 33.167 -42.519 -9.786 1.00 37.25 364 PRO A CA 1
ATOM 2845 C C . PRO A 1 364 ? 34.701 -42.749 -9.624 1.00 37.25 364 PRO A C 1
ATOM 2847 O O . PRO A 1 364 ? 35.221 -43.776 -10.042 1.00 37.25 364 PRO A O 1
ATOM 2850 N N . ARG A 1 365 ? 35.408 -41.847 -8.912 1.00 28.27 365 ARG A N 1
ATOM 2851 C CA . ARG A 1 365 ? 36.143 -42.086 -7.631 1.00 28.27 365 ARG A CA 1
ATOM 2852 C C . ARG A 1 365 ? 37.267 -41.056 -7.348 1.00 28.27 365 ARG A C 1
ATOM 2854 O O . ARG A 1 365 ? 37.690 -40.374 -8.274 1.00 28.27 365 ARG A O 1
ATOM 2861 N N . PRO A 1 366 ? 37.693 -40.913 -6.070 1.00 39.19 366 PRO A N 1
ATOM 2862 C CA . PRO A 1 366 ? 38.493 -39.799 -5.555 1.00 39.19 366 PRO A CA 1
ATOM 2863 C C . PRO A 1 366 ? 39.973 -40.157 -5.313 1.00 39.19 366 PRO A C 1
ATOM 2865 O O . PRO A 1 366 ? 40.327 -41.325 -5.197 1.00 39.19 366 PRO A O 1
ATOM 2868 N N . CYS A 1 367 ? 40.796 -39.127 -5.128 1.00 26.75 367 CYS A N 1
ATOM 2869 C CA . CYS A 1 367 ? 42.152 -39.150 -4.563 1.00 26.75 367 CYS A CA 1
ATOM 2870 C C . CYS A 1 367 ? 42.378 -37.767 -3.929 1.00 26.75 367 CYS A C 1
ATOM 2872 O O . CYS A 1 367 ? 41.866 -36.788 -4.461 1.00 26.75 367 CYS A O 1
ATOM 2874 N N . SER A 1 368 ? 43.141 -37.516 -2.873 1.00 30.64 368 SER A N 1
ATOM 2875 C CA . SER A 1 368 ? 43.782 -38.255 -1.776 1.00 30.64 368 SER A CA 1
ATOM 2876 C C . SER A 1 368 ? 44.701 -37.197 -1.155 1.00 30.64 368 SER A C 1
ATOM 2878 O O . SER A 1 368 ? 45.380 -36.481 -1.892 1.00 30.64 368 SER A O 1
ATOM 2880 N N . ALA A 1 369 ? 44.695 -37.069 0.168 1.00 28.41 369 ALA A N 1
ATOM 2881 C CA . ALA A 1 369 ? 45.565 -36.154 0.895 1.00 28.41 369 ALA A CA 1
ATOM 2882 C C . ALA A 1 369 ? 47.050 -36.539 0.766 1.00 28.41 369 ALA A C 1
ATOM 2884 O O . ALA A 1 369 ? 47.383 -37.719 0.654 1.00 28.41 369 ALA A O 1
ATOM 2885 N N . SER A 1 370 ? 47.929 -35.544 0.869 1.00 32.25 370 SER A N 1
ATOM 2886 C CA . SER A 1 370 ? 49.327 -35.734 1.252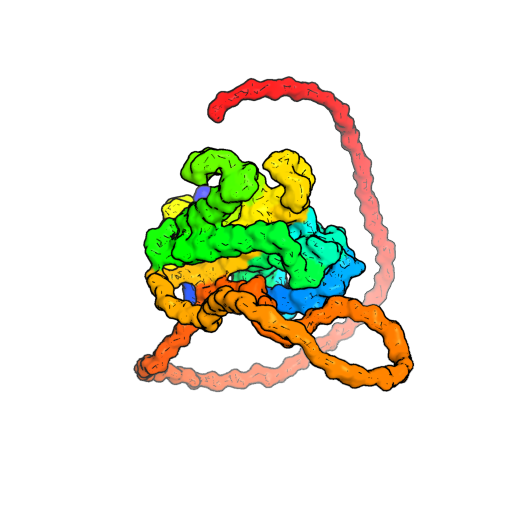 1.00 32.25 370 SER A CA 1
ATOM 2887 C C . SER A 1 370 ? 49.694 -34.708 2.320 1.00 32.25 370 SER A C 1
ATOM 2889 O O . SER A 1 370 ? 49.644 -33.502 2.075 1.00 32.25 370 SER A O 1
ATOM 2891 N N . ASP A 1 371 ? 50.044 -35.232 3.491 1.00 30.42 371 ASP A N 1
ATOM 2892 C CA . ASP A 1 371 ? 50.671 -34.539 4.610 1.00 30.42 371 ASP A CA 1
ATOM 2893 C C . ASP A 1 371 ? 52.075 -34.026 4.256 1.00 30.42 371 ASP A C 1
ATOM 2895 O O . ASP A 1 371 ? 52.796 -34.618 3.452 1.00 30.42 371 ASP A O 1
ATOM 2899 N N . GLY A 1 372 ? 52.486 -32.951 4.931 1.00 27.95 372 GLY A N 1
ATOM 2900 C CA . GLY A 1 372 ? 53.827 -32.374 4.844 1.00 27.95 372 GLY A CA 1
ATOM 2901 C C . GLY A 1 372 ? 54.052 -31.298 5.905 1.00 27.95 372 GLY A C 1
ATOM 2902 O O . GLY A 1 372 ? 53.990 -30.106 5.635 1.00 27.95 372 GLY A O 1
ATOM 2903 N N . THR A 1 373 ? 54.276 -31.746 7.136 1.00 30.56 373 THR A N 1
ATOM 2904 C CA . THR A 1 373 ? 54.643 -31.000 8.352 1.00 30.56 373 THR A CA 1
ATOM 2905 C C . THR A 1 373 ? 55.849 -30.055 8.205 1.00 30.56 373 THR A C 1
ATOM 2907 O O . THR A 1 373 ? 56.875 -30.486 7.692 1.00 30.56 373 THR A O 1
ATOM 2910 N N . THR A 1 374 ? 55.831 -28.857 8.819 1.00 29.38 374 THR A N 1
ATOM 2911 C CA . THR A 1 374 ? 56.562 -28.535 10.080 1.00 29.38 374 THR A CA 1
ATOM 2912 C C . THR A 1 374 ? 56.490 -27.048 10.507 1.00 29.38 374 THR A C 1
ATOM 2914 O O . THR A 1 374 ? 56.691 -26.135 9.721 1.00 29.38 374 THR A O 1
ATOM 2917 N N . ARG A 1 375 ? 56.205 -26.870 11.811 1.00 29.92 375 ARG A N 1
ATOM 2918 C CA . ARG A 1 375 ? 56.523 -25.790 12.783 1.00 29.92 375 ARG A CA 1
ATOM 2919 C C . ARG A 1 375 ? 57.253 -24.516 12.305 1.00 29.92 375 ARG A C 1
ATOM 2921 O O . ARG A 1 375 ? 58.386 -24.606 11.861 1.00 29.92 375 ARG A O 1
ATOM 2928 N N . ALA A 1 376 ? 56.770 -23.349 12.749 1.00 29.73 376 ALA A N 1
ATOM 2929 C CA . ALA A 1 376 ? 57.275 -22.623 13.934 1.00 29.73 376 ALA A CA 1
ATOM 2930 C C . ALA A 1 376 ? 56.509 -21.298 14.132 1.00 29.73 376 ALA A C 1
ATOM 2932 O O . ALA A 1 376 ? 56.006 -20.712 13.181 1.00 29.73 376 ALA A O 1
ATOM 2933 N N . GLY A 1 377 ? 56.369 -20.869 15.388 1.00 27.39 377 GLY A N 1
ATOM 2934 C CA . GLY A 1 377 ? 55.553 -19.725 15.787 1.00 27.39 377 GLY A CA 1
ATOM 2935 C C . GLY A 1 377 ? 56.149 -18.351 15.477 1.00 27.39 377 GLY A C 1
ATOM 2936 O O . GLY A 1 377 ? 57.351 -18.191 15.304 1.00 27.39 377 GLY A O 1
ATOM 2937 N N . GLY A 1 378 ? 55.277 -17.348 15.508 1.00 27.95 378 GLY A N 1
ATOM 2938 C CA . GLY A 1 378 ? 55.635 -15.937 15.461 1.00 27.95 378 GLY A CA 1
ATOM 2939 C C . GLY A 1 378 ? 54.398 -15.093 15.730 1.00 27.95 378 GLY A C 1
ATOM 2940 O O . GLY A 1 378 ? 53.540 -14.946 14.869 1.00 27.95 378 GLY A O 1
ATOM 2941 N N . ARG A 1 379 ? 54.271 -14.586 16.960 1.00 32.03 379 ARG A N 1
ATOM 2942 C CA . ARG A 1 379 ? 53.365 -13.479 17.274 1.00 32.03 379 ARG A CA 1
ATOM 2943 C C . ARG A 1 379 ? 53.928 -12.238 16.593 1.00 32.03 379 ARG A C 1
ATOM 2945 O O . ARG A 1 379 ? 54.989 -11.788 17.012 1.00 32.03 379 ARG A O 1
ATOM 2952 N N . GLU A 1 380 ? 53.200 -11.637 15.662 1.00 31.33 380 GLU A N 1
ATOM 2953 C CA . GLU A 1 380 ? 53.474 -10.262 15.249 1.00 31.33 380 GLU A CA 1
ATOM 2954 C C . GLU A 1 380 ? 52.225 -9.392 15.334 1.00 31.33 380 GLU A C 1
ATOM 2956 O O . GLU A 1 380 ? 51.099 -9.790 15.045 1.00 31.33 380 GLU A O 1
ATOM 2961 N N . ARG A 1 381 ? 52.478 -8.214 15.896 1.00 30.52 381 ARG A N 1
ATOM 2962 C CA . ARG A 1 381 ? 51.540 -7.192 16.330 1.00 30.52 381 ARG A CA 1
ATOM 2963 C C . ARG A 1 381 ? 51.202 -6.315 15.127 1.00 30.52 381 ARG A C 1
ATOM 2965 O O . ARG A 1 381 ? 52.108 -5.873 14.430 1.00 30.52 381 ARG A O 1
ATOM 2972 N N . PHE A 1 382 ? 49.926 -5.992 14.943 1.00 32.41 382 PHE A N 1
ATOM 2973 C CA . PHE A 1 382 ? 49.512 -4.896 14.067 1.00 32.41 382 PHE A CA 1
ATOM 2974 C C . PHE A 1 382 ? 49.986 -3.552 14.653 1.00 32.41 382 PHE A C 1
ATOM 2976 O O . PHE A 1 382 ? 49.752 -3.315 15.844 1.00 32.41 382 PHE A O 1
ATOM 2983 N N . PRO A 1 383 ? 50.626 -2.658 13.877 1.00 35.62 383 PRO A N 1
ATOM 2984 C CA . PRO A 1 383 ? 50.898 -1.307 14.335 1.00 35.62 383 PRO A CA 1
ATOM 2985 C C . PRO A 1 383 ? 49.661 -0.415 14.159 1.00 35.62 383 PRO A C 1
ATOM 2987 O O . PRO A 1 383 ? 48.949 -0.472 13.157 1.00 35.62 383 PRO A O 1
ATOM 2990 N N . ALA A 1 384 ? 49.424 0.410 15.176 1.00 30.12 384 ALA A N 1
ATOM 2991 C CA . ALA A 1 384 ? 48.392 1.433 15.232 1.00 30.12 384 ALA A CA 1
ATOM 2992 C C . ALA A 1 384 ? 48.669 2.582 14.246 1.00 30.12 384 ALA A C 1
ATOM 2994 O O . ALA A 1 384 ? 49.806 3.029 14.101 1.00 30.12 384 ALA A O 1
ATOM 2995 N N . VAL A 1 385 ? 47.608 3.096 13.624 1.00 35.50 385 VAL A N 1
ATOM 2996 C CA . VAL A 1 385 ? 47.621 4.337 12.835 1.00 35.50 385 VAL A CA 1
ATOM 2997 C C . VAL A 1 385 ? 47.401 5.526 13.788 1.00 35.50 385 VAL A C 1
ATOM 2999 O O . VAL A 1 385 ? 46.446 5.485 14.568 1.00 35.50 385 VAL A O 1
ATOM 3002 N N . PRO A 1 386 ? 48.238 6.582 13.772 1.00 37.03 386 PRO A N 1
ATOM 3003 C CA . PRO A 1 386 ? 48.040 7.755 14.614 1.00 37.03 386 PRO A CA 1
ATOM 3004 C C . PRO A 1 386 ? 47.017 8.718 14.002 1.00 37.03 386 PRO A C 1
ATOM 3006 O O . PRO A 1 386 ? 46.979 8.930 12.792 1.00 37.03 386 PRO A O 1
ATOM 3009 N N . GLY A 1 387 ? 46.176 9.299 14.859 1.00 28.70 387 GLY A N 1
ATOM 3010 C CA . GLY A 1 387 ? 45.102 10.203 14.464 1.00 28.70 387 GLY A CA 1
ATOM 3011 C C . GLY A 1 387 ? 45.430 11.699 14.533 1.00 28.70 387 GLY A C 1
ATOM 3012 O O . GLY A 1 387 ? 46.352 12.115 15.230 1.00 28.70 387 GLY A O 1
ATOM 3013 N N . LYS A 1 388 ? 44.494 12.452 13.924 1.00 31.81 388 LYS A N 1
ATOM 3014 C CA . LYS A 1 388 ? 44.100 13.867 14.139 1.00 31.81 388 LYS A CA 1
ATOM 3015 C C . LYS A 1 388 ? 45.047 14.957 13.584 1.00 31.81 388 LYS A C 1
ATOM 3017 O O . LYS A 1 388 ? 46.235 14.691 13.467 1.00 31.81 388 LYS A O 1
ATOM 3022 N N . PRO A 1 389 ? 44.546 16.180 13.253 1.00 37.72 389 PRO A N 1
ATOM 3023 C CA . PRO A 1 389 ? 43.389 16.856 13.871 1.00 37.72 389 PRO A CA 1
ATOM 3024 C C . PRO A 1 389 ? 42.394 17.582 12.932 1.00 37.72 389 PRO A C 1
ATOM 3026 O O . PRO A 1 389 ? 42.706 17.943 11.804 1.00 37.72 389 PRO A O 1
ATOM 3029 N N . GLY A 1 390 ? 41.180 17.832 13.448 1.00 28.56 390 GLY A N 1
ATOM 3030 C CA . GLY A 1 390 ? 40.281 18.884 12.941 1.00 28.56 390 GLY A CA 1
ATOM 3031 C C . GLY A 1 390 ? 40.716 20.275 13.426 1.00 28.56 390 GLY A C 1
ATOM 3032 O O . GLY A 1 390 ? 41.646 20.371 14.230 1.00 28.56 390 GLY A O 1
ATOM 3033 N N . PRO A 1 391 ? 40.035 21.354 12.998 1.00 37.22 391 PRO A N 1
ATOM 3034 C CA . PRO A 1 391 ? 39.226 22.067 13.995 1.00 37.22 391 PRO A CA 1
ATOM 3035 C C . PRO A 1 391 ? 37.940 22.759 13.484 1.00 37.22 391 PRO A C 1
ATOM 3037 O O . PRO A 1 391 ? 37.850 23.229 12.358 1.00 37.22 391 PRO A O 1
ATOM 3040 N N . ALA A 1 392 ? 36.996 22.838 14.428 1.00 27.77 392 ALA A N 1
ATOM 3041 C CA . ALA A 1 392 ? 36.156 23.968 14.847 1.00 27.77 392 ALA A CA 1
ATOM 3042 C C . ALA A 1 392 ? 35.233 24.746 13.873 1.00 27.77 392 ALA A C 1
ATOM 3044 O O . ALA A 1 392 ? 35.641 25.458 12.965 1.00 27.77 392 ALA A O 1
ATOM 3045 N N . SER A 1 393 ? 33.958 24.689 14.269 1.00 27.17 393 SER A N 1
ATOM 3046 C CA . SER A 1 393 ? 32.831 25.621 14.126 1.00 27.17 393 SER A CA 1
ATOM 3047 C C . SER A 1 393 ? 33.139 27.128 14.073 1.00 27.17 393 SER A C 1
ATOM 3049 O O . SER A 1 393 ? 33.957 27.593 14.864 1.00 27.17 393 SER A O 1
ATOM 3051 N N . ALA A 1 394 ? 32.320 27.907 13.345 1.00 25.92 394 ALA A N 1
ATOM 3052 C CA . ALA A 1 394 ? 31.245 28.728 13.941 1.00 25.92 394 ALA A CA 1
ATOM 3053 C C . ALA A 1 394 ? 30.499 29.646 12.931 1.00 25.92 394 ALA A C 1
ATOM 3055 O O . ALA A 1 394 ? 31.102 30.279 12.074 1.00 25.92 394 ALA A O 1
ATOM 3056 N N . THR A 1 395 ? 29.200 29.828 13.214 1.00 25.70 395 THR A N 1
ATOM 3057 C CA . THR A 1 395 ? 28.350 31.034 13.027 1.00 25.70 395 THR A CA 1
ATOM 3058 C C . THR A 1 395 ? 27.628 31.343 11.700 1.00 25.70 395 THR A C 1
ATOM 3060 O O . THR A 1 395 ? 28.218 31.580 10.658 1.00 25.70 395 THR A O 1
ATOM 3063 N N . SER A 1 396 ? 26.299 31.425 11.858 1.00 25.33 396 SER A N 1
ATOM 3064 C CA . SER A 1 396 ? 25.238 32.179 11.165 1.00 25.33 396 SER A CA 1
ATOM 3065 C C . SER A 1 396 ? 25.523 32.953 9.871 1.00 25.33 396 SER A C 1
ATOM 3067 O O . SER A 1 396 ? 26.353 33.854 9.862 1.0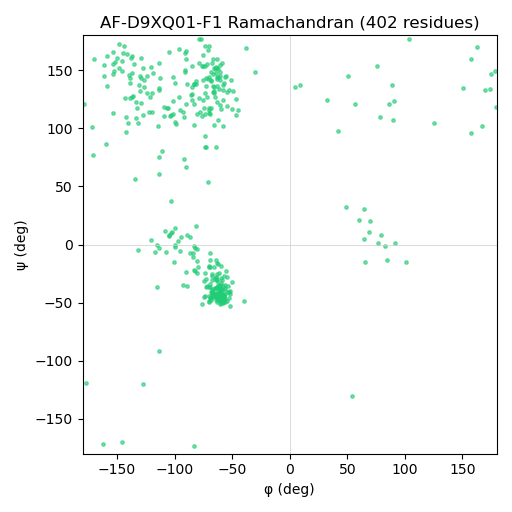0 25.33 396 SER A O 1
ATOM 3069 N N . MET A 1 397 ? 24.596 32.839 8.912 1.00 25.98 397 MET A N 1
ATOM 3070 C CA . MET A 1 397 ? 23.865 34.003 8.388 1.00 25.98 397 MET A CA 1
ATOM 3071 C C . MET A 1 397 ? 22.551 33.579 7.718 1.00 25.98 397 MET A C 1
ATOM 3073 O O . MET A 1 397 ? 22.479 32.596 6.989 1.00 25.98 397 MET A O 1
ATOM 3077 N N . ARG A 1 398 ? 21.504 34.348 8.021 1.00 27.16 398 ARG A N 1
ATOM 3078 C CA . ARG A 1 398 ? 20.204 34.374 7.345 1.00 27.16 398 ARG A CA 1
ATOM 3079 C C . ARG A 1 398 ? 20.401 34.907 5.923 1.00 27.16 398 ARG A C 1
ATOM 3081 O O . ARG A 1 398 ? 21.173 35.845 5.781 1.00 27.16 398 ARG A O 1
ATOM 3088 N N . HIS A 1 399 ? 19.624 34.446 4.941 1.00 27.36 399 HIS A N 1
ATOM 3089 C CA . HIS A 1 399 ? 19.012 35.349 3.960 1.00 27.36 399 HIS A CA 1
ATOM 3090 C C . HIS A 1 399 ? 17.831 34.720 3.209 1.00 27.36 399 HIS A C 1
ATOM 3092 O O . HIS A 1 399 ? 17.666 33.509 3.130 1.00 27.36 399 HIS A O 1
ATOM 3098 N N . PHE A 1 400 ? 16.980 35.642 2.774 1.00 25.78 400 PHE A N 1
ATOM 3099 C CA . PHE A 1 400 ? 15.643 35.559 2.207 1.00 25.78 400 PHE A CA 1
ATOM 3100 C C . PHE A 1 400 ? 15.556 34.883 0.820 1.00 25.78 400 PHE A C 1
ATOM 3102 O O . PHE A 1 400 ? 16.514 34.878 0.056 1.00 25.78 400 PHE A O 1
ATOM 3109 N N . SER A 1 401 ? 14.330 34.427 0.523 1.00 27.53 401 SER A N 1
ATOM 3110 C CA . SER A 1 401 ? 13.654 34.220 -0.784 1.00 27.53 401 SER A CA 1
ATOM 3111 C C . SER A 1 401 ? 13.956 35.308 -1.858 1.00 27.53 401 SER A C 1
ATOM 3113 O O . SER A 1 401 ? 14.438 36.368 -1.454 1.00 27.53 401 SER A O 1
ATOM 3115 N N . PRO A 1 402 ? 13.606 35.166 -3.172 1.00 50.62 402 PRO A N 1
ATOM 3116 C CA . PRO A 1 402 ? 12.279 34.706 -3.623 1.00 50.62 402 PRO A CA 1
ATOM 3117 C C . PRO A 1 402 ? 12.155 33.919 -4.957 1.00 50.62 402 PRO A C 1
ATOM 3119 O O . PRO A 1 402 ? 12.995 33.987 -5.846 1.00 50.62 402 PRO A O 1
ATOM 3122 N N . SER A 1 403 ? 11.020 33.211 -5.056 1.00 33.12 403 SER A N 1
ATOM 3123 C CA . SER A 1 403 ? 10.148 32.965 -6.226 1.00 33.12 403 SER A CA 1
ATOM 3124 C C . SER A 1 403 ? 10.735 32.871 -7.647 1.00 33.12 403 SER A C 1
ATOM 3126 O O . SER A 1 403 ? 11.183 33.876 -8.206 1.00 33.12 403 SER A O 1
ATOM 3128 N N . ARG A 1 404 ? 10.450 31.745 -8.312 1.00 37.31 404 ARG A N 1
ATOM 3129 C CA . ARG A 1 404 ? 9.607 31.685 -9.519 1.00 37.31 404 ARG A CA 1
ATOM 3130 C C . ARG A 1 404 ? 8.972 30.312 -9.657 1.00 37.31 404 ARG A C 1
ATOM 3132 O O . ARG A 1 404 ? 9.623 29.345 -9.210 1.00 37.31 404 ARG A O 1
#

Nearest PDB structures (foldseek):
  5wze-assembly1_A  TM=8.895E-01  e=8.114E-26  Pseudomonas aeruginosa PAO1
  2v3z-assembly1_A  TM=8.840E-01  e=1.086E-25  Escherichia coli
  2bwv-assembly1_A  TM=8.869E-01  e=1.372E-25  Escherichia coli
  2bwx-assembly1_A  TM=8.884E-01  e=4.952E-25  Escherichia coli
  2bws-assembly1_A  TM=8.838E-01  e=4.157E-25  Escherichia coli

Mean predicted aligned error: 14.78 Å

Solvent-accessible surface area (backbone atoms only — not comparable to full-atom values): 24289 Å² total; per-residue (Å²): 100,66,59,77,82,94,78,48,73,67,62,47,66,78,34,64,93,53,48,48,74,69,44,22,46,53,48,52,28,50,56,22,49,63,61,46,52,41,53,77,65,56,48,50,44,34,42,51,7,38,56,52,25,52,55,17,53,55,51,32,64,77,42,39,79,64,27,47,84,57,24,21,48,56,47,45,53,48,30,46,50,41,15,53,73,76,24,63,32,55,49,51,81,48,22,33,14,38,34,51,42,30,47,41,92,82,33,56,78,26,77,48,68,29,52,74,87,29,43,31,28,39,36,46,18,16,11,26,84,84,44,20,23,29,60,36,31,45,54,43,37,44,70,74,61,68,51,75,65,59,41,55,54,45,52,46,34,49,55,11,28,54,39,17,58,67,36,68,42,58,79,26,44,51,50,45,22,40,56,40,18,52,48,45,46,36,46,51,37,34,74,71,65,69,39,87,72,59,57,68,60,34,60,74,72,45,62,54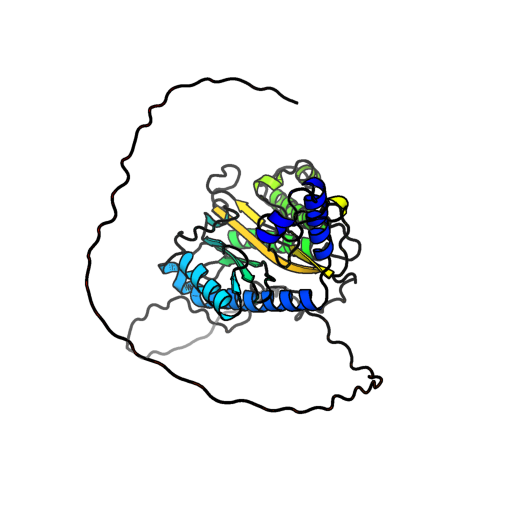,45,78,33,36,85,66,74,34,55,47,37,43,36,67,39,65,70,24,47,78,60,30,55,52,70,70,42,66,71,9,63,53,50,57,36,24,31,29,42,41,37,31,44,44,34,31,44,74,80,48,81,82,50,64,75,88,51,38,21,45,28,39,42,42,32,33,44,39,51,40,72,57,52,78,79,72,84,75,74,70,90,68,81,85,83,73,89,75,78,89,79,90,84,89,89,87,84,84,89,86,90,86,87,89,86,83,94,70,83,80,69,90,74,88,68,95,77,76,99,78,70,85,74,86,77,64,79,70,67,61,59,78,75,80,78,81,77,95,72,83,85,80,92,78,90,80,90,84,87,81,88,81,90,87,84,88,89,91,86,81,90,81,89,83,88,81,89,83,90,78,93,79,80,84,82,84,83,86,81,86,82,86,84,84,88,86,84,87,81,90,85,80,86,82,89,133

Secondary structure (DSSP, 8-state):
----TTS-HHHHHHHTTT--HHHHHHHHHHHHHHTSB--HHHHHHHHHHHHHHHHHHHHHHTTHHHHTTS-HHHHHHHHHHHHHHHSSEESS--EEEEGGGGGSTT-----SPP-TTSEEEEE--EEPTTS-B---EEEEETTS---HHHHHHHHHHHHHHHHHHHH--TT-BTTHHHHHHHHHHHHHHHHTTSS-S-HHHHHHHTGGGGT--S-S--B-SSSSSTTTTS-TTTTTTSBP-TTBEEEE--EEE--TT-TTS-GGGTT-EEE--EEEE--SSPPP----SSPPPP-PPP---------------------------SSSSTTTT------PPPPPP---PPP-----------------------------PPPPPPP-----------------

InterPro domains:
  IPR000994 Peptidase M24 [PF00557] (46-277)
  IPR001131 Peptidase M24B, X-Pro dipeptidase/aminopeptidase P, conserved site [PS00491] (214-226)
  IPR036005 Creatinase/aminopeptidase-like [G3DSA:3.90.230.10] (36-294)
  IPR036005 Creatinase/aminopeptidase-like [SSF55920] (39-284)
  IPR052433 Xaa-Pro dipeptidase-like [PTHR43226] (19-284)

Foldseek 3Di:
DEDQPPPDPVVCVVCVPPDDPVRNLVVVQVVLLVPQFADPVQLVQQVLFVVLQLVLVVQLVVCLLVQQVDWLVVSQVSSQVSLVVAAPGWLDQKAFAKFLSLLPPPRNVRGHHHHAPIKTWIWTIHQHNVLFIFTWIFIAGSLRDDDPVLVLQQVLQVVLLVQLQLQLAAQHWLCRSQLRSLLSLLVSCCVVVLDDDDSVVCVVVVVSCVFFVDGQKAWGGSHRRGSPSHDCCCGVRDTDDQRGKMKGKTKGHADCPPPSDPNVCHRDIGIGMAIDGRHNHDDDPPPPPDDDDDDDDDDDDDDDDDDDDDDDDDDDDDRDDPPPDDDDNPPRSDRPHPSDDDDDDDDDDDDDDDDDDDDDDDDDDDDDDDDDDDDDDDDDDDDDDDDDDDDDDDDDDDDDDDDD